Protein AF-A0A812X8R6-F1 (afdb_monomer)

Radius of gyration: 32.51 Å; Cα contacts (8 Å, |Δi|>4): 415; chains: 1; bounding box: 82×114×77 Å

Mean predicted aligned error: 21.07 Å

Foldseek 3Di:
DDQQWWKWFDFPVHHQATWIWHFQADLDPQKTFTAGLVGDTDIDHPDPPPNGTPDMDIGRPPDDDPPDDPVRYPDHDDDDPVRSVVSSVVSVVVSLVVCVVVVHPNPDDDDDDDDDDDDDDDDDDDDDDDDDDDPDAFKFKFFLDDDDPHHFLDTQAGPPGDGDPPKADDDQKIWHDDPPDITIIGIGHPVCSVVRNDDPLLDDDFDADPVRHGDDDLLRVLVSHDPDADPPGRDPDPDDDCVSVVSVVCNVVPHQLQRVLVVCCVPVPDDCPDPVSVVSNVVSVVVVCSNVVVQLCQQPVVPVPGGNNVCVCVVVVVVPPPDDDDDDVVVVVVVVVVVVVVVVVVVVVVVVVVVVVVCVVCVPPPDPDDDDDDDDDD

Sequence (378 aa):
MNAGDVVYVLYHGDPGVWHTRLLASDLGQDEWMIITPDRDIYPEVYSPANVDIHRFYHAPDGRLPRQVPAGQVYAFAPLDPRQFGDLLRLGRQEAAAELARRGGPVMAAALAGQGNPPAPVAAGGVPQGAAPVIPGGPTTWVALEDVGTHKRGDVIAVDPGPLPPGHVVLGNRALVPVGLEVMAVIKTTPDGVAAVKFEDVRILPVQFDAQGIRRREFNLAVSQLHDTVPQGGGLQLQGPSTFLNIAKMMRDQNFTPTTFHEYWVRSSEVARGDRSVYEHECLSRVIEAMLGMQVIREAHRISPSAPDYSAADIMMGWRFRRAGQGVDSGLAGYVASELKNEAAIAKEARKAKEEADLRRRNPRKTGKAGEGGGGQGQ

Structure (mmCIF, N/CA/C/O backbone):
data_AF-A0A812X8R6-F1
#
_entry.id   AF-A0A812X8R6-F1
#
loop_
_atom_site.group_PDB
_atom_site.id
_atom_site.type_symbol
_atom_site.label_atom_id
_atom_site.label_alt_id
_atom_site.label_comp_id
_atom_site.label_asym_id
_atom_site.label_entity_id
_atom_site.label_seq_id
_atom_site.pdbx_PDB_ins_code
_atom_site.Cartn_x
_atom_site.Cartn_y
_atom_site.Cartn_z
_atom_site.occupancy
_atom_site.B_iso_or_equiv
_atom_site.auth_seq_id
_atom_site.auth_comp_id
_atom_site.auth_asym_id
_atom_site.auth_atom_id
_atom_site.pdbx_PDB_model_num
ATOM 1 N N . MET A 1 1 ? -4.340 5.229 -22.547 1.00 89.44 1 MET A N 1
ATOM 2 C CA . MET A 1 1 ? -4.113 3.901 -21.946 1.00 89.44 1 MET A CA 1
ATOM 3 C C . MET A 1 1 ? -2.615 3.734 -21.765 1.00 89.44 1 MET A C 1
ATOM 5 O O . MET A 1 1 ? -1.884 4.257 -22.596 1.00 89.44 1 MET A O 1
ATOM 9 N N . ASN A 1 2 ? -2.168 3.097 -20.685 1.00 90.88 2 ASN A N 1
ATOM 10 C CA . ASN A 1 2 ? -0.759 2.857 -20.369 1.00 90.88 2 ASN A CA 1
ATOM 11 C C . ASN A 1 2 ? -0.507 1.365 -20.106 1.00 90.88 2 ASN A C 1
ATOM 13 O O . ASN A 1 2 ? -1.415 0.623 -19.733 1.00 90.88 2 ASN A O 1
ATOM 17 N N . ALA A 1 3 ? 0.748 0.932 -20.242 1.00 87.69 3 ALA A N 1
ATOM 18 C CA . ALA A 1 3 ? 1.152 -0.403 -19.810 1.00 87.69 3 ALA A CA 1
ATOM 19 C C . ALA A 1 3 ? 0.955 -0.564 -18.291 1.00 87.69 3 ALA A C 1
ATOM 21 O O . ALA A 1 3 ? 1.376 0.289 -17.510 1.00 87.69 3 ALA A O 1
ATOM 22 N N . GLY A 1 4 ? 0.348 -1.674 -17.880 1.00 86.94 4 GLY A N 1
ATOM 23 C CA . GLY A 1 4 ? -0.069 -1.942 -16.505 1.00 86.94 4 GLY A CA 1
ATOM 24 C C . GLY A 1 4 ? -1.529 -1.594 -16.212 1.00 86.94 4 GLY A C 1
ATOM 25 O O . GLY A 1 4 ? -2.047 -2.060 -15.199 1.00 86.94 4 GLY A O 1
ATOM 26 N N . ASP A 1 5 ? -2.202 -0.845 -17.090 1.00 91.81 5 ASP A N 1
ATOM 27 C CA . ASP A 1 5 ? -3.625 -0.546 -16.938 1.00 91.81 5 ASP A CA 1
ATOM 28 C C . ASP A 1 5 ? -4.492 -1.775 -17.256 1.00 91.81 5 ASP A C 1
ATOM 30 O O . ASP A 1 5 ? -4.090 -2.689 -17.985 1.00 91.81 5 ASP A O 1
ATOM 34 N N . VAL A 1 6 ? -5.726 -1.763 -16.749 1.00 95.50 6 VAL A N 1
ATOM 35 C CA . VAL A 1 6 ? -6.737 -2.782 -17.038 1.00 95.50 6 VAL A CA 1
ATOM 36 C C . VAL A 1 6 ? -7.797 -2.219 -17.979 1.00 95.50 6 VAL A C 1
ATOM 38 O O . VAL A 1 6 ? -8.213 -1.064 -17.863 1.00 95.50 6 VAL A O 1
ATOM 41 N N . VAL A 1 7 ? -8.272 -3.051 -18.901 1.00 96.81 7 VAL A N 1
ATOM 42 C CA . VAL A 1 7 ? -9.442 -2.780 -19.737 1.00 96.81 7 VAL A CA 1
ATOM 43 C C . VAL A 1 7 ? -10.471 -3.884 -19.519 1.00 96.81 7 VAL A C 1
ATOM 45 O O . VAL A 1 7 ? -10.140 -5.068 -19.506 1.00 96.81 7 VAL A O 1
ATOM 48 N N . TYR A 1 8 ? -11.726 -3.486 -19.337 1.00 97.44 8 TYR A N 1
ATOM 49 C CA . TYR A 1 8 ? -12.869 -4.392 -19.296 1.00 97.44 8 TYR A CA 1
ATOM 50 C C . TYR A 1 8 ? -13.568 -4.358 -20.647 1.00 97.44 8 TYR A C 1
ATOM 52 O O . TYR A 1 8 ? -14.023 -3.296 -21.066 1.00 97.44 8 TYR A O 1
ATOM 60 N N . VAL A 1 9 ? -13.661 -5.501 -21.316 1.00 97.12 9 VAL A N 1
ATOM 61 C CA . VAL A 1 9 ? -14.135 -5.632 -22.697 1.00 97.12 9 VAL A CA 1
ATOM 62 C C . VAL A 1 9 ? -15.381 -6.501 -22.728 1.00 97.12 9 VAL A C 1
ATOM 64 O O . VAL A 1 9 ? -15.404 -7.591 -22.170 1.00 97.12 9 VAL A O 1
ATOM 67 N N . LEU A 1 10 ? -16.421 -6.030 -23.396 1.00 96.69 10 LEU A N 1
ATOM 68 C CA . LEU A 1 10 ? -17.605 -6.805 -23.719 1.00 96.69 10 LEU A CA 1
ATOM 69 C C . LEU A 1 10 ? -17.586 -7.070 -25.221 1.00 96.69 10 LEU A C 1
ATOM 71 O O . LEU A 1 10 ? -17.674 -6.129 -26.015 1.00 96.69 10 LEU A O 1
ATOM 75 N N . TYR A 1 11 ? -17.467 -8.336 -25.606 1.00 95.88 11 TYR A N 1
ATOM 76 C CA . TYR A 1 11 ? -17.458 -8.743 -27.008 1.00 95.88 11 TYR A CA 1
ATOM 77 C C . TYR A 1 11 ? -18.874 -8.939 -27.543 1.00 95.88 11 TYR A C 1
ATOM 79 O O . TYR A 1 11 ? -19.790 -9.311 -26.810 1.00 95.88 11 TYR A O 1
ATOM 87 N N . HIS A 1 12 ? -19.046 -8.744 -28.848 1.00 91.88 12 HIS A N 1
ATOM 88 C CA . HIS A 1 12 ? -20.298 -9.052 -29.535 1.00 91.88 12 HIS A CA 1
ATOM 89 C C . HIS A 1 12 ? -20.640 -10.552 -29.505 1.00 91.88 12 HIS A C 1
ATOM 91 O O . HIS A 1 12 ? -21.815 -10.906 -29.416 1.00 91.88 12 HIS A O 1
ATOM 97 N N . GLY A 1 13 ? -19.626 -11.423 -29.561 1.00 87.75 13 GLY A N 1
ATOM 98 C CA . GLY A 1 13 ? -19.789 -12.883 -29.588 1.00 87.75 13 GLY A CA 1
ATOM 99 C C . GLY A 1 13 ? -20.018 -13.549 -28.227 1.00 87.75 13 GLY A C 1
ATOM 100 O O . GLY A 1 13 ? -20.374 -14.722 -28.195 1.00 87.75 13 GLY A O 1
ATOM 101 N N . ASP A 1 14 ? -19.842 -12.818 -27.124 1.00 87.19 14 ASP A N 1
ATOM 102 C CA . ASP A 1 14 ? -19.998 -13.334 -25.756 1.00 87.19 14 ASP A CA 1
ATOM 103 C C . ASP A 1 14 ? -20.824 -12.360 -24.891 1.00 87.19 14 ASP A C 1
ATOM 105 O O . ASP A 1 14 ? -20.309 -11.690 -23.986 1.00 87.19 14 ASP A O 1
ATOM 109 N N . PRO A 1 15 ? -22.119 -12.179 -25.220 1.00 77.81 15 PRO A N 1
ATOM 110 C CA . PRO A 1 15 ? -22.955 -11.200 -24.548 1.00 77.81 15 PRO A CA 1
ATOM 111 C C . PRO A 1 15 ? -23.219 -11.617 -23.097 1.00 77.81 15 PRO A C 1
ATOM 113 O O . PRO A 1 15 ? -23.821 -12.652 -22.825 1.00 77.81 15 PRO A O 1
ATOM 116 N N . GLY A 1 16 ? -22.836 -10.752 -22.156 1.00 86.94 16 GLY A N 1
ATOM 117 C CA . GLY A 1 16 ? -23.111 -10.929 -20.726 1.00 86.94 16 GLY A CA 1
ATOM 118 C C . GLY A 1 16 ? -21.894 -11.285 -19.875 1.00 86.94 16 GLY A C 1
ATOM 119 O O . GLY A 1 16 ? -22.044 -11.376 -18.657 1.00 86.94 16 GLY A O 1
ATOM 120 N N . VAL A 1 17 ? -20.709 -11.420 -20.479 1.00 95.69 17 VAL A N 1
ATOM 121 C CA . VAL A 1 17 ? -19.436 -11.568 -19.762 1.00 95.69 17 VAL A CA 1
ATOM 122 C C . VAL A 1 17 ? -18.494 -10.423 -20.131 1.00 95.69 17 VAL A C 1
ATOM 124 O O . VAL A 1 17 ? -18.224 -10.149 -21.297 1.00 95.69 17 VAL A O 1
ATOM 127 N N . TRP A 1 18 ? -17.985 -9.739 -19.111 1.00 97.62 18 TRP A N 1
ATOM 128 C CA . TRP A 1 18 ? -16.962 -8.710 -19.231 1.00 97.62 18 TRP A CA 1
ATOM 129 C C . TRP A 1 18 ? -15.587 -9.329 -19.047 1.00 97.62 18 TRP A C 1
ATOM 131 O O . TRP A 1 18 ? -15.240 -9.816 -17.974 1.00 97.62 18 TRP A O 1
ATOM 141 N N . HIS A 1 19 ? -14.788 -9.279 -20.095 1.00 97.38 19 HIS A N 1
ATOM 142 C CA . HIS A 1 19 ? -13.446 -9.821 -20.146 1.00 97.38 19 HIS A CA 1
ATOM 143 C C . HIS A 1 19 ? -12.435 -8.813 -19.629 1.00 97.38 19 HIS A C 1
ATOM 145 O O . HIS A 1 19 ? -12.410 -7.665 -20.064 1.00 97.38 19 HIS A O 1
ATOM 151 N N . THR A 1 20 ? -11.572 -9.246 -18.719 1.00 97.25 20 THR A N 1
ATOM 152 C CA . THR A 1 20 ? -10.489 -8.402 -18.211 1.00 97.25 20 THR A CA 1
ATOM 153 C C . THR A 1 20 ? -9.263 -8.557 -19.107 1.00 97.25 20 THR A C 1
ATOM 155 O O . THR A 1 20 ? -8.906 -9.669 -19.505 1.00 97.25 20 THR A O 1
ATOM 158 N N . ARG A 1 21 ? -8.620 -7.443 -19.445 1.00 97.56 21 ARG A N 1
ATOM 159 C CA . ARG A 1 21 ? -7.413 -7.377 -20.272 1.00 97.56 21 ARG A CA 1
ATOM 160 C C . ARG A 1 21 ? -6.389 -6.526 -19.550 1.00 97.56 21 ARG A C 1
ATOM 162 O O . ARG A 1 21 ? -6.679 -5.392 -19.177 1.00 97.56 21 ARG A O 1
ATOM 169 N N . LEU A 1 22 ? -5.214 -7.093 -19.310 1.00 96.00 22 LEU A N 1
ATOM 170 C CA . LEU A 1 22 ? -4.076 -6.351 -18.779 1.00 96.00 22 LEU A CA 1
ATOM 171 C C . LEU A 1 22 ? -3.248 -5.842 -19.957 1.00 96.00 22 LEU A C 1
ATOM 173 O O . LEU A 1 22 ? -2.797 -6.638 -20.779 1.00 96.00 22 LEU A O 1
ATOM 177 N N . LEU A 1 23 ? -3.042 -4.530 -20.030 1.00 95.69 23 LEU A N 1
ATOM 178 C CA . LEU A 1 23 ? -2.275 -3.907 -21.103 1.00 95.69 23 LEU A CA 1
ATOM 179 C C . LEU A 1 23 ? -0.776 -4.056 -20.831 1.00 95.69 23 LEU A C 1
ATOM 181 O O . LEU A 1 23 ? -0.267 -3.532 -19.841 1.00 95.69 23 LEU A O 1
ATOM 185 N N . ALA A 1 24 ? -0.045 -4.758 -21.695 1.00 89.50 24 ALA A N 1
ATOM 186 C CA . ALA A 1 24 ? 1.384 -5.000 -21.505 1.00 89.50 24 ALA A CA 1
ATOM 187 C C . ALA A 1 24 ? 2.272 -4.000 -22.255 1.00 89.50 24 ALA A C 1
ATOM 189 O O . ALA A 1 24 ? 3.284 -3.550 -21.714 1.00 89.50 24 ALA A O 1
ATOM 190 N N . SER A 1 25 ? 1.914 -3.663 -23.495 1.00 92.94 25 SER A N 1
ATOM 191 C CA . SER A 1 25 ? 2.647 -2.701 -24.323 1.00 92.94 25 SER A CA 1
ATOM 192 C C . SER A 1 25 ? 1.745 -2.132 -25.409 1.00 92.94 25 SER A C 1
ATOM 194 O O . SER A 1 25 ? 0.924 -2.860 -25.962 1.00 92.94 25 SER A O 1
ATOM 196 N N . ASP A 1 26 ? 1.946 -0.861 -25.738 1.00 92.94 26 ASP A N 1
ATOM 197 C CA . ASP A 1 26 ? 1.351 -0.234 -26.918 1.00 92.94 26 ASP A CA 1
ATOM 198 C C . ASP A 1 26 ? 2.066 -0.749 -28.178 1.00 92.94 26 ASP A C 1
ATOM 200 O O . ASP A 1 26 ? 3.300 -0.850 -28.188 1.00 92.94 26 ASP A O 1
ATOM 204 N N . LEU A 1 27 ? 1.301 -1.111 -29.207 1.00 90.12 27 LEU A N 1
ATOM 205 C CA . LEU A 1 27 ? 1.799 -1.499 -30.532 1.00 90.12 27 LEU A CA 1
ATOM 206 C C . LEU A 1 27 ? 1.511 -0.418 -31.591 1.00 90.12 27 LEU A C 1
ATOM 208 O O . LEU A 1 27 ? 1.981 -0.536 -32.724 1.00 90.12 27 LEU A O 1
ATOM 212 N N . GLY A 1 28 ? 0.805 0.653 -31.215 1.00 88.19 28 GLY A N 1
ATOM 213 C CA . GLY A 1 28 ? 0.380 1.747 -32.081 1.00 88.19 28 GLY A CA 1
ATOM 214 C C . GLY A 1 28 ? -1.011 1.534 -32.688 1.00 88.19 28 GLY A C 1
ATOM 215 O O . GLY A 1 28 ? -1.556 0.440 -32.669 1.00 88.19 28 GLY A O 1
ATOM 216 N N . GLN A 1 29 ? -1.595 2.605 -33.244 1.00 88.56 29 GLN A N 1
ATOM 217 C CA . GLN A 1 29 ? -2.907 2.582 -33.924 1.00 88.56 29 GLN A CA 1
ATOM 218 C C . GLN A 1 29 ? -4.046 1.959 -33.088 1.00 88.56 29 GLN A C 1
ATOM 220 O O . GLN A 1 29 ? -4.858 1.196 -33.603 1.00 88.56 29 GLN A O 1
ATOM 225 N N . ASP A 1 30 ? -4.103 2.295 -31.796 1.00 92.38 30 ASP A N 1
ATOM 226 C CA . ASP A 1 30 ? -5.052 1.743 -30.816 1.00 92.38 30 ASP A CA 1
ATOM 227 C C . ASP A 1 30 ? -4.897 0.231 -30.548 1.00 92.38 30 ASP A C 1
ATOM 229 O O . ASP A 1 30 ? -5.722 -0.359 -29.850 1.00 92.38 30 ASP A O 1
ATOM 233 N N . GLU A 1 31 ? -3.839 -0.405 -31.053 1.00 95.56 31 GLU A N 1
ATOM 234 C CA . GLU A 1 31 ? -3.536 -1.814 -30.829 1.00 95.56 31 GLU A CA 1
ATOM 235 C C . GLU A 1 31 ? -2.583 -2.000 -29.651 1.00 95.56 31 GLU A C 1
ATOM 237 O O . GLU A 1 31 ? -1.561 -1.327 -29.515 1.00 95.56 31 GLU A O 1
ATOM 242 N N . TRP A 1 32 ? -2.917 -2.950 -28.790 1.00 97.44 32 TRP A N 1
ATOM 243 C CA . TRP A 1 32 ? -2.177 -3.234 -27.575 1.00 97.44 32 TRP A CA 1
ATOM 244 C C .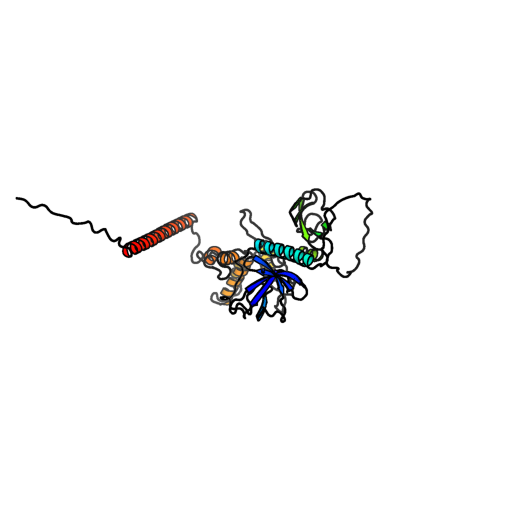 TRP A 1 32 ? -1.823 -4.707 -27.508 1.00 97.44 32 TRP A C 1
ATOM 246 O O . TRP A 1 32 ? -2.641 -5.570 -27.812 1.00 97.44 32 TRP A O 1
ATOM 256 N N . MET A 1 33 ? -0.616 -5.002 -27.034 1.00 97.62 33 MET A N 1
ATOM 257 C CA . MET A 1 33 ? -0.306 -6.339 -26.553 1.00 97.62 33 MET A CA 1
ATOM 258 C C . MET A 1 33 ? -1.008 -6.533 -25.214 1.00 97.62 33 MET A C 1
ATOM 260 O O . MET A 1 33 ? -0.696 -5.825 -24.247 1.00 97.62 33 MET A O 1
ATOM 264 N N . ILE A 1 34 ? -1.942 -7.478 -25.156 1.00 98.00 34 ILE A N 1
ATOM 265 C CA . ILE A 1 34 ? -2.735 -7.739 -23.959 1.00 98.00 34 ILE A CA 1
ATOM 266 C C . ILE A 1 34 ? -2.436 -9.091 -23.353 1.00 98.00 34 ILE A C 1
ATOM 268 O O . ILE A 1 34 ? -1.837 -9.962 -23.977 1.00 98.00 34 ILE A O 1
ATOM 272 N N . ILE A 1 35 ? -2.850 -9.236 -22.100 1.00 97.81 35 ILE A N 1
ATOM 273 C CA . ILE A 1 35 ? -2.776 -10.478 -21.347 1.00 97.81 35 ILE A CA 1
ATOM 274 C C . ILE A 1 35 ? -4.183 -10.810 -20.847 1.00 97.81 35 ILE A C 1
ATOM 276 O O . ILE A 1 35 ? -4.871 -9.935 -20.304 1.00 97.81 35 ILE A O 1
ATOM 280 N N . THR A 1 36 ? -4.612 -12.058 -21.030 1.00 97.75 36 THR A N 1
ATOM 281 C CA . THR A 1 36 ? -5.902 -12.575 -20.544 1.00 97.75 36 THR A CA 1
ATOM 282 C C . THR A 1 36 ? -5.773 -13.183 -19.139 1.00 97.75 36 THR A C 1
ATOM 284 O O . THR A 1 36 ? -4.659 -13.471 -18.692 1.00 97.75 36 THR A O 1
ATOM 287 N N . PRO A 1 37 ? -6.885 -13.423 -18.415 1.00 95.88 37 PRO A N 1
ATOM 288 C CA . PRO A 1 37 ? -6.857 -14.139 -17.137 1.00 95.88 37 PRO A CA 1
ATOM 289 C C . PRO A 1 37 ? -6.245 -15.546 -17.213 1.00 95.88 37 PRO A C 1
ATOM 291 O O . PRO A 1 37 ? -5.565 -15.957 -16.270 1.00 95.88 37 PRO A O 1
ATOM 294 N N . ASP A 1 38 ? -6.404 -16.231 -18.350 1.00 96.25 38 ASP A N 1
ATOM 295 C CA . ASP A 1 38 ? -5.766 -17.523 -18.657 1.00 96.25 38 ASP A CA 1
ATOM 296 C C . ASP A 1 38 ? -4.283 -17.394 -19.050 1.00 96.25 38 ASP A C 1
ATOM 298 O O . ASP A 1 38 ? -3.584 -18.395 -19.206 1.00 96.25 38 ASP A O 1
ATOM 302 N N . ARG A 1 39 ? -3.766 -16.158 -19.086 1.00 93.88 39 ARG A N 1
ATOM 303 C CA . ARG A 1 39 ? -2.380 -15.783 -19.405 1.00 93.88 39 ARG A CA 1
ATOM 304 C C . ARG A 1 39 ? -2.001 -15.967 -20.869 1.00 93.88 39 ARG A C 1
ATOM 306 O O . ARG A 1 39 ? -0.810 -16.028 -21.176 1.00 93.88 39 ARG A O 1
ATOM 313 N N . ASP A 1 40 ? -2.984 -15.983 -21.759 1.00 97.38 40 ASP A N 1
ATOM 314 C CA . ASP A 1 40 ? -2.722 -15.813 -23.182 1.00 97.38 40 ASP A CA 1
ATOM 315 C C . ASP A 1 40 ? -2.236 -14.391 -23.436 1.00 97.38 40 ASP A C 1
ATOM 317 O O . ASP A 1 40 ? -2.692 -13.440 -22.793 1.00 97.38 40 ASP A O 1
ATOM 321 N N . ILE A 1 41 ? -1.297 -14.258 -24.368 1.00 97.44 41 ILE A N 1
ATOM 322 C CA . ILE A 1 41 ? -0.665 -12.992 -24.721 1.00 97.44 41 ILE A CA 1
ATOM 323 C C . ILE A 1 41 ? -0.801 -12.812 -26.226 1.00 97.44 41 ILE A C 1
ATOM 325 O O . ILE A 1 41 ? -0.281 -13.627 -26.987 1.00 97.44 41 ILE A O 1
ATOM 329 N N . TYR A 1 42 ? -1.516 -11.776 -26.654 1.00 97.81 42 TYR A N 1
ATOM 330 C CA . TYR A 1 42 ? -1.715 -11.495 -28.074 1.00 97.81 42 TYR A CA 1
ATOM 331 C C . TYR A 1 42 ? -2.087 -10.022 -28.329 1.00 97.81 42 TYR A C 1
ATOM 333 O O . TYR A 1 42 ? -2.493 -9.320 -27.398 1.00 97.81 42 TYR A O 1
ATOM 341 N N . PRO A 1 43 ? -1.933 -9.529 -29.573 1.00 97.19 43 PRO A N 1
ATOM 342 C CA . PRO A 1 43 ? -2.357 -8.185 -29.962 1.00 97.19 43 PRO A CA 1
ATOM 343 C C . PRO A 1 43 ? -3.882 -8.046 -30.043 1.00 97.19 43 PRO A C 1
ATOM 345 O O . PRO A 1 43 ? -4.558 -8.912 -30.596 1.00 97.19 43 PRO A O 1
ATOM 348 N N . GLU A 1 44 ? -4.426 -6.937 -29.550 1.00 97.25 44 GLU A N 1
ATOM 349 C CA . GLU A 1 44 ? -5.850 -6.614 -29.636 1.00 97.25 44 GLU A CA 1
ATOM 350 C C . GLU A 1 44 ? -6.069 -5.115 -29.890 1.00 97.25 44 GLU A C 1
ATOM 352 O O . GLU A 1 44 ? -5.399 -4.266 -29.302 1.00 97.25 44 GLU A O 1
ATOM 357 N N . VAL A 1 45 ? -7.022 -4.780 -30.766 1.00 96.88 45 VAL A N 1
ATOM 358 C CA . VAL A 1 45 ? -7.318 -3.398 -31.177 1.00 96.88 45 VAL A CA 1
ATOM 359 C C . VAL A 1 45 ? -8.446 -2.804 -30.331 1.00 96.88 45 VAL A C 1
ATOM 361 O O . VAL A 1 45 ? -9.584 -3.267 -30.397 1.00 96.88 45 VAL A O 1
ATOM 364 N N . TYR A 1 46 ? -8.178 -1.720 -29.604 1.00 94.88 46 TYR A N 1
ATOM 365 C CA . TYR A 1 46 ? -9.154 -0.990 -28.784 1.00 94.88 46 TYR A CA 1
ATOM 366 C C . TYR A 1 46 ? -9.656 0.278 -29.472 1.00 94.88 46 TYR A C 1
ATOM 368 O O . TYR A 1 46 ? -9.548 1.390 -28.954 1.00 94.88 46 TYR A O 1
ATOM 376 N N . SER A 1 47 ? -10.241 0.091 -30.651 1.00 91.62 47 SER A N 1
ATOM 377 C CA . SER A 1 47 ? -10.817 1.160 -31.463 1.00 91.62 47 SER A CA 1
ATOM 378 C C . SER A 1 47 ? -12.338 1.004 -31.564 1.00 91.62 47 SER A C 1
ATOM 380 O O . SER A 1 47 ? -12.820 -0.127 -31.637 1.00 91.62 47 SER A O 1
ATOM 382 N N . PRO A 1 48 ? -13.119 2.099 -31.662 1.00 85.38 48 PRO A N 1
ATOM 383 C CA . PRO A 1 48 ? -14.543 2.028 -32.004 1.00 85.38 48 PRO A CA 1
ATOM 384 C C . PRO A 1 48 ? -14.832 1.336 -33.346 1.00 85.38 48 PRO A C 1
ATOM 386 O O . PRO A 1 48 ? -15.969 0.951 -33.599 1.00 85.38 48 PRO A O 1
ATOM 389 N N . ALA A 1 49 ? -13.823 1.206 -34.213 1.00 90.81 49 ALA A N 1
ATOM 390 C CA . ALA A 1 49 ? -13.925 0.485 -35.478 1.00 90.81 49 ALA A CA 1
ATOM 391 C C . ALA A 1 49 ? -13.782 -1.043 -35.331 1.00 90.81 49 ALA A C 1
ATOM 393 O O . ALA A 1 49 ? -14.024 -1.762 -36.300 1.00 90.81 49 ALA A O 1
ATOM 394 N N . ASN A 1 50 ? -13.381 -1.550 -34.159 1.00 93.12 50 ASN A N 1
ATOM 395 C CA . ASN A 1 50 ? -13.277 -2.985 -33.924 1.00 93.12 50 ASN A CA 1
ATOM 396 C C . ASN A 1 50 ? -14.683 -3.601 -33.820 1.00 93.12 50 ASN A C 1
ATOM 398 O O . ASN A 1 50 ? -15.403 -3.368 -32.851 1.00 93.12 50 ASN A O 1
ATOM 402 N N . VAL A 1 51 ? -15.054 -4.403 -34.821 1.00 94.19 51 VAL A N 1
ATOM 403 C CA . VAL A 1 51 ? -16.377 -5.039 -34.937 1.00 94.19 51 VAL A CA 1
ATOM 404 C C . VAL A 1 51 ? -16.614 -6.160 -33.925 1.00 94.19 51 VAL A C 1
ATOM 406 O O . VAL A 1 51 ? -17.762 -6.542 -33.710 1.00 94.19 51 VAL A O 1
ATOM 409 N N . ASP A 1 52 ? -15.559 -6.675 -33.293 1.00 94.69 52 ASP A N 1
ATOM 410 C CA . ASP A 1 52 ? -15.662 -7.747 -32.303 1.00 94.69 52 ASP A CA 1
ATOM 411 C C . ASP A 1 52 ? -16.000 -7.200 -30.909 1.00 94.69 52 ASP A C 1
ATOM 413 O O . ASP A 1 52 ? -16.600 -7.899 -30.086 1.00 94.69 52 ASP A O 1
ATOM 417 N N . ILE A 1 53 ? -15.668 -5.932 -30.640 1.00 95.69 53 ILE A N 1
ATOM 418 C CA . ILE A 1 53 ? -15.865 -5.287 -29.340 1.00 95.69 53 ILE A CA 1
ATOM 419 C C . ILE A 1 53 ? -17.172 -4.495 -29.344 1.00 95.69 53 ILE A C 1
ATOM 421 O O . ILE A 1 53 ? -17.298 -3.464 -29.996 1.00 95.69 53 ILE A O 1
ATOM 425 N N . HIS A 1 54 ? -18.135 -4.924 -28.526 1.00 94.69 54 HIS A N 1
ATOM 426 C CA . HIS A 1 54 ? -19.371 -4.172 -28.320 1.00 94.69 54 HIS A CA 1
ATOM 427 C C . HIS A 1 54 ? -19.137 -2.917 -27.476 1.00 94.69 54 HIS A C 1
ATOM 429 O O . HIS A 1 54 ? -19.693 -1.846 -27.738 1.00 94.69 54 HIS A O 1
ATOM 435 N N . ARG A 1 55 ? -18.340 -3.056 -26.412 1.00 94.62 55 ARG A N 1
ATOM 436 C CA . ARG A 1 55 ? -17.973 -1.951 -25.526 1.00 94.62 55 ARG A CA 1
ATOM 437 C C . ARG A 1 55 ? -16.708 -2.287 -24.756 1.00 94.62 55 ARG A C 1
ATOM 439 O O . ARG A 1 55 ? -16.508 -3.435 -24.383 1.00 94.62 55 ARG A O 1
ATOM 446 N N . PHE A 1 56 ? -15.913 -1.279 -24.423 1.00 95.94 56 PHE A N 1
ATOM 447 C CA . PHE A 1 56 ? -14.843 -1.435 -23.449 1.00 95.94 56 PHE A CA 1
ATOM 448 C C . PHE A 1 56 ? -14.772 -0.246 -22.488 1.00 95.94 56 PHE A C 1
ATOM 450 O O . PHE A 1 56 ? -15.225 0.856 -22.805 1.00 95.94 56 PHE A O 1
ATOM 457 N N . TYR A 1 57 ? -14.219 -0.483 -21.302 1.00 96.44 57 TYR A N 1
ATOM 458 C CA . TYR A 1 57 ? -13.961 0.531 -20.288 1.00 96.44 57 TYR A CA 1
ATOM 459 C C . TYR A 1 57 ? -12.519 0.435 -19.805 1.00 96.44 57 TYR A C 1
ATOM 461 O O . TYR A 1 57 ? -12.065 -0.624 -19.375 1.00 96.44 57 TYR A O 1
ATOM 469 N N . HIS A 1 58 ? -11.815 1.562 -19.844 1.00 95.19 58 HIS A N 1
ATOM 470 C CA . HIS A 1 58 ? -10.462 1.691 -19.314 1.00 95.19 58 HIS A CA 1
ATOM 471 C C . HIS A 1 58 ? -10.496 1.942 -17.800 1.00 95.19 58 HIS A C 1
ATOM 473 O O . HIS A 1 58 ? -11.232 2.806 -17.324 1.00 95.19 58 HIS A O 1
ATOM 479 N N . ALA A 1 59 ? -9.702 1.175 -17.055 1.00 91.94 59 ALA A N 1
ATOM 480 C CA . ALA A 1 59 ? -9.583 1.214 -15.603 1.00 91.94 59 ALA A CA 1
ATOM 481 C C . ALA A 1 59 ? -8.092 1.256 -15.201 1.00 91.94 59 ALA A C 1
ATOM 483 O O . ALA A 1 59 ? -7.475 0.209 -14.986 1.00 91.94 59 ALA A O 1
ATOM 484 N N . PRO A 1 60 ? -7.485 2.453 -15.098 1.00 83.44 60 PRO A N 1
ATOM 485 C CA . PRO A 1 60 ? -6.046 2.597 -14.857 1.00 83.44 60 PRO A CA 1
ATOM 486 C C . PRO A 1 60 ? -5.597 2.088 -13.479 1.00 83.44 60 PRO A C 1
ATOM 488 O O . PRO A 1 60 ? -4.463 1.662 -13.312 1.00 83.44 60 PRO A O 1
ATOM 491 N N . ASP A 1 61 ? -6.483 2.095 -12.483 1.00 79.19 61 ASP A N 1
ATOM 492 C CA . ASP A 1 61 ? -6.221 1.579 -11.133 1.00 79.19 61 ASP A CA 1
ATOM 493 C C . ASP A 1 61 ? -6.769 0.155 -10.920 1.00 79.19 61 ASP A C 1
ATOM 495 O O . ASP A 1 61 ? -6.797 -0.343 -9.793 1.00 79.19 61 ASP A O 1
ATOM 499 N N . GLY A 1 62 ? -7.247 -0.492 -11.989 1.00 83.19 62 GLY A N 1
ATOM 500 C CA . GLY A 1 62 ? -7.888 -1.804 -11.941 1.00 83.19 62 GLY A CA 1
ATOM 501 C C . GLY A 1 62 ? -9.267 -1.812 -11.277 1.00 83.19 62 GLY A C 1
ATOM 502 O O . GLY A 1 62 ? -9.903 -2.868 -11.224 1.00 83.19 62 GLY A O 1
ATOM 503 N N . ARG A 1 63 ? -9.774 -0.668 -10.788 1.00 87.75 63 ARG A N 1
ATOM 504 C CA . ARG A 1 63 ? -11.099 -0.616 -10.164 1.00 87.75 63 ARG A CA 1
ATOM 505 C C . ARG A 1 63 ? -12.184 -0.889 -11.187 1.00 87.75 63 ARG A C 1
ATOM 507 O O . ARG A 1 63 ? -12.138 -0.420 -12.320 1.00 87.75 63 ARG A O 1
ATOM 514 N N . LEU A 1 64 ? -13.196 -1.628 -10.750 1.00 89.88 64 LEU A N 1
ATOM 515 C CA . LEU A 1 64 ? -14.313 -1.977 -11.604 1.00 89.88 64 LEU A CA 1
ATOM 516 C C . LEU A 1 64 ? -15.163 -0.729 -11.918 1.00 89.88 64 LEU A C 1
ATOM 518 O O . LEU A 1 64 ? -15.662 -0.090 -10.983 1.00 89.88 64 LEU A O 1
ATOM 522 N N . PRO A 1 65 ? -15.363 -0.369 -13.199 1.00 93.88 65 PRO A N 1
ATOM 523 C CA . PRO A 1 65 ? -16.240 0.733 -13.574 1.00 93.88 65 PRO A CA 1
ATOM 524 C C . PRO A 1 65 ? -17.682 0.462 -13.142 1.00 93.88 65 PRO A C 1
ATOM 526 O O . PRO A 1 65 ? -18.158 -0.669 -13.198 1.00 93.88 65 PRO A O 1
ATOM 529 N N . ARG A 1 66 ? -18.423 1.514 -12.775 1.00 92.81 66 ARG A N 1
ATOM 530 C CA . ARG A 1 66 ? -19.807 1.400 -12.271 1.00 92.81 66 ARG A CA 1
ATOM 531 C C . ARG A 1 66 ? -20.759 0.699 -13.252 1.00 92.81 66 ARG A C 1
ATOM 533 O O . ARG A 1 66 ? -21.769 0.141 -12.840 1.00 92.81 66 ARG A O 1
ATOM 540 N N . GLN A 1 67 ? -20.455 0.767 -14.543 1.00 94.12 67 GLN A N 1
ATOM 541 C CA . GLN A 1 67 ? -21.230 0.183 -15.634 1.00 94.12 67 GLN A CA 1
ATOM 542 C C . GLN A 1 67 ? -20.929 -1.305 -15.863 1.00 94.12 67 GLN A C 1
ATOM 544 O O . GLN A 1 67 ? -21.640 -1.940 -16.637 1.00 94.12 67 GLN A O 1
ATOM 549 N N . VAL A 1 68 ? -19.895 -1.851 -15.218 1.00 94.75 68 VAL A N 1
ATOM 550 C CA . VAL A 1 68 ? -19.489 -3.251 -15.342 1.00 94.75 68 VAL A CA 1
ATOM 551 C C . VAL A 1 68 ? -20.021 -4.028 -14.129 1.00 94.75 68 VAL A C 1
ATOM 553 O O . VAL A 1 68 ? -19.603 -3.762 -13.001 1.00 94.75 68 VAL A O 1
ATOM 556 N N . PRO A 1 69 ? -20.955 -4.981 -14.306 1.00 93.06 69 PRO A N 1
ATOM 557 C CA . PRO A 1 69 ? -21.495 -5.756 -13.193 1.00 93.06 69 PRO A CA 1
ATOM 558 C C . PRO A 1 69 ? -20.452 -6.735 -12.640 1.00 93.06 69 PRO A C 1
ATOM 560 O O . PRO A 1 69 ? -20.002 -7.623 -13.357 1.00 93.06 69 PRO A O 1
ATOM 563 N N . ALA A 1 70 ? -20.113 -6.633 -11.350 1.00 89.94 70 ALA A N 1
ATOM 564 C CA . ALA A 1 70 ? -19.057 -7.443 -10.723 1.00 89.94 70 ALA A CA 1
ATOM 565 C C . ALA A 1 70 ? -19.252 -8.964 -10.866 1.00 89.94 70 ALA A C 1
ATOM 567 O O . ALA A 1 70 ? -18.283 -9.695 -11.043 1.00 89.94 70 ALA A O 1
ATOM 568 N N . GLY A 1 71 ? -20.500 -9.444 -10.834 1.00 91.56 71 GLY A N 1
ATOM 569 C CA . GLY A 1 71 ? -20.823 -10.867 -10.999 1.00 91.56 71 GLY A CA 1
ATOM 570 C C . GLY A 1 71 ? -20.710 -11.392 -12.435 1.00 91.56 71 GLY A C 1
ATOM 571 O O . GLY A 1 71 ? -20.937 -12.574 -12.658 1.00 91.56 71 GLY A O 1
ATOM 572 N N . GLN A 1 72 ? -20.397 -10.525 -13.399 1.00 94.88 72 GLN A N 1
ATOM 573 C CA . GLN A 1 72 ? -20.270 -10.852 -14.821 1.00 94.88 72 GLN A CA 1
ATOM 574 C C . GLN A 1 72 ? -18.848 -10.620 -15.336 1.00 94.88 72 GLN A C 1
ATOM 576 O O . GLN A 1 72 ? -18.641 -10.539 -16.540 1.00 94.88 72 GLN A O 1
ATOM 581 N N . VAL A 1 73 ? -17.863 -10.476 -14.448 1.00 96.38 73 VAL A N 1
ATOM 582 C CA . VAL A 1 73 ? -16.478 -10.212 -14.845 1.00 96.38 73 VAL A CA 1
ATOM 583 C C . VAL A 1 73 ? -15.691 -11.511 -14.891 1.00 96.38 73 VAL A C 1
ATOM 585 O O . VAL A 1 73 ? -15.494 -12.172 -13.872 1.00 96.38 73 VAL A O 1
ATOM 588 N N . TYR A 1 74 ? -15.173 -11.833 -16.067 1.00 95.69 74 TYR A N 1
ATOM 589 C CA . TYR A 1 74 ? -14.103 -12.797 -16.225 1.00 95.69 74 TYR A CA 1
ATOM 590 C C . TYR A 1 74 ? -12.768 -12.103 -15.914 1.00 95.69 74 TYR A C 1
ATOM 592 O O . TYR A 1 74 ? -12.207 -11.360 -16.728 1.00 95.69 74 TYR A O 1
ATOM 600 N N . ALA A 1 75 ? -12.327 -12.262 -14.665 1.00 93.31 75 ALA A N 1
ATOM 601 C CA . ALA A 1 75 ? -11.201 -11.553 -14.067 1.00 93.31 75 ALA A CA 1
ATOM 602 C C . ALA A 1 75 ? -10.002 -12.468 -13.816 1.00 93.31 75 ALA A C 1
ATOM 604 O O . ALA A 1 75 ? -10.131 -13.686 -13.712 1.00 93.31 75 ALA A O 1
ATOM 605 N N . PHE A 1 76 ? -8.832 -11.854 -13.645 1.00 91.00 76 PHE A N 1
ATOM 606 C CA . PHE A 1 76 ? -7.656 -12.542 -13.126 1.00 91.00 76 PHE A CA 1
ATOM 607 C C . PHE A 1 76 ? -7.932 -13.109 -11.729 1.00 91.00 76 PHE A C 1
ATOM 609 O O . PHE A 1 76 ? -8.553 -12.453 -10.888 1.00 91.00 76 PHE A O 1
ATOM 616 N N . ALA A 1 77 ? -7.391 -14.296 -11.448 1.00 87.81 77 ALA A N 1
ATOM 617 C CA . ALA A 1 77 ? -7.183 -14.709 -10.064 1.00 87.81 77 ALA A CA 1
ATOM 618 C C . ALA A 1 77 ? -6.303 -13.663 -9.344 1.00 87.81 77 ALA A C 1
ATOM 620 O O . ALA A 1 77 ? -5.488 -13.018 -10.008 1.00 87.81 77 ALA A O 1
ATOM 621 N N . PRO A 1 78 ? -6.427 -13.485 -8.013 1.00 84.25 78 PRO A N 1
ATOM 622 C CA . PRO A 1 78 ? -5.609 -12.527 -7.276 1.00 84.25 78 PRO A CA 1
ATOM 623 C C . PRO A 1 78 ? -4.121 -12.691 -7.600 1.00 84.25 78 PRO A C 1
ATOM 625 O O . PRO A 1 78 ? -3.554 -13.764 -7.393 1.00 84.25 78 PRO A O 1
ATOM 628 N N . LEU A 1 79 ? -3.511 -11.629 -8.128 1.00 81.31 79 LEU A N 1
ATOM 629 C CA . LEU A 1 79 ? -2.095 -11.598 -8.476 1.00 81.31 79 LEU A CA 1
ATOM 630 C C . LEU A 1 79 ? -1.315 -10.908 -7.364 1.00 81.31 79 LEU A C 1
ATOM 632 O O . LEU A 1 79 ? -1.673 -9.812 -6.927 1.00 81.31 79 LEU A O 1
ATOM 636 N N . ASP A 1 80 ? -0.218 -11.522 -6.933 1.00 80.38 80 ASP A N 1
ATOM 637 C CA . ASP A 1 80 ? 0.767 -10.817 -6.121 1.00 80.38 80 ASP A CA 1
ATOM 638 C C . ASP A 1 80 ? 1.612 -9.853 -6.995 1.00 80.38 80 ASP A C 1
ATOM 640 O O . ASP A 1 80 ? 1.649 -9.980 -8.227 1.00 80.38 80 ASP A O 1
ATOM 644 N N . PRO A 1 81 ? 2.320 -8.874 -6.395 1.00 71.75 81 PRO A N 1
ATOM 645 C CA . PRO A 1 81 ? 3.109 -7.906 -7.161 1.00 71.75 81 PRO A CA 1
ATOM 646 C C . PRO A 1 81 ? 4.196 -8.528 -8.049 1.00 71.75 81 PRO A C 1
ATOM 648 O O . PRO A 1 81 ? 4.552 -7.954 -9.079 1.00 71.75 81 PRO A O 1
ATOM 651 N N . ARG A 1 82 ? 4.736 -9.693 -7.668 1.00 69.75 82 ARG A N 1
ATOM 652 C CA . ARG A 1 82 ? 5.751 -10.402 -8.452 1.00 69.75 82 ARG A CA 1
ATOM 653 C C . ARG A 1 82 ? 5.111 -11.054 -9.673 1.00 69.75 82 ARG A C 1
ATOM 655 O O . ARG A 1 82 ? 5.611 -10.856 -10.773 1.00 69.75 82 ARG A O 1
ATOM 662 N N . GLN A 1 83 ? 3.997 -11.758 -9.494 1.00 78.56 83 GLN A N 1
ATOM 663 C CA . GLN A 1 83 ? 3.228 -12.373 -10.578 1.00 78.56 83 GLN A CA 1
ATOM 664 C C . GLN A 1 83 ? 2.764 -11.327 -11.594 1.00 78.56 83 GLN A C 1
ATOM 666 O O . GLN A 1 83 ? 2.912 -11.527 -12.797 1.00 78.56 83 GLN A O 1
ATOM 671 N N . PHE A 1 84 ? 2.264 -10.186 -11.114 1.00 80.31 84 PHE A N 1
ATOM 672 C CA . PHE A 1 84 ? 1.891 -9.060 -11.966 1.00 80.31 84 PHE A CA 1
ATOM 673 C C . PHE A 1 84 ? 3.090 -8.522 -12.765 1.00 80.31 84 PHE A C 1
ATOM 675 O O . PHE A 1 84 ? 3.009 -8.349 -13.982 1.00 80.31 84 PHE A O 1
ATOM 682 N N . GLY A 1 85 ? 4.236 -8.323 -12.103 1.00 75.12 85 GLY A N 1
ATOM 683 C CA . GLY A 1 85 ? 5.473 -7.897 -12.760 1.00 75.12 85 GLY A CA 1
ATOM 684 C C . GLY A 1 85 ? 5.987 -8.898 -13.801 1.00 75.12 85 GLY A C 1
ATOM 685 O O . GLY A 1 85 ? 6.438 -8.489 -14.873 1.00 75.12 85 GLY A O 1
ATOM 686 N N . ASP A 1 86 ? 5.883 -10.198 -13.518 1.00 82.44 86 ASP A N 1
ATOM 687 C CA . ASP A 1 86 ? 6.271 -11.273 -14.431 1.00 82.44 86 ASP A CA 1
ATOM 688 C C . ASP A 1 86 ? 5.379 -11.313 -15.679 1.00 82.44 86 ASP A C 1
ATOM 690 O O . ASP A 1 86 ? 5.904 -11.423 -16.789 1.00 82.44 86 ASP A O 1
ATOM 694 N N . LEU A 1 87 ? 4.061 -11.142 -15.526 1.00 84.00 87 LEU A N 1
ATOM 695 C CA . LEU A 1 87 ? 3.132 -11.042 -16.656 1.00 84.00 87 LEU A CA 1
ATOM 696 C C . LEU A 1 87 ? 3.461 -9.837 -17.542 1.00 84.00 87 LEU A C 1
ATOM 698 O O . LEU A 1 87 ? 3.633 -9.997 -18.747 1.00 84.00 87 LEU A O 1
ATOM 702 N N . LEU A 1 88 ? 3.664 -8.649 -16.964 1.00 86.31 88 LEU A N 1
ATOM 703 C CA . LEU A 1 88 ? 4.052 -7.463 -17.739 1.00 86.31 88 LEU A CA 1
ATOM 704 C C . LEU A 1 88 ? 5.419 -7.610 -18.419 1.00 86.31 88 LEU A C 1
ATOM 706 O O . LEU A 1 88 ? 5.662 -7.032 -19.480 1.00 86.31 88 LEU A O 1
ATOM 710 N N . ARG A 1 89 ? 6.354 -8.353 -17.820 1.00 87.44 89 ARG A N 1
ATOM 711 C CA . ARG A 1 89 ? 7.637 -8.668 -18.460 1.00 87.44 89 ARG A CA 1
ATOM 712 C C . ARG A 1 89 ? 7.436 -9.587 -19.667 1.00 87.44 89 ARG A C 1
ATOM 714 O O . ARG A 1 89 ? 8.007 -9.298 -20.713 1.00 87.44 89 ARG A O 1
ATOM 721 N N . LEU A 1 90 ? 6.636 -10.646 -19.532 1.00 88.19 90 LEU A N 1
ATOM 722 C CA . LEU A 1 90 ? 6.321 -11.573 -20.625 1.00 88.19 90 LEU A CA 1
ATOM 723 C C . LEU A 1 90 ? 5.575 -10.867 -21.763 1.00 88.19 90 LEU A C 1
ATOM 725 O O . LEU A 1 90 ? 5.992 -10.963 -22.911 1.00 88.19 90 LEU A O 1
ATOM 729 N N . GLY A 1 91 ? 4.549 -10.075 -21.446 1.00 87.19 91 GLY A N 1
ATOM 730 C CA . GLY A 1 91 ? 3.793 -9.333 -22.454 1.00 87.19 91 GLY A CA 1
ATOM 731 C C . GLY A 1 91 ? 4.651 -8.327 -23.226 1.00 87.19 91 GLY A C 1
ATOM 732 O O . GLY A 1 91 ? 4.518 -8.209 -24.438 1.00 87.19 91 GLY A O 1
ATOM 733 N N . ARG A 1 92 ? 5.610 -7.659 -22.570 1.00 83.62 92 ARG A N 1
ATOM 734 C CA . ARG A 1 92 ? 6.569 -6.781 -23.268 1.00 83.62 92 ARG A CA 1
ATOM 735 C C . ARG A 1 92 ? 7.546 -7.542 -24.165 1.00 83.62 92 ARG A C 1
ATOM 737 O O . ARG A 1 92 ? 7.914 -7.030 -25.217 1.00 83.62 92 ARG A O 1
ATOM 744 N N . GLN A 1 93 ? 7.969 -8.742 -23.764 1.00 81.00 93 GLN A N 1
ATOM 745 C CA . GLN A 1 93 ? 8.806 -9.602 -24.608 1.00 81.00 93 GLN A CA 1
ATOM 746 C C . GLN A 1 93 ? 8.051 -10.025 -25.874 1.00 81.00 93 GLN A C 1
ATOM 748 O O . GLN A 1 93 ? 8.600 -9.914 -26.969 1.00 81.00 93 GLN A O 1
ATOM 753 N N . GLU A 1 94 ? 6.785 -10.421 -25.734 1.00 90.38 94 GLU A N 1
ATOM 754 C CA . GLU A 1 94 ? 5.943 -10.797 -26.872 1.00 90.38 94 GLU A CA 1
ATOM 755 C C . GLU A 1 94 ? 5.634 -9.595 -27.773 1.00 90.38 94 GLU A C 1
ATOM 757 O O . GLU A 1 94 ? 5.702 -9.707 -28.993 1.00 90.38 94 GLU A O 1
ATOM 762 N N . ALA A 1 95 ? 5.384 -8.415 -27.195 1.00 89.62 95 ALA A N 1
ATOM 763 C CA . ALA A 1 95 ? 5.198 -7.177 -27.954 1.00 89.62 95 ALA A CA 1
ATOM 764 C C . ALA A 1 95 ? 6.422 -6.839 -28.818 1.00 89.62 95 ALA A C 1
ATOM 766 O O . ALA A 1 95 ? 6.283 -6.509 -29.994 1.00 89.62 95 ALA A O 1
ATOM 767 N N . ALA A 1 96 ? 7.631 -6.968 -28.261 1.00 82.88 96 ALA A N 1
ATOM 768 C CA . ALA A 1 96 ? 8.866 -6.758 -29.012 1.00 82.88 96 ALA A CA 1
ATOM 769 C C . ALA A 1 96 ? 9.031 -7.785 -30.148 1.00 82.88 96 ALA A C 1
ATOM 771 O O . ALA A 1 96 ? 9.425 -7.420 -31.256 1.00 82.88 96 ALA A O 1
ATOM 772 N N . ALA A 1 97 ? 8.693 -9.055 -29.897 1.00 83.88 97 ALA A N 1
ATOM 773 C CA . ALA A 1 97 ? 8.711 -10.101 -30.917 1.00 83.88 97 ALA A CA 1
ATOM 774 C C . ALA A 1 97 ? 7.666 -9.858 -32.023 1.00 83.88 97 ALA A C 1
ATOM 776 O O . ALA A 1 97 ? 7.937 -10.090 -33.199 1.00 83.88 97 ALA A O 1
ATOM 777 N N . GLU A 1 98 ? 6.482 -9.361 -31.669 1.00 89.69 98 GLU A N 1
ATOM 778 C CA . GLU A 1 98 ? 5.420 -9.002 -32.610 1.00 89.69 98 GLU A CA 1
ATOM 779 C C . GLU A 1 98 ? 5.804 -7.804 -33.488 1.00 89.69 98 GLU A C 1
ATOM 781 O O . GLU A 1 98 ? 5.681 -7.869 -34.710 1.00 89.69 98 GLU A O 1
ATOM 786 N N . LEU A 1 99 ? 6.364 -6.741 -32.908 1.00 84.81 99 LEU A N 1
ATOM 787 C CA . LEU A 1 99 ? 6.869 -5.598 -33.677 1.00 84.81 99 LEU A CA 1
ATOM 788 C C . LEU A 1 99 ? 7.997 -6.003 -34.636 1.00 84.81 99 LEU A C 1
ATOM 790 O O . LEU A 1 99 ? 8.032 -5.535 -35.777 1.00 84.81 99 LEU A O 1
ATOM 794 N N . ALA A 1 100 ? 8.879 -6.913 -34.208 1.00 83.12 100 ALA A N 1
ATOM 795 C CA . ALA A 1 100 ? 9.910 -7.479 -35.072 1.00 83.12 100 ALA A CA 1
ATOM 796 C C . ALA A 1 100 ? 9.307 -8.297 -36.231 1.00 83.12 100 ALA A C 1
ATOM 798 O O . ALA A 1 100 ? 9.757 -8.162 -37.369 1.00 83.12 100 ALA A O 1
ATOM 799 N N . ARG A 1 101 ? 8.251 -9.091 -35.979 1.00 88.69 101 ARG A N 1
ATOM 800 C CA . ARG A 1 101 ? 7.510 -9.823 -37.028 1.00 88.69 101 ARG A CA 1
ATOM 801 C C . ARG A 1 101 ? 6.862 -8.888 -38.052 1.00 88.69 101 ARG A C 1
ATOM 803 O O . ARG A 1 101 ? 6.815 -9.226 -39.230 1.00 88.69 101 ARG A O 1
ATOM 810 N N . ARG A 1 102 ? 6.408 -7.708 -37.624 1.00 87.75 102 ARG A N 1
ATOM 811 C CA . ARG A 1 102 ? 5.765 -6.690 -38.477 1.00 87.75 102 ARG A CA 1
ATOM 812 C C . ARG A 1 102 ? 6.748 -5.828 -39.278 1.00 87.75 102 ARG A C 1
ATOM 814 O O . ARG A 1 102 ? 6.323 -4.914 -39.978 1.00 87.75 102 ARG A O 1
ATOM 821 N N . GLY A 1 103 ? 8.052 -6.100 -39.187 1.00 72.69 103 GLY A N 1
ATOM 822 C CA . GLY A 1 103 ? 9.077 -5.339 -39.904 1.00 72.69 103 GLY A CA 1
ATOM 823 C C . GLY A 1 103 ? 9.343 -3.949 -39.320 1.00 72.69 103 GLY A C 1
ATOM 824 O O . GLY A 1 103 ? 9.953 -3.117 -39.991 1.00 72.69 103 GLY A O 1
ATOM 825 N N . GLY A 1 104 ? 8.912 -3.687 -38.079 1.00 59.22 104 GLY A N 1
ATOM 826 C CA . GLY A 1 104 ? 9.380 -2.528 -37.321 1.00 59.22 104 GLY A CA 1
ATOM 827 C C . GLY A 1 104 ? 10.889 -2.633 -37.060 1.00 59.22 104 GLY A C 1
ATOM 828 O O . GLY A 1 104 ? 11.435 -3.740 -37.098 1.00 59.22 104 GLY A O 1
ATOM 829 N N . PRO A 1 105 ? 11.602 -1.517 -36.812 1.00 46.31 105 PRO A N 1
ATOM 830 C CA . PRO A 1 105 ? 13.030 -1.562 -36.528 1.00 46.31 105 PRO A CA 1
ATOM 831 C C . PRO A 1 105 ? 13.289 -2.502 -35.349 1.00 46.31 105 PRO A C 1
ATOM 833 O O . PRO A 1 105 ? 12.929 -2.221 -34.206 1.00 46.31 105 PRO A O 1
ATOM 836 N N . VAL A 1 106 ? 13.916 -3.639 -35.646 1.00 41.31 106 VAL A N 1
ATOM 837 C CA . VAL A 1 106 ? 14.407 -4.564 -34.636 1.00 41.31 106 VAL A CA 1
ATOM 838 C C . VAL A 1 106 ? 15.512 -3.816 -33.897 1.00 41.31 106 VAL A C 1
ATOM 840 O O . VAL A 1 106 ? 16.588 -3.591 -34.449 1.00 41.31 106 VAL A O 1
ATOM 843 N N . MET A 1 107 ? 15.266 -3.403 -32.656 1.00 38.69 107 MET A N 1
ATOM 844 C CA . MET A 1 107 ? 16.336 -3.001 -31.739 1.00 38.69 107 MET A CA 1
ATOM 845 C C . MET A 1 107 ? 17.128 -4.260 -31.352 1.00 38.69 107 MET A C 1
ATOM 847 O O . MET A 1 107 ? 17.015 -4.786 -30.249 1.00 38.69 107 MET A O 1
ATOM 851 N N . ALA A 1 108 ? 17.895 -4.783 -32.309 1.00 32.34 108 ALA A N 1
ATOM 852 C CA . ALA A 1 108 ? 18.897 -5.813 -32.113 1.00 32.34 108 ALA A CA 1
ATOM 853 C C . ALA A 1 108 ? 20.263 -5.135 -31.944 1.00 32.34 108 ALA A C 1
ATOM 855 O O . ALA A 1 108 ? 20.950 -4.837 -32.914 1.00 32.34 108 ALA A O 1
ATOM 856 N N . ALA A 1 109 ? 20.660 -4.896 -30.697 1.00 28.89 109 ALA A N 1
ATOM 857 C CA . ALA A 1 109 ? 22.052 -4.709 -30.289 1.00 28.89 109 ALA A CA 1
ATOM 858 C C . ALA A 1 109 ? 22.123 -5.128 -28.805 1.00 28.89 109 ALA A C 1
ATOM 860 O O . ALA A 1 109 ? 21.325 -4.655 -28.009 1.00 28.89 109 ALA A O 1
ATOM 861 N N . ALA A 1 110 ? 22.969 -6.046 -28.339 1.00 30.47 110 ALA A N 1
ATOM 862 C CA . ALA A 1 110 ? 24.305 -6.384 -28.792 1.00 30.47 110 ALA A CA 1
ATOM 863 C C . ALA A 1 110 ? 24.662 -7.849 -28.466 1.00 30.47 110 ALA A C 1
ATOM 865 O O . ALA A 1 110 ? 24.563 -8.282 -27.319 1.00 30.47 110 ALA A O 1
ATOM 866 N N . LEU A 1 111 ? 25.150 -8.579 -29.468 1.00 32.56 111 LEU A N 1
ATOM 867 C CA . LEU A 1 111 ? 25.980 -9.780 -29.337 1.00 32.56 111 LEU A CA 1
ATOM 868 C C . LEU A 1 111 ? 27.033 -9.713 -30.463 1.00 32.56 111 LEU A C 1
ATOM 870 O O . LEU A 1 111 ? 26.667 -9.425 -31.598 1.00 32.56 111 LEU A O 1
ATOM 874 N N . ALA A 1 112 ? 28.299 -10.000 -30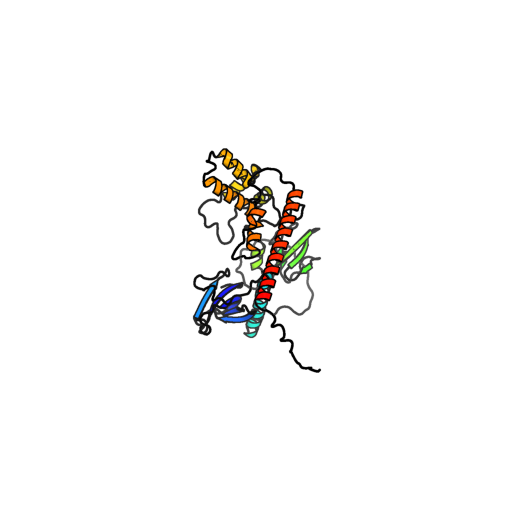.120 1.00 28.09 112 ALA A N 1
ATOM 875 C CA . ALA A 1 112 ? 29.563 -9.780 -30.865 1.00 28.09 112 ALA A CA 1
ATOM 876 C C . ALA A 1 112 ? 30.087 -8.324 -30.790 1.00 28.09 112 ALA A C 1
ATOM 878 O O . ALA A 1 112 ? 29.336 -7.391 -31.014 1.00 28.09 112 ALA A O 1
ATOM 879 N N . GLY A 1 113 ? 31.339 -7.991 -30.454 1.00 26.61 113 GLY A N 1
ATOM 880 C CA . GLY A 1 113 ? 32.592 -8.735 -30.306 1.00 26.61 113 GLY A CA 1
ATOM 881 C C . GLY A 1 113 ? 33.720 -7.952 -31.010 1.00 26.61 113 GLY A C 1
ATOM 882 O O . GLY A 1 113 ? 33.626 -7.774 -32.214 1.00 26.61 113 GLY A O 1
ATOM 883 N N . GLN A 1 114 ? 34.779 -7.564 -30.269 1.00 26.73 114 GLN A N 1
ATOM 884 C CA . GLN A 1 114 ? 36.067 -6.954 -30.713 1.00 26.73 114 GLN A CA 1
ATOM 885 C C . GLN A 1 114 ? 36.027 -5.464 -31.150 1.00 26.73 114 GLN A C 1
ATOM 887 O O . GLN A 1 114 ? 35.130 -5.055 -31.865 1.00 26.73 114 GLN A O 1
ATOM 892 N N . GLY A 1 115 ? 36.962 -4.571 -30.793 1.00 23.45 115 GLY A N 1
ATOM 893 C CA . GLY A 1 115 ? 38.202 -4.676 -30.020 1.00 23.45 115 GLY A CA 1
ATOM 894 C C . GLY A 1 115 ? 38.847 -3.292 -29.765 1.00 23.45 115 GLY A C 1
ATOM 895 O O . GLY A 1 115 ? 38.652 -2.372 -30.544 1.00 23.45 115 GLY A O 1
ATOM 896 N N . ASN A 1 116 ? 39.602 -3.215 -28.660 1.00 27.47 116 ASN A N 1
ATOM 897 C CA . ASN A 1 116 ? 40.623 -2.251 -28.195 1.00 27.47 116 ASN A CA 1
ATOM 898 C C . ASN A 1 116 ? 40.450 -0.701 -28.237 1.00 27.47 116 ASN A C 1
ATOM 900 O O . ASN A 1 116 ? 39.796 -0.155 -29.116 1.00 27.47 116 ASN A O 1
ATOM 904 N N . PRO A 1 117 ? 41.075 0.023 -27.268 1.00 36.56 117 PRO A N 1
ATOM 905 C CA . PRO A 1 117 ? 40.724 1.398 -26.881 1.00 36.56 117 PRO A CA 1
ATOM 906 C C . PRO A 1 117 ? 41.661 2.476 -27.470 1.00 36.56 117 PRO A C 1
ATOM 908 O O . PRO A 1 117 ? 42.731 2.153 -27.991 1.00 36.56 117 PRO A O 1
ATOM 911 N N . PRO A 1 118 ? 41.346 3.770 -27.251 1.00 29.39 118 PRO A N 1
ATOM 912 C CA . PRO A 1 118 ? 42.337 4.573 -26.531 1.00 29.39 118 PRO A CA 1
ATOM 913 C C . PRO A 1 118 ? 41.768 5.475 -25.415 1.00 29.39 118 PRO A C 1
ATOM 915 O O . PRO A 1 118 ? 40.716 6.085 -25.552 1.00 29.39 118 PRO A O 1
ATOM 918 N N . ALA A 1 119 ? 42.543 5.491 -24.323 1.00 27.38 119 ALA A N 1
ATOM 919 C CA . ALA A 1 119 ? 42.924 6.535 -23.354 1.00 27.38 119 ALA A CA 1
ATOM 920 C C . ALA A 1 119 ? 42.035 7.776 -23.042 1.00 27.38 119 ALA A C 1
ATOM 922 O O . ALA A 1 119 ? 41.360 8.320 -23.909 1.00 27.38 119 ALA A O 1
ATOM 923 N N . PRO A 1 120 ? 42.105 8.286 -21.789 1.00 32.12 120 PRO A N 1
ATOM 924 C CA . PRO A 1 120 ? 41.142 9.224 -21.220 1.00 32.12 120 PRO A CA 1
ATOM 925 C C . PRO A 1 120 ? 41.479 10.687 -21.533 1.00 32.12 120 PRO A C 1
ATOM 927 O O . PRO A 1 120 ? 42.647 11.071 -21.581 1.00 32.12 120 PRO A O 1
ATOM 930 N N . VAL A 1 121 ? 40.450 11.532 -21.633 1.00 30.20 121 VAL A N 1
ATOM 931 C CA . VAL A 1 121 ? 40.593 12.990 -21.525 1.00 30.20 121 VAL A CA 1
ATOM 932 C C . VAL A 1 121 ? 39.647 13.553 -20.473 1.00 30.20 121 VAL A C 1
ATOM 934 O O . VAL A 1 121 ? 38.563 13.036 -20.220 1.00 30.20 121 VAL A O 1
ATOM 937 N N . ALA A 1 122 ? 40.180 14.567 -19.804 1.00 28.88 122 ALA A N 1
ATOM 938 C CA . ALA A 1 122 ? 39.877 15.021 -18.465 1.00 28.88 122 ALA A CA 1
ATOM 939 C C . ALA A 1 122 ? 38.598 15.863 -18.323 1.00 28.88 122 ALA A C 1
ATOM 941 O O . ALA A 1 122 ? 38.013 16.353 -19.284 1.00 28.88 122 ALA A O 1
ATOM 942 N N . ALA A 1 123 ? 38.232 16.035 -17.054 1.00 30.19 123 ALA A N 1
ATOM 943 C CA . ALA A 1 123 ? 37.137 16.831 -16.527 1.00 30.19 123 ALA A CA 1
ATOM 944 C C . ALA A 1 123 ? 37.177 18.325 -16.905 1.00 30.19 123 ALA A C 1
ATOM 946 O O . ALA A 1 123 ? 38.239 18.940 -16.974 1.00 30.19 123 ALA A O 1
ATOM 947 N N . GLY A 1 124 ? 35.986 18.920 -17.013 1.00 27.09 124 GLY A N 1
ATOM 948 C CA . GLY A 1 124 ? 35.763 20.368 -17.021 1.00 27.09 124 GLY A CA 1
ATOM 949 C C . GLY A 1 124 ? 34.324 20.694 -17.427 1.00 27.09 124 GLY A C 1
ATOM 950 O O . GLY A 1 124 ? 33.955 20.488 -18.576 1.00 27.09 124 GLY A O 1
ATOM 951 N N . GLY A 1 125 ? 33.491 21.126 -16.476 1.00 27.05 125 GLY A N 1
ATOM 952 C CA . GLY A 1 125 ? 32.044 21.287 -16.665 1.00 27.05 125 GLY A CA 1
ATOM 953 C C . GLY A 1 125 ? 31.566 22.682 -17.075 1.00 27.05 125 GLY A C 1
ATOM 954 O O . GLY A 1 125 ? 32.297 23.653 -16.935 1.00 27.05 125 GLY A O 1
ATOM 955 N N . VAL A 1 126 ? 30.295 22.755 -17.493 1.00 27.75 126 VAL A N 1
ATOM 956 C CA . VAL A 1 126 ? 29.311 23.846 -17.279 1.00 27.75 126 VAL A CA 1
ATOM 957 C C . VAL A 1 126 ? 27.896 23.283 -17.571 1.00 27.75 126 VAL A C 1
ATOM 959 O O . VAL A 1 126 ? 27.789 22.363 -18.384 1.00 27.75 126 VAL A O 1
ATOM 962 N N . PRO A 1 127 ? 26.806 23.767 -16.935 1.00 32.62 127 PRO A N 1
ATOM 963 C CA . PRO A 1 127 ? 25.470 23.193 -17.090 1.00 32.62 127 PRO A CA 1
ATOM 964 C C . PRO A 1 127 ? 24.805 23.736 -18.361 1.00 32.62 127 PRO A C 1
ATOM 966 O O . PRO A 1 127 ? 24.629 24.946 -18.506 1.00 32.62 127 PRO A O 1
ATOM 969 N N . GLN A 1 128 ? 24.429 22.850 -19.285 1.00 33.47 128 GLN A N 1
ATOM 970 C CA . GLN A 1 128 ? 23.764 23.223 -20.533 1.00 33.47 128 GLN A CA 1
ATOM 971 C C . GLN A 1 128 ? 22.280 22.839 -20.482 1.00 33.47 128 GLN A C 1
ATOM 973 O O . GLN A 1 128 ? 21.921 21.749 -20.041 1.00 33.47 128 GLN A O 1
ATOM 978 N N . GLY A 1 129 ? 21.430 23.794 -20.870 1.00 29.89 129 GLY A N 1
ATOM 979 C CA . GLY A 1 129 ? 19.974 23.731 -20.785 1.00 29.89 129 GLY A CA 1
ATOM 980 C C . GLY A 1 129 ? 19.338 22.554 -21.526 1.00 29.89 129 GLY A C 1
ATOM 981 O O . GLY A 1 129 ? 19.919 21.975 -22.441 1.00 29.89 129 GLY A O 1
ATOM 982 N N . ALA A 1 130 ? 18.118 22.231 -21.093 1.00 33.78 130 ALA A N 1
ATOM 983 C CA . ALA A 1 130 ? 17.306 21.118 -21.567 1.00 33.78 130 ALA A CA 1
ATOM 984 C C . ALA A 1 130 ? 17.173 21.102 -23.100 1.00 33.78 130 ALA A C 1
ATOM 986 O O . ALA A 1 130 ? 16.480 21.930 -23.691 1.00 33.78 130 ALA A O 1
ATOM 987 N N . ALA A 1 131 ? 17.833 20.127 -23.723 1.00 30.39 131 ALA A N 1
ATOM 988 C CA . ALA A 1 131 ? 17.601 19.725 -25.101 1.00 30.39 131 ALA A CA 1
ATOM 989 C C . ALA A 1 131 ? 16.429 18.718 -25.163 1.00 30.39 131 ALA A C 1
ATOM 991 O O . ALA A 1 131 ? 16.185 18.005 -24.185 1.00 30.39 131 ALA A O 1
ATOM 992 N N . PRO A 1 132 ? 15.689 18.654 -26.284 1.00 33.31 132 PRO A N 1
ATOM 993 C CA . PRO A 1 132 ? 14.520 17.790 -26.4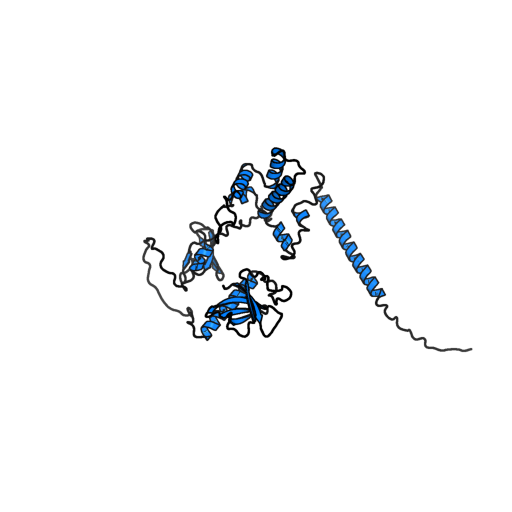22 1.00 33.31 132 PRO A CA 1
ATOM 994 C C . PRO A 1 132 ? 14.901 16.303 -26.371 1.00 33.31 132 PRO A C 1
ATOM 996 O O . PRO A 1 132 ? 15.884 15.870 -26.972 1.00 33.31 132 PRO A O 1
ATOM 999 N N . VAL A 1 133 ? 14.098 15.535 -25.633 1.00 36.94 133 VAL A N 1
ATOM 1000 C CA . VAL A 1 133 ? 14.289 14.109 -25.342 1.00 36.94 133 VAL A CA 1
ATOM 1001 C C . VAL A 1 133 ? 13.976 13.264 -26.579 1.00 36.94 133 VAL A C 1
ATOM 1003 O O . VAL A 1 133 ? 12.876 13.329 -27.125 1.00 36.94 133 VAL A O 1
ATOM 1006 N N . ILE A 1 134 ? 14.942 12.446 -26.998 1.00 32.94 134 ILE A N 1
ATOM 1007 C CA . ILE A 1 134 ? 14.771 11.375 -27.987 1.00 32.94 134 ILE A CA 1
ATOM 1008 C C . ILE A 1 134 ? 14.463 10.084 -27.201 1.00 32.94 134 ILE A C 1
ATOM 1010 O O . ILE A 1 134 ? 15.279 9.705 -26.355 1.00 32.94 134 ILE A O 1
ATOM 1014 N N . PRO A 1 135 ? 13.335 9.388 -27.433 1.00 35.06 135 PRO A N 1
ATOM 1015 C CA . PRO A 1 135 ? 13.040 8.139 -26.738 1.00 35.06 135 PRO A CA 1
ATOM 1016 C C . PRO A 1 135 ? 13.914 7.008 -27.300 1.00 35.06 135 PRO A C 1
ATOM 1018 O O . PRO A 1 135 ? 13.919 6.765 -28.505 1.00 35.06 135 PRO A O 1
ATOM 1021 N N . GLY A 1 136 ? 14.663 6.327 -26.423 1.00 47.09 136 GLY A N 1
ATOM 1022 C CA . GLY A 1 136 ? 15.541 5.198 -26.783 1.00 47.09 136 GLY A CA 1
ATOM 1023 C C . GLY A 1 136 ? 16.991 5.277 -26.283 1.00 47.09 136 GLY A C 1
ATOM 1024 O O . GLY A 1 136 ? 17.834 4.517 -26.751 1.00 47.09 136 GLY A O 1
ATOM 1025 N N . GLY A 1 137 ? 17.309 6.192 -25.361 1.00 56.97 137 GLY A N 1
ATOM 1026 C CA . GLY A 1 137 ? 18.664 6.343 -24.821 1.00 56.97 137 GLY A CA 1
ATOM 1027 C C . GLY A 1 137 ? 19.175 5.121 -24.032 1.00 56.97 137 GLY A C 1
ATOM 1028 O O . GLY A 1 137 ? 18.374 4.322 -23.537 1.00 56.97 137 GLY A O 1
ATOM 1029 N N . PRO A 1 138 ? 20.507 4.979 -23.887 1.00 77.62 138 PRO A N 1
ATOM 1030 C CA . PRO A 1 138 ? 21.118 3.892 -23.126 1.00 77.62 138 PRO A CA 1
ATOM 1031 C C . PRO A 1 138 ? 20.589 3.846 -21.689 1.00 77.62 138 PRO A C 1
ATOM 1033 O O . PRO A 1 138 ? 20.362 4.880 -21.061 1.00 77.62 138 PRO A O 1
ATOM 1036 N N . THR A 1 139 ? 20.387 2.639 -21.161 1.00 87.81 139 THR A N 1
ATOM 1037 C CA . THR A 1 139 ? 19.963 2.455 -19.769 1.00 87.81 139 THR A CA 1
ATOM 1038 C C . THR A 1 139 ? 21.035 2.921 -18.791 1.00 87.81 139 THR A C 1
ATOM 1040 O O . THR A 1 139 ? 22.226 2.792 -19.043 1.00 87.81 139 THR A O 1
ATOM 1043 N N . THR A 1 140 ? 20.607 3.405 -17.638 1.00 93.94 140 THR A N 1
ATOM 1044 C CA . THR A 1 140 ? 21.447 4.033 -16.627 1.00 93.94 140 THR A CA 1
ATOM 1045 C C . THR A 1 140 ? 21.314 3.293 -15.303 1.00 93.94 140 THR A C 1
ATOM 1047 O O . THR A 1 140 ? 20.214 2.929 -14.887 1.00 93.94 140 THR A O 1
ATOM 1050 N N . TRP A 1 141 ? 22.437 3.080 -14.628 1.00 94.12 141 TRP A N 1
ATOM 1051 C CA . TRP A 1 141 ? 22.505 2.594 -13.258 1.00 94.12 141 TRP A CA 1
ATOM 1052 C C . TRP A 1 141 ? 22.377 3.760 -12.288 1.00 94.12 141 TRP A C 1
ATOM 1054 O O . TRP A 1 141 ? 23.141 4.720 -12.368 1.00 94.12 141 TRP A O 1
ATOM 1064 N N . VAL A 1 142 ? 21.423 3.665 -11.372 1.00 93.25 142 VAL A N 1
ATOM 1065 C CA . VAL A 1 142 ? 21.038 4.747 -10.466 1.00 93.25 142 VAL A CA 1
ATOM 1066 C C . VAL A 1 142 ? 21.077 4.261 -9.022 1.00 93.25 142 VAL A C 1
ATOM 1068 O O . VAL A 1 142 ? 20.596 3.164 -8.736 1.00 93.25 142 VAL A O 1
ATOM 1071 N N . ALA A 1 143 ? 21.625 5.064 -8.112 1.00 90.75 143 ALA A N 1
ATOM 1072 C CA . ALA A 1 143 ? 21.640 4.777 -6.680 1.00 90.75 143 ALA A CA 1
ATOM 1073 C C . ALA A 1 143 ? 20.220 4.694 -6.095 1.00 90.75 143 ALA A C 1
ATOM 1075 O O . ALA A 1 143 ? 19.381 5.564 -6.342 1.00 90.75 143 ALA A O 1
ATOM 1076 N N . LEU A 1 144 ? 19.949 3.651 -5.305 1.00 83.88 144 LEU A N 1
ATOM 1077 C CA . LEU A 1 144 ? 18.666 3.449 -4.614 1.00 83.88 144 LEU A CA 1
ATOM 1078 C C . LEU A 1 144 ? 18.628 4.059 -3.207 1.00 83.88 144 LEU A C 1
ATOM 1080 O O . LEU A 1 144 ? 17.551 4.183 -2.619 1.00 83.88 144 LEU A O 1
ATOM 1084 N N . GLU A 1 145 ? 19.787 4.417 -2.672 1.00 80.81 145 GLU A N 1
ATOM 1085 C CA . GLU A 1 145 ? 19.992 4.829 -1.288 1.00 80.81 145 GLU A CA 1
ATOM 1086 C C . GLU A 1 145 ? 21.145 5.832 -1.185 1.00 80.81 145 GLU A C 1
ATOM 1088 O O . GLU A 1 145 ? 21.945 5.976 -2.111 1.00 80.81 145 GLU A O 1
ATOM 1093 N N . ASP A 1 146 ? 21.198 6.538 -0.058 1.00 82.94 146 ASP A N 1
ATOM 1094 C CA . ASP A 1 146 ? 22.266 7.476 0.273 1.00 82.94 146 ASP A CA 1
ATOM 1095 C C . ASP A 1 146 ? 23.433 6.719 0.923 1.00 82.94 146 ASP A C 1
ATOM 1097 O O . ASP A 1 146 ? 23.275 6.181 2.019 1.00 82.94 146 ASP A O 1
ATOM 1101 N N . VAL A 1 147 ? 24.602 6.694 0.274 1.00 76.88 147 VAL A N 1
ATOM 1102 C CA . VAL A 1 147 ? 25.812 6.004 0.763 1.00 76.88 147 VAL A CA 1
ATOM 1103 C C . VAL A 1 147 ? 27.048 6.839 0.432 1.00 76.88 147 VAL A C 1
ATOM 1105 O O . VAL A 1 147 ? 27.312 7.163 -0.729 1.00 76.88 147 VAL A O 1
ATOM 1108 N N . GLY A 1 148 ? 27.827 7.202 1.453 1.00 83.62 148 GLY A N 1
ATOM 1109 C CA . GLY A 1 148 ? 28.987 8.083 1.300 1.00 83.62 148 GLY A CA 1
ATOM 1110 C C . GLY A 1 148 ? 28.650 9.409 0.598 1.00 83.62 148 GLY A C 1
ATOM 1111 O O . GLY A 1 148 ? 27.847 10.205 1.085 1.00 83.62 148 GLY A O 1
ATOM 1112 N N . THR A 1 149 ? 29.291 9.662 -0.548 1.00 87.12 149 THR A N 1
ATOM 1113 C CA . THR A 1 149 ? 29.064 10.860 -1.379 1.00 87.12 149 THR A CA 1
ATOM 1114 C C . THR A 1 149 ? 27.916 10.713 -2.375 1.00 87.12 149 THR A C 1
ATOM 1116 O O . THR A 1 149 ? 27.563 11.698 -3.018 1.00 87.12 149 THR A O 1
ATOM 1119 N N . HIS A 1 150 ? 27.360 9.511 -2.530 1.00 86.44 150 HIS A N 1
ATOM 1120 C CA . HIS A 1 150 ? 26.276 9.241 -3.466 1.00 86.44 150 HIS A CA 1
ATOM 1121 C C . HIS A 1 150 ? 24.921 9.435 -2.795 1.00 86.44 150 HIS A C 1
ATOM 1123 O O . HIS A 1 150 ? 24.692 9.003 -1.662 1.00 86.44 150 HIS A O 1
ATOM 1129 N N . LYS A 1 151 ? 24.023 10.100 -3.513 1.00 88.25 151 LYS A N 1
ATOM 1130 C CA . LYS A 1 151 ? 22.630 10.309 -3.144 1.00 88.25 151 LYS A CA 1
ATOM 1131 C C . LYS A 1 151 ? 21.720 9.416 -3.960 1.00 88.25 151 LYS A C 1
ATOM 1133 O O . LYS A 1 151 ? 22.000 9.101 -5.116 1.00 88.25 151 LYS A O 1
ATOM 1138 N N . ARG A 1 152 ? 20.587 9.034 -3.379 1.00 83.12 152 ARG A N 1
ATOM 1139 C CA . ARG A 1 152 ? 19.534 8.338 -4.114 1.00 83.12 152 ARG A CA 1
ATOM 1140 C C . ARG A 1 152 ? 19.154 9.123 -5.373 1.00 83.12 152 ARG A C 1
ATOM 1142 O O . ARG A 1 152 ? 18.914 10.329 -5.332 1.00 83.12 152 ARG A O 1
ATOM 1149 N N . GLY A 1 153 ? 19.058 8.420 -6.497 1.00 86.06 153 GLY A N 1
ATOM 1150 C CA . GLY A 1 153 ? 18.818 9.037 -7.799 1.00 86.06 153 GLY A CA 1
ATOM 1151 C C . GLY A 1 153 ? 20.089 9.465 -8.539 1.00 86.06 153 GLY A C 1
ATOM 1152 O O . GLY A 1 153 ? 19.983 9.848 -9.705 1.00 86.06 153 GLY A O 1
ATOM 1153 N N . ASP A 1 154 ? 21.270 9.376 -7.919 1.00 91.94 154 ASP A N 1
ATOM 1154 C CA . ASP A 1 154 ? 22.532 9.646 -8.604 1.00 91.94 154 ASP A CA 1
ATOM 1155 C C . ASP A 1 154 ? 22.809 8.590 -9.666 1.00 91.94 154 ASP A C 1
ATOM 1157 O O . ASP A 1 154 ? 22.679 7.385 -9.442 1.00 91.94 154 ASP A O 1
ATOM 1161 N N . VAL A 1 155 ? 23.233 9.061 -10.834 1.00 93.12 155 VAL A N 1
ATOM 1162 C CA . VAL A 1 155 ? 23.677 8.208 -11.929 1.00 93.12 155 VAL A CA 1
ATOM 1163 C C . VAL A 1 155 ? 25.080 7.696 -11.623 1.00 93.12 155 VAL A C 1
ATOM 1165 O O . VAL A 1 155 ? 26.026 8.473 -11.531 1.00 93.12 155 VAL A O 1
ATOM 1168 N N . ILE A 1 156 ? 25.207 6.379 -11.491 1.00 93.81 156 ILE A N 1
ATOM 1169 C CA . ILE A 1 156 ? 26.464 5.694 -11.174 1.00 93.81 156 ILE A CA 1
ATOM 1170 C C . ILE A 1 156 ? 27.207 5.289 -12.446 1.00 93.81 156 ILE A C 1
ATOM 1172 O O . ILE A 1 156 ? 28.424 5.429 -12.526 1.00 93.81 156 ILE A O 1
ATOM 1176 N N . ALA A 1 157 ? 26.478 4.803 -13.450 1.00 91.62 157 ALA A N 1
ATOM 1177 C CA . ALA A 1 157 ? 27.020 4.459 -14.760 1.00 91.62 157 ALA A CA 1
ATOM 1178 C C . ALA A 1 157 ? 25.919 4.549 -15.821 1.00 91.62 157 ALA A C 1
ATOM 1180 O O . ALA A 1 157 ? 24.757 4.274 -15.533 1.00 91.62 157 ALA A O 1
ATOM 1181 N N . VAL A 1 158 ? 26.278 4.902 -17.052 1.00 90.94 158 VAL A N 1
ATOM 1182 C CA . VAL A 1 158 ? 25.377 4.874 -18.214 1.00 90.94 158 VAL A CA 1
ATOM 1183 C C . VAL A 1 158 ? 25.862 3.766 -19.133 1.00 90.94 158 VAL A C 1
ATOM 1185 O O . VAL A 1 158 ? 27.042 3.751 -19.478 1.00 90.94 158 VAL A O 1
ATOM 1188 N N . ASP A 1 159 ? 24.987 2.838 -19.517 1.00 83.25 159 ASP A N 1
ATOM 1189 C CA . ASP A 1 159 ? 25.348 1.745 -20.416 1.00 83.25 159 ASP A CA 1
ATOM 1190 C C . ASP A 1 159 ? 25.894 2.280 -21.754 1.00 83.25 159 ASP A C 1
ATOM 1192 O O . ASP A 1 159 ? 25.432 3.305 -22.257 1.00 83.25 159 ASP A O 1
ATOM 1196 N N . PRO A 1 160 ? 26.857 1.580 -22.374 1.00 81.56 160 PRO A N 1
ATOM 1197 C CA . PRO A 1 160 ? 27.468 0.319 -21.939 1.00 81.56 160 PRO A CA 1
ATOM 1198 C C . PRO A 1 160 ? 28.598 0.494 -20.900 1.00 81.56 160 PRO A C 1
ATOM 1200 O O . PRO A 1 160 ? 29.397 -0.419 -20.703 1.00 81.56 160 PRO A O 1
ATOM 1203 N N . GLY A 1 161 ? 28.708 1.661 -20.259 1.00 84.75 161 GLY A N 1
ATOM 1204 C CA . GLY A 1 161 ? 29.720 1.948 -19.246 1.00 84.75 161 GLY A CA 1
ATOM 1205 C C . GLY A 1 161 ? 29.661 0.973 -18.060 1.00 84.75 161 GLY A C 1
ATOM 1206 O O . GLY A 1 161 ? 28.572 0.684 -17.557 1.00 84.75 161 GLY A O 1
ATOM 1207 N N . PRO A 1 162 ? 30.811 0.449 -17.597 1.00 84.75 162 PRO A N 1
ATOM 1208 C CA . PRO A 1 162 ? 30.841 -0.513 -16.505 1.00 84.75 162 PRO A CA 1
ATOM 1209 C C . PRO A 1 162 ? 30.514 0.157 -15.166 1.00 84.75 162 PRO A C 1
ATOM 1211 O O . PRO A 1 162 ? 30.915 1.290 -14.902 1.00 84.75 162 PRO A O 1
ATOM 1214 N N . LEU A 1 163 ? 29.839 -0.585 -14.287 1.00 87.25 163 LEU A N 1
ATOM 1215 C CA . LEU A 1 163 ? 29.743 -0.232 -12.872 1.00 87.25 163 LEU A CA 1
ATOM 1216 C C . LEU A 1 163 ? 31.138 -0.248 -12.213 1.00 87.25 163 LEU A C 1
ATOM 1218 O O . LEU A 1 163 ? 32.029 -0.965 -12.688 1.00 87.25 163 LEU A O 1
ATOM 1222 N N . PRO A 1 164 ? 31.338 0.484 -11.099 1.00 88.88 164 PRO A N 1
ATOM 1223 C CA . PRO A 1 164 ? 32.617 0.515 -10.394 1.00 88.88 164 PRO A CA 1
ATOM 1224 C C . PRO A 1 164 ? 33.167 -0.886 -10.055 1.00 88.88 164 PRO A C 1
ATOM 1226 O O . PRO A 1 164 ? 32.386 -1.825 -9.864 1.00 88.88 164 PRO A O 1
ATOM 1229 N N . PRO A 1 165 ? 34.500 -1.069 -9.981 1.00 81.38 165 PRO A N 1
ATOM 1230 C CA . PRO A 1 165 ? 35.107 -2.365 -9.679 1.00 81.38 165 PRO A CA 1
ATOM 1231 C C . PRO A 1 165 ? 34.585 -2.983 -8.374 1.00 81.38 165 PRO A C 1
ATOM 1233 O O . PRO A 1 165 ? 34.372 -2.281 -7.391 1.00 81.38 165 PRO A O 1
ATOM 1236 N N . GLY A 1 166 ? 34.405 -4.308 -8.359 1.00 75.69 166 GLY A N 1
ATOM 1237 C CA . GLY A 1 166 ? 33.894 -5.041 -7.191 1.00 75.69 166 GLY A CA 1
ATOM 1238 C C . GLY A 1 166 ? 32.367 -5.074 -7.070 1.00 75.69 166 GLY A C 1
ATOM 1239 O O . GLY A 1 166 ? 31.852 -5.566 -6.069 1.00 75.69 166 GLY A O 1
ATOM 1240 N N . HIS A 1 167 ? 31.640 -4.577 -8.074 1.00 82.25 167 HIS A N 1
ATOM 1241 C CA . HIS A 1 167 ? 30.186 -4.669 -8.107 1.00 82.25 167 HIS A CA 1
ATOM 1242 C C . HIS A 1 167 ? 29.687 -6.104 -8.355 1.00 82.25 167 HIS A C 1
ATOM 1244 O O . HIS A 1 167 ? 30.347 -6.915 -9.006 1.00 82.25 167 HIS A O 1
ATOM 1250 N N . VAL A 1 168 ? 28.474 -6.399 -7.886 1.00 79.69 168 VAL A N 1
ATOM 1251 C CA . VAL A 1 168 ? 27.773 -7.670 -8.123 1.00 79.69 168 VAL A CA 1
ATOM 1252 C C . VAL A 1 168 ? 26.439 -7.380 -8.799 1.00 79.69 168 VAL A C 1
ATOM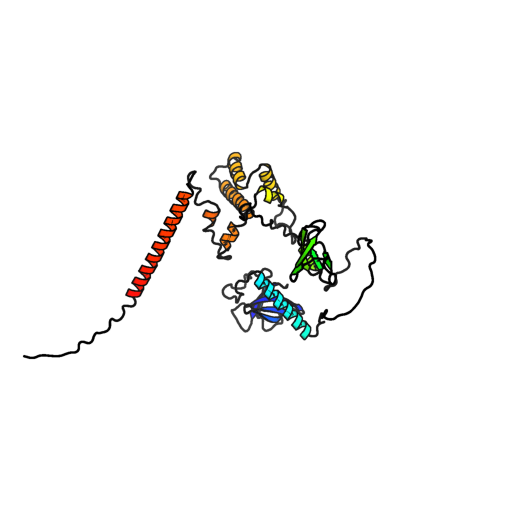 1254 O O . VAL A 1 168 ? 25.580 -6.733 -8.203 1.00 79.69 168 VAL A O 1
ATOM 1257 N N . VAL A 1 169 ? 26.254 -7.856 -10.035 1.00 81.88 169 VAL A N 1
ATOM 1258 C CA . VAL A 1 169 ? 25.009 -7.669 -10.800 1.00 81.88 169 VAL A CA 1
ATOM 1259 C C . VAL A 1 169 ? 24.012 -8.788 -10.505 1.00 81.88 169 VAL A C 1
ATOM 1261 O O . VAL A 1 169 ? 24.330 -9.971 -10.591 1.00 81.88 169 VAL A O 1
ATOM 1264 N N . LEU A 1 170 ? 22.775 -8.397 -10.212 1.00 75.75 170 LEU A N 1
ATOM 1265 C CA . LEU A 1 170 ? 21.626 -9.243 -9.902 1.00 75.75 170 LEU A CA 1
ATOM 1266 C C . LEU A 1 170 ? 20.440 -8.817 -10.787 1.00 75.75 170 LEU A C 1
ATOM 1268 O O . LEU A 1 170 ? 19.488 -8.173 -10.338 1.00 75.75 170 LEU A O 1
ATOM 1272 N N . GLY A 1 171 ? 20.510 -9.139 -12.080 1.00 84.88 171 GLY A N 1
ATOM 1273 C CA . GLY A 1 171 ? 19.493 -8.742 -13.058 1.00 84.88 171 GLY A CA 1
ATOM 1274 C C . GLY A 1 171 ? 19.512 -7.235 -13.331 1.00 84.88 171 GLY A C 1
ATOM 1275 O O . GLY A 1 171 ? 20.508 -6.704 -13.812 1.00 84.88 171 GLY A O 1
ATOM 1276 N N . ASN A 1 172 ? 18.411 -6.538 -13.033 1.00 86.50 172 ASN A N 1
ATOM 1277 C CA . ASN A 1 172 ? 18.318 -5.078 -13.157 1.00 86.50 172 ASN A CA 1
ATOM 1278 C C . ASN A 1 172 ? 18.779 -4.331 -11.897 1.00 86.50 172 ASN A C 1
ATOM 1280 O O . ASN A 1 172 ? 18.568 -3.127 -11.795 1.00 86.50 172 ASN A O 1
ATOM 1284 N N . ARG A 1 173 ? 19.364 -5.022 -10.919 1.00 86.25 173 ARG A N 1
ATOM 1285 C CA . ARG A 1 173 ? 19.945 -4.420 -9.717 1.00 86.25 173 ARG A CA 1
ATOM 1286 C C . ARG A 1 173 ? 21.405 -4.807 -9.607 1.00 86.25 173 ARG A C 1
ATOM 1288 O O . ARG A 1 173 ? 21.813 -5.827 -10.154 1.00 86.25 173 ARG A O 1
ATOM 1295 N N . ALA A 1 174 ? 22.183 -4.012 -8.894 1.00 82.00 174 ALA A N 1
ATOM 1296 C CA . ALA A 1 174 ? 23.536 -4.385 -8.525 1.00 82.00 174 ALA A CA 1
ATOM 1297 C C . ALA A 1 174 ? 23.883 -3.850 -7.137 1.00 82.00 174 ALA A C 1
ATOM 1299 O O . ALA A 1 174 ? 23.253 -2.916 -6.642 1.00 82.00 174 ALA A O 1
ATOM 1300 N N . LEU A 1 175 ? 24.880 -4.465 -6.515 1.00 80.31 175 LEU A N 1
ATOM 1301 C CA . LEU A 1 175 ? 25.542 -3.947 -5.325 1.00 80.31 175 LEU A CA 1
ATOM 1302 C C . LEU A 1 175 ? 26.885 -3.366 -5.754 1.00 80.31 175 LEU A C 1
ATOM 1304 O O . LEU A 1 175 ? 27.632 -4.043 -6.458 1.00 80.31 175 LEU A O 1
ATOM 1308 N N . VAL A 1 176 ? 27.176 -2.131 -5.359 1.00 86.38 176 VAL A N 1
ATOM 1309 C CA . VAL A 1 176 ? 28.392 -1.398 -5.723 1.00 86.38 176 VAL A CA 1
ATOM 1310 C C . VAL A 1 176 ? 29.136 -1.019 -4.442 1.00 86.38 176 VAL A C 1
ATOM 1312 O O . VAL A 1 176 ? 28.533 -0.398 -3.567 1.00 86.38 176 VAL A O 1
ATOM 1315 N N . PRO A 1 177 ? 30.421 -1.374 -4.293 1.00 81.00 177 PRO A N 1
ATOM 1316 C CA . PRO A 1 177 ? 31.200 -0.955 -3.134 1.00 81.00 177 PRO A CA 1
ATOM 1317 C C . PRO A 1 177 ? 31.481 0.555 -3.183 1.00 81.00 177 PRO A C 1
ATOM 1319 O O . PRO A 1 177 ? 31.907 1.084 -4.210 1.00 81.00 177 PRO A O 1
ATOM 1322 N N . VAL A 1 178 ? 31.272 1.240 -2.057 1.00 84.38 178 VAL A N 1
ATOM 1323 C CA . VAL A 1 178 ? 31.549 2.672 -1.866 1.00 84.38 178 VAL A CA 1
ATOM 1324 C C . VAL A 1 178 ? 32.393 2.820 -0.598 1.00 84.38 178 VAL A C 1
ATOM 1326 O O . VAL A 1 178 ? 31.884 2.901 0.517 1.00 84.38 178 VAL A O 1
ATOM 1329 N N . GLY A 1 179 ? 33.720 2.799 -0.748 1.00 82.62 179 GLY A N 1
ATOM 1330 C CA . GLY A 1 179 ? 34.636 2.777 0.396 1.00 82.62 179 GLY A CA 1
ATOM 1331 C C . GLY A 1 179 ? 34.525 1.469 1.190 1.00 82.62 179 GLY A C 1
ATOM 1332 O O . GLY A 1 179 ? 34.837 0.406 0.660 1.00 82.62 179 GLY A O 1
ATOM 1333 N N . LEU A 1 180 ? 34.106 1.557 2.457 1.00 76.62 180 LEU A N 1
ATOM 1334 C CA . LEU A 1 180 ? 33.840 0.396 3.326 1.00 76.62 180 LEU A CA 1
ATOM 1335 C C . LEU A 1 180 ? 32.359 -0.026 3.333 1.00 76.62 180 LEU A C 1
ATOM 1337 O O . LEU A 1 180 ? 32.010 -1.013 3.977 1.00 76.62 180 LEU A O 1
ATOM 1341 N N . GLU A 1 181 ? 31.495 0.721 2.645 1.00 77.25 181 GLU A N 1
ATOM 1342 C CA . GLU A 1 181 ? 30.056 0.475 2.567 1.00 77.25 181 GLU A CA 1
ATOM 1343 C C . GLU A 1 181 ? 29.681 -0.162 1.222 1.00 77.25 181 GLU A C 1
ATOM 1345 O O . GLU A 1 181 ? 30.477 -0.221 0.279 1.00 77.25 181 GLU A O 1
ATOM 1350 N N . VAL A 1 182 ? 28.447 -0.653 1.126 1.00 75.50 182 VAL A N 1
ATOM 1351 C CA . VAL A 1 182 ? 27.880 -1.216 -0.103 1.00 75.50 182 VAL A CA 1
ATOM 1352 C C . VAL A 1 182 ? 26.598 -0.465 -0.417 1.00 75.50 182 VAL A C 1
ATOM 1354 O O . VAL A 1 182 ? 25.757 -0.298 0.457 1.00 75.50 182 VAL A O 1
ATOM 1357 N N . MET A 1 183 ? 26.460 -0.040 -1.668 1.00 86.62 183 MET A N 1
ATOM 1358 C CA . MET A 1 183 ? 25.309 0.697 -2.172 1.00 86.62 183 MET A CA 1
ATOM 1359 C C . MET A 1 183 ? 24.527 -0.146 -3.176 1.00 86.62 183 MET A C 1
ATOM 1361 O O . MET A 1 183 ? 25.091 -0.694 -4.128 1.00 86.62 183 MET A O 1
ATOM 1365 N N . ALA A 1 184 ? 23.213 -0.212 -3.007 1.00 86.06 184 ALA A N 1
ATOM 1366 C CA . ALA A 1 184 ? 22.304 -0.791 -3.977 1.00 86.06 184 ALA A CA 1
ATOM 1367 C C . ALA A 1 184 ? 22.025 0.190 -5.127 1.00 86.06 184 ALA A C 1
ATOM 1369 O O . ALA A 1 184 ? 21.681 1.355 -4.923 1.00 86.06 184 ALA A O 1
ATOM 1370 N N . VAL A 1 185 ? 22.116 -0.306 -6.361 1.00 87.94 185 VAL A N 1
ATOM 1371 C CA . VAL A 1 185 ? 21.801 0.446 -7.582 1.00 87.94 185 VAL A CA 1
ATOM 1372 C C . VAL A 1 185 ? 20.773 -0.301 -8.429 1.00 87.94 185 VAL A C 1
ATOM 1374 O O . VAL A 1 185 ? 20.684 -1.532 -8.386 1.00 87.94 185 VAL A O 1
ATOM 1377 N N . ILE A 1 186 ? 19.995 0.433 -9.222 1.00 91.31 186 ILE A N 1
ATOM 1378 C CA . ILE A 1 186 ? 19.016 -0.110 -10.168 1.00 91.31 186 ILE A CA 1
ATOM 1379 C C . ILE A 1 186 ? 19.303 0.370 -11.585 1.00 91.31 186 ILE A C 1
ATOM 1381 O O . ILE A 1 186 ? 19.642 1.527 -11.810 1.00 91.31 186 ILE A O 1
ATOM 1385 N N . LYS A 1 187 ? 19.131 -0.527 -12.547 1.00 91.81 187 LYS A N 1
ATOM 1386 C CA . LYS A 1 187 ? 19.179 -0.236 -13.971 1.00 91.81 187 LYS A CA 1
ATOM 1387 C C . LYS A 1 187 ? 17.812 0.256 -14.434 1.00 91.81 187 LYS A C 1
ATOM 1389 O O . LYS A 1 187 ? 16.816 -0.455 -14.288 1.00 91.81 187 LYS A O 1
ATOM 1394 N N . THR A 1 188 ? 17.767 1.452 -15.001 1.00 90.56 188 THR A N 1
ATOM 1395 C CA . THR A 1 188 ? 16.545 2.098 -15.493 1.00 90.56 188 THR A CA 1
ATOM 1396 C C . THR A 1 188 ? 16.796 2.806 -16.824 1.00 90.56 188 THR A C 1
ATOM 1398 O O . THR A 1 188 ? 17.937 3.019 -17.213 1.00 90.56 188 THR A O 1
ATOM 1401 N N . THR A 1 189 ? 15.747 3.169 -17.557 1.00 90.88 189 THR A N 1
ATOM 1402 C CA . THR A 1 189 ? 15.871 4.106 -18.683 1.00 90.88 189 THR A CA 1
ATOM 1403 C C . THR A 1 189 ? 16.201 5.515 -18.172 1.00 90.88 189 THR A C 1
ATOM 1405 O O . THR A 1 189 ? 15.925 5.801 -16.999 1.00 90.88 189 THR A O 1
ATOM 1408 N N . PRO A 1 190 ? 16.740 6.411 -19.021 1.00 81.81 190 PRO A N 1
ATOM 1409 C CA . PRO A 1 190 ? 16.971 7.813 -18.661 1.00 81.81 190 PRO A CA 1
ATOM 1410 C C . PRO A 1 190 ? 15.737 8.495 -18.046 1.00 81.81 190 PRO A C 1
ATOM 1412 O O . PRO A 1 190 ? 15.853 9.168 -17.025 1.00 81.81 190 PRO A O 1
ATOM 1415 N N . ASP A 1 191 ? 14.544 8.225 -18.582 1.00 79.38 191 ASP A N 1
ATOM 1416 C CA . ASP A 1 191 ? 13.283 8.772 -18.060 1.00 79.38 191 ASP A CA 1
ATOM 1417 C C . ASP A 1 191 ? 12.939 8.239 -16.659 1.00 79.38 191 ASP A C 1
ATOM 1419 O O . ASP A 1 191 ? 12.378 8.948 -15.821 1.00 79.38 191 ASP A O 1
ATOM 1423 N N . GLY A 1 192 ? 13.319 6.994 -16.360 1.00 79.75 192 GLY A N 1
ATOM 1424 C CA . GLY A 1 192 ? 13.095 6.390 -15.048 1.00 79.75 192 GLY A CA 1
ATOM 1425 C C . GLY A 1 192 ? 14.092 6.837 -13.973 1.00 79.75 192 GLY A C 1
ATOM 1426 O O . GLY A 1 192 ? 13.855 6.574 -12.796 1.00 79.75 192 GLY A O 1
ATOM 1427 N N . VAL A 1 193 ? 15.167 7.558 -14.321 1.00 83.38 193 VAL A N 1
ATOM 1428 C CA . VAL A 1 193 ? 16.096 8.140 -13.329 1.00 83.38 193 VAL A CA 1
ATOM 1429 C C . VAL A 1 193 ? 15.350 9.105 -12.408 1.00 83.38 193 VAL A C 1
ATOM 1431 O O . VAL A 1 193 ? 15.522 9.059 -11.189 1.00 83.38 193 VAL A O 1
ATOM 1434 N N . ALA A 1 194 ? 14.458 9.927 -12.975 1.00 78.31 194 ALA A N 1
ATOM 1435 C CA . ALA A 1 194 ? 13.604 10.816 -12.197 1.00 78.31 194 ALA A CA 1
ATOM 1436 C C . ALA A 1 194 ? 12.756 10.012 -11.200 1.00 78.31 194 ALA A C 1
ATOM 1438 O O . ALA A 1 194 ? 12.754 10.331 -10.017 1.00 78.31 194 ALA A O 1
ATOM 1439 N N . ALA A 1 195 ? 12.134 8.915 -11.649 1.00 73.25 195 ALA A N 1
ATOM 1440 C CA . ALA A 1 195 ? 11.324 8.036 -10.805 1.00 73.25 195 ALA A CA 1
ATOM 1441 C C . ALA A 1 195 ? 12.098 7.453 -9.607 1.00 73.25 195 ALA A C 1
ATOM 1443 O O . ALA A 1 195 ? 11.550 7.360 -8.512 1.00 73.25 195 ALA A O 1
ATOM 1444 N N . VAL A 1 196 ? 13.373 7.092 -9.793 1.00 77.50 196 VAL A N 1
ATOM 1445 C CA . VAL A 1 196 ? 14.233 6.546 -8.724 1.00 77.50 196 VAL A CA 1
ATOM 1446 C C . VAL A 1 196 ? 14.657 7.620 -7.721 1.00 77.50 196 VAL A C 1
ATOM 1448 O O . VAL A 1 196 ? 14.752 7.344 -6.521 1.00 77.50 196 VAL A O 1
ATOM 1451 N N . LYS A 1 197 ? 14.869 8.851 -8.202 1.00 75.62 197 LYS A N 1
ATOM 1452 C CA . LYS A 1 197 ? 15.192 10.015 -7.369 1.00 75.62 197 LYS A CA 1
ATOM 1453 C C . LYS A 1 197 ? 14.056 10.387 -6.410 1.00 75.62 197 LYS A C 1
ATOM 1455 O O . LYS A 1 197 ? 14.310 11.034 -5.399 1.00 75.62 197 LYS A O 1
ATOM 1460 N N . PHE A 1 198 ? 12.818 9.986 -6.699 1.00 66.19 198 PHE A N 1
ATOM 1461 C CA . PHE A 1 198 ? 11.687 10.277 -5.827 1.00 66.19 198 PHE A CA 1
ATOM 1462 C C . PHE A 1 198 ? 11.605 9.294 -4.651 1.00 66.19 198 PHE A C 1
ATOM 1464 O O . PHE A 1 198 ? 11.654 8.067 -4.801 1.00 66.19 198 PHE A O 1
ATOM 1471 N N . GLU A 1 199 ? 11.440 9.856 -3.458 1.00 61.38 199 GLU A N 1
ATOM 1472 C CA . GLU A 1 199 ? 10.962 9.131 -2.289 1.00 61.38 199 GLU A CA 1
ATOM 1473 C C . GLU A 1 199 ? 9.434 9.191 -2.264 1.00 61.38 199 GLU A C 1
ATOM 1475 O O . GLU A 1 199 ? 8.837 10.236 -2.540 1.00 61.38 199 GLU A O 1
ATOM 1480 N N . ASP A 1 200 ? 8.783 8.069 -1.945 1.00 63.88 200 ASP A N 1
ATOM 1481 C CA . ASP A 1 200 ? 7.348 8.090 -1.683 1.00 63.88 200 ASP A CA 1
ATOM 1482 C C . ASP A 1 200 ? 7.106 8.809 -0.353 1.00 63.88 200 ASP A C 1
ATOM 1484 O O . ASP A 1 200 ? 7.156 8.211 0.723 1.00 63.88 200 ASP A O 1
ATOM 1488 N N . VAL A 1 201 ? 6.818 10.104 -0.460 1.00 65.88 201 VAL A N 1
ATOM 1489 C CA . VAL A 1 201 ? 6.501 11.020 0.643 1.00 65.88 201 VAL A CA 1
ATOM 1490 C C . VAL A 1 201 ? 5.323 10.559 1.519 1.00 65.88 201 VAL A C 1
ATOM 1492 O O . VAL A 1 201 ? 5.069 11.083 2.600 1.00 65.88 201 VAL A O 1
ATOM 1495 N N . ARG A 1 202 ? 4.570 9.543 1.088 1.00 67.06 202 ARG A N 1
ATOM 1496 C CA . ARG A 1 202 ? 3.406 9.031 1.822 1.00 67.06 202 ARG A CA 1
ATOM 1497 C C . ARG A 1 202 ? 3.763 7.922 2.809 1.00 67.06 202 ARG A C 1
ATOM 1499 O O . ARG A 1 202 ? 2.904 7.533 3.599 1.00 67.06 202 ARG A O 1
ATOM 1506 N N . ILE A 1 203 ? 4.977 7.367 2.754 1.00 72.81 203 ILE A N 1
ATOM 1507 C CA . ILE A 1 203 ? 5.329 6.152 3.498 1.00 72.81 203 ILE A CA 1
ATOM 1508 C C . ILE A 1 203 ? 6.589 6.377 4.331 1.00 72.81 203 ILE A C 1
ATOM 1510 O O . ILE A 1 203 ? 7.663 6.659 3.811 1.00 72.81 203 ILE A O 1
ATOM 1514 N N . LEU A 1 204 ? 6.474 6.162 5.643 1.00 78.56 204 LEU A N 1
ATOM 1515 C CA . LEU A 1 204 ? 7.637 6.115 6.525 1.00 78.56 204 LEU A CA 1
ATOM 1516 C C . LEU A 1 204 ? 8.415 4.799 6.340 1.00 78.56 204 LEU A C 1
ATOM 1518 O O . LEU A 1 204 ? 7.792 3.741 6.176 1.00 78.56 204 LEU A O 1
ATOM 1522 N N . PRO A 1 205 ? 9.759 4.813 6.448 1.00 77.50 205 PRO A N 1
ATOM 1523 C CA . PRO A 1 205 ? 10.564 3.599 6.378 1.00 77.50 205 PRO A CA 1
ATOM 1524 C C . PRO A 1 205 ? 10.112 2.533 7.388 1.00 77.50 205 PRO A C 1
ATOM 1526 O O . PRO A 1 205 ? 9.589 2.830 8.469 1.00 77.50 205 PRO A O 1
ATOM 1529 N N . VAL A 1 206 ? 10.339 1.260 7.082 1.00 79.38 206 VAL A N 1
ATOM 1530 C CA . VAL A 1 206 ? 10.086 0.188 8.054 1.00 79.38 206 VAL A CA 1
ATOM 1531 C C . VAL A 1 206 ? 11.184 0.214 9.116 1.00 79.38 206 VAL A C 1
ATOM 1533 O O . VAL A 1 206 ? 12.361 0.245 8.779 1.00 79.38 206 VAL A O 1
ATOM 1536 N N . GLN A 1 207 ? 10.796 0.194 10.391 1.00 79.75 207 GLN A N 1
ATOM 1537 C CA . GLN A 1 207 ? 11.717 0.084 11.519 1.00 79.75 207 GLN A CA 1
ATOM 1538 C C . GLN A 1 207 ? 11.307 -1.100 12.395 1.00 79.75 207 GLN A C 1
ATOM 1540 O O . GLN A 1 207 ? 10.116 -1.405 12.523 1.00 79.75 207 GLN A O 1
ATOM 1545 N N . PHE A 1 208 ? 12.309 -1.766 12.960 1.00 79.12 208 PHE A N 1
ATOM 1546 C CA . PHE A 1 208 ? 12.154 -2.830 13.939 1.00 79.12 208 PHE A CA 1
ATOM 1547 C C . PHE A 1 208 ? 12.756 -2.369 15.266 1.00 79.12 208 PHE A C 1
ATOM 1549 O O . PHE A 1 208 ? 13.748 -1.635 15.272 1.00 79.12 208 PHE A O 1
ATOM 1556 N N . ASP A 1 209 ? 12.139 -2.760 16.375 1.00 83.69 209 ASP A N 1
ATOM 1557 C CA . ASP A 1 209 ? 12.701 -2.552 17.705 1.00 83.69 209 ASP A CA 1
ATOM 1558 C C . ASP A 1 209 ? 13.802 -3.581 18.021 1.00 83.69 209 ASP A C 1
ATOM 1560 O O . ASP A 1 209 ? 14.150 -4.434 17.199 1.00 83.69 209 ASP A O 1
ATOM 1564 N N . ALA A 1 210 ? 14.376 -3.494 19.224 1.00 82.69 210 ALA A N 1
ATOM 1565 C CA . ALA A 1 210 ? 15.442 -4.392 19.671 1.00 82.69 210 ALA A CA 1
ATOM 1566 C C . ALA A 1 210 ? 15.003 -5.869 19.746 1.00 82.69 210 ALA A C 1
ATOM 1568 O O . ALA A 1 210 ? 15.841 -6.766 19.767 1.00 82.69 210 ALA A O 1
ATOM 1569 N N . GLN A 1 211 ? 13.696 -6.125 19.777 1.00 88.25 211 GLN A N 1
ATOM 1570 C CA . GLN A 1 211 ? 13.072 -7.440 19.828 1.00 88.25 211 GLN A CA 1
ATOM 1571 C C . GLN A 1 211 ? 12.734 -7.969 18.425 1.00 88.25 211 GLN A C 1
ATOM 1573 O O . GLN A 1 211 ? 12.175 -9.058 18.296 1.00 88.25 211 GLN A O 1
ATOM 1578 N N . GLY A 1 212 ? 13.058 -7.215 17.369 1.00 76.94 212 GLY A N 1
ATOM 1579 C CA . GLY A 1 212 ? 12.743 -7.573 15.989 1.00 76.94 212 GLY A CA 1
ATOM 1580 C C . GLY A 1 212 ? 11.261 -7.412 15.643 1.00 76.94 212 GLY A C 1
ATOM 1581 O O . GLY A 1 212 ? 10.821 -7.895 14.599 1.00 76.94 212 GLY A O 1
ATOM 1582 N N . ILE A 1 213 ? 10.474 -6.737 16.486 1.00 77.62 213 ILE A N 1
ATOM 1583 C CA . ILE A 1 213 ? 9.076 -6.430 16.201 1.00 77.62 213 ILE A CA 1
ATOM 1584 C C . ILE A 1 213 ? 9.040 -5.152 15.375 1.00 77.62 213 ILE A C 1
ATOM 1586 O O . ILE A 1 213 ? 9.712 -4.166 15.676 1.00 77.62 213 ILE A O 1
ATOM 1590 N N . ARG A 1 214 ? 8.242 -5.154 14.303 1.00 77.88 214 ARG A N 1
ATOM 1591 C CA . ARG A 1 214 ? 8.039 -3.953 13.495 1.00 77.88 214 ARG A CA 1
ATOM 1592 C C . ARG A 1 214 ? 7.318 -2.906 14.337 1.00 77.88 214 ARG A C 1
ATOM 1594 O O . ARG A 1 214 ? 6.101 -2.965 14.499 1.00 77.88 214 ARG A O 1
ATOM 1601 N N . ARG A 1 215 ? 8.070 -1.933 14.827 1.00 81.06 215 ARG A N 1
ATOM 1602 C CA . ARG A 1 215 ? 7.583 -0.869 15.692 1.00 81.06 215 ARG A CA 1
ATOM 1603 C C . ARG A 1 215 ? 8.373 0.396 15.413 1.00 81.06 215 ARG A C 1
ATOM 1605 O O . ARG A 1 215 ? 9.576 0.364 15.165 1.00 81.06 215 ARG A O 1
ATOM 1612 N N . ARG A 1 216 ? 7.668 1.521 15.450 1.00 84.75 216 ARG A N 1
ATOM 1613 C CA . ARG A 1 216 ? 8.240 2.850 15.289 1.00 84.75 216 ARG A CA 1
ATOM 1614 C C . ARG A 1 216 ? 7.666 3.748 16.368 1.00 84.75 216 ARG A C 1
ATOM 1616 O O . ARG A 1 216 ? 6.452 3.854 16.502 1.00 84.75 216 ARG A O 1
ATOM 1623 N N . GLU A 1 217 ? 8.547 4.380 17.129 1.00 88.56 217 GLU A N 1
ATOM 1624 C CA . GLU A 1 217 ? 8.142 5.312 18.176 1.00 88.56 217 GLU A CA 1
ATOM 1625 C C . GLU A 1 217 ? 7.600 6.606 17.569 1.00 88.56 217 GLU A C 1
ATOM 1627 O O . GLU A 1 217 ? 8.148 7.118 16.589 1.00 88.56 217 GLU A O 1
ATOM 1632 N N . PHE A 1 218 ? 6.539 7.151 18.170 1.00 89.56 218 PHE A N 1
ATOM 1633 C CA . PHE A 1 218 ? 5.846 8.340 17.667 1.00 89.56 218 PHE A CA 1
ATOM 1634 C C . PHE A 1 218 ? 6.812 9.508 17.427 1.00 89.56 218 PHE A C 1
ATOM 1636 O O . PHE A 1 218 ? 6.838 10.084 16.343 1.00 89.56 218 PHE A O 1
ATOM 1643 N N . ASN A 1 219 ? 7.690 9.791 18.392 1.00 90.62 219 ASN A N 1
ATOM 1644 C CA . ASN A 1 219 ? 8.643 10.898 18.299 1.00 90.62 219 ASN A CA 1
ATOM 1645 C C . ASN A 1 219 ? 9.616 10.754 17.113 1.00 90.62 219 ASN A C 1
ATOM 1647 O O . ASN A 1 219 ? 9.931 11.743 16.449 1.00 90.62 219 ASN A O 1
ATOM 1651 N N . LEU A 1 220 ? 10.053 9.522 16.823 1.00 89.50 220 LEU A N 1
ATOM 1652 C CA . LEU A 1 220 ? 10.909 9.205 15.674 1.00 89.50 220 LEU A CA 1
ATOM 1653 C C . LEU A 1 220 ? 10.133 9.212 14.355 1.00 89.50 220 LEU A C 1
ATOM 1655 O O . LEU A 1 220 ? 10.697 9.489 13.302 1.00 89.50 220 LEU A O 1
ATOM 1659 N N . ALA A 1 221 ? 8.842 8.886 14.386 1.00 90.31 221 ALA A N 1
ATOM 1660 C CA . ALA A 1 221 ? 7.989 9.016 13.217 1.00 90.31 221 ALA A CA 1
ATOM 1661 C C . ALA A 1 221 ? 7.803 10.488 12.838 1.00 90.31 221 ALA A C 1
ATOM 1663 O O . ALA A 1 221 ? 8.023 10.852 11.687 1.00 90.31 221 ALA A O 1
ATOM 1664 N N . VAL A 1 222 ? 7.470 11.343 13.811 1.00 90.56 222 VAL A N 1
ATOM 1665 C CA . VAL A 1 222 ? 7.217 12.776 13.593 1.00 90.56 222 VAL A CA 1
ATOM 1666 C C . VAL A 1 222 ? 8.439 13.505 13.036 1.00 90.56 222 VAL A C 1
ATOM 1668 O O . VAL A 1 222 ? 8.275 14.400 12.212 1.00 90.56 222 VAL A O 1
ATOM 1671 N N . SER A 1 223 ? 9.662 13.127 13.426 1.00 89.25 223 SER A N 1
ATOM 1672 C CA . SER A 1 223 ? 10.881 13.735 12.867 1.00 89.25 223 SER A CA 1
ATOM 1673 C C . SER A 1 223 ? 11.099 13.434 11.380 1.00 89.25 223 SER A C 1
ATOM 1675 O O . SER A 1 223 ? 11.856 14.152 10.733 1.00 89.25 223 SER A O 1
ATOM 1677 N N . GLN A 1 224 ? 10.436 12.407 10.845 1.00 87.38 224 GLN A N 1
ATOM 1678 C CA . GLN A 1 224 ? 10.523 11.995 9.442 1.00 87.38 224 GLN A CA 1
ATOM 1679 C C . GLN A 1 224 ? 9.305 12.427 8.614 1.00 87.38 224 GLN A C 1
ATOM 1681 O O . GLN A 1 224 ? 9.306 12.275 7.392 1.00 87.38 224 GLN A O 1
ATOM 1686 N N . LEU A 1 225 ? 8.269 12.980 9.255 1.00 86.75 225 LEU A N 1
ATOM 1687 C CA . LEU A 1 225 ? 7.123 13.547 8.554 1.00 86.75 225 LEU A CA 1
ATOM 1688 C C . LEU A 1 225 ? 7.510 14.860 7.866 1.00 86.75 225 LEU A C 1
ATOM 1690 O O . LEU A 1 225 ? 8.195 15.714 8.433 1.00 86.75 225 LEU A O 1
ATOM 1694 N N . HIS A 1 226 ? 6.997 15.044 6.659 1.00 82.94 226 HIS A N 1
ATOM 1695 C CA . HIS A 1 226 ? 7.188 16.234 5.844 1.00 82.94 226 HIS A CA 1
ATOM 1696 C C . HIS A 1 226 ? 5.844 16.682 5.275 1.00 82.94 226 HIS A C 1
ATOM 1698 O O . HIS A 1 226 ? 4.949 15.875 5.043 1.00 82.94 226 HIS A O 1
ATOM 1704 N N . ASP A 1 227 ? 5.713 17.987 5.071 1.00 76.62 227 ASP A N 1
ATOM 1705 C CA . ASP A 1 227 ? 4.497 18.622 4.553 1.00 76.62 227 ASP A CA 1
ATOM 1706 C C . ASP A 1 227 ? 4.657 19.017 3.079 1.00 76.62 227 ASP A C 1
ATOM 1708 O O . ASP A 1 227 ? 4.122 20.015 2.599 1.00 76.62 227 ASP A O 1
ATOM 1712 N N . THR A 1 228 ? 5.503 18.279 2.361 1.00 77.44 228 THR A N 1
ATOM 1713 C CA . THR A 1 228 ? 5.741 18.522 0.944 1.00 77.44 228 THR A CA 1
ATOM 1714 C C . THR A 1 228 ? 4.521 18.091 0.142 1.00 77.44 228 THR A C 1
ATOM 1716 O O . THR A 1 228 ? 3.900 17.060 0.399 1.00 77.44 228 THR A O 1
ATOM 1719 N N . VAL A 1 229 ? 4.171 18.901 -0.856 1.00 69.56 229 VAL A N 1
ATOM 1720 C CA . VAL A 1 229 ? 3.078 18.597 -1.778 1.00 69.56 229 VAL A CA 1
ATOM 1721 C C . VAL A 1 229 ? 3.410 17.301 -2.530 1.00 69.56 229 VAL A C 1
ATOM 1723 O O . VAL A 1 229 ? 4.452 17.253 -3.192 1.00 69.56 229 VAL A O 1
ATOM 1726 N N . PRO A 1 230 ? 2.559 16.257 -2.458 1.00 65.62 230 PRO A N 1
ATOM 1727 C CA . PRO A 1 230 ? 2.786 15.028 -3.203 1.00 65.62 230 PRO A CA 1
ATOM 1728 C C . PRO A 1 230 ? 2.844 15.286 -4.710 1.00 65.62 230 PRO A C 1
ATOM 1730 O O . PRO A 1 230 ? 2.133 16.134 -5.257 1.00 65.62 230 PRO A O 1
ATOM 1733 N N . GLN A 1 231 ? 3.681 14.521 -5.406 1.00 56.59 231 GLN A N 1
ATOM 1734 C CA . GLN A 1 231 ? 3.725 14.560 -6.862 1.00 56.59 231 GLN A CA 1
ATOM 1735 C C . GLN A 1 231 ? 2.408 14.006 -7.433 1.00 56.59 231 GLN A C 1
ATOM 1737 O O . GLN A 1 231 ? 1.945 12.948 -7.012 1.00 56.59 231 GLN A O 1
ATOM 1742 N N . GLY A 1 232 ? 1.799 14.727 -8.379 1.00 61.56 232 GLY A N 1
ATOM 1743 C CA . GLY A 1 232 ? 0.463 14.411 -8.914 1.00 61.56 232 GLY A CA 1
ATOM 1744 C C . GLY A 1 232 ? -0.656 15.341 -8.430 1.00 61.56 232 GLY A C 1
ATOM 1745 O O . GLY A 1 232 ? -1.798 15.184 -8.853 1.00 61.56 232 GLY A O 1
ATOM 1746 N N . GLY A 1 233 ? -0.326 16.334 -7.601 1.00 58.34 233 GLY A N 1
ATOM 1747 C CA . GLY A 1 233 ? -1.257 17.360 -7.134 1.00 58.34 233 GLY A CA 1
ATOM 1748 C C . GLY A 1 233 ? -1.349 17.394 -5.612 1.00 58.34 233 GLY A C 1
ATOM 1749 O O . GLY A 1 233 ? -1.146 16.388 -4.934 1.00 58.34 233 GLY A O 1
ATOM 1750 N N . GLY A 1 234 ? -1.630 18.583 -5.074 1.00 56.34 234 GLY A N 1
ATOM 1751 C CA . GLY A 1 234 ? -1.775 18.789 -3.636 1.00 56.34 234 GLY A CA 1
ATOM 1752 C C . GLY A 1 234 ? -2.987 18.089 -3.041 1.00 56.34 234 GLY A C 1
ATOM 1753 O O . GLY A 1 234 ? -3.857 17.579 -3.747 1.00 56.34 234 GLY A O 1
ATOM 1754 N N . LEU A 1 235 ? -3.039 18.091 -1.708 1.00 55.84 235 LEU A N 1
ATOM 1755 C CA . LEU A 1 235 ? -4.241 17.724 -0.969 1.00 55.84 235 LEU A CA 1
ATOM 1756 C C . LEU A 1 235 ? -5.430 18.473 -1.586 1.00 55.84 235 LEU A C 1
ATOM 1758 O O . LEU A 1 235 ? -5.377 19.688 -1.749 1.00 55.84 235 LEU A O 1
ATOM 1762 N N . GLN A 1 236 ? -6.512 17.763 -1.913 1.00 58.22 236 GLN A N 1
ATOM 1763 C CA . GLN A 1 236 ? -7.739 18.361 -2.470 1.00 58.22 236 GLN A CA 1
ATOM 1764 C C . GLN A 1 236 ? -8.488 19.258 -1.460 1.00 58.22 236 GLN A C 1
ATOM 1766 O O . GLN A 1 236 ? -9.637 19.634 -1.679 1.00 58.22 236 GLN A O 1
ATOM 1771 N N . LEU A 1 237 ? -7.852 19.584 -0.336 1.00 54.66 237 LEU A N 1
ATOM 1772 C CA . LEU A 1 237 ? -8.385 20.410 0.729 1.00 54.66 237 LEU A CA 1
ATOM 1773 C C . LEU A 1 237 ? -7.862 21.834 0.546 1.00 54.66 237 LEU A C 1
ATOM 1775 O O . LEU A 1 237 ? -6.659 22.059 0.427 1.00 54.66 237 LEU A O 1
ATOM 1779 N N . GLN A 1 238 ? -8.772 22.803 0.527 1.00 50.16 238 GLN A N 1
ATOM 1780 C CA . GLN A 1 238 ? -8.405 24.215 0.544 1.00 50.16 238 GLN A CA 1
ATOM 1781 C C . GLN A 1 238 ? -7.955 24.605 1.958 1.00 50.16 238 GLN A C 1
ATOM 1783 O O . GLN A 1 238 ? -8.698 24.411 2.918 1.00 50.16 238 GLN A O 1
ATOM 1788 N N . GLY A 1 239 ? -6.752 25.170 2.079 1.00 51.75 239 GLY A N 1
ATOM 1789 C CA . GLY A 1 239 ? -6.198 25.673 3.339 1.00 51.75 239 GLY A CA 1
ATOM 1790 C C . GLY A 1 239 ? -4.809 25.113 3.666 1.00 51.75 239 GLY A C 1
ATOM 1791 O O . GLY A 1 239 ? -4.338 24.189 3.000 1.00 51.75 239 GLY A O 1
ATOM 1792 N N . PRO A 1 240 ? -4.122 25.686 4.669 1.00 58.09 240 PRO A N 1
ATOM 1793 C CA . PRO A 1 240 ? -2.834 25.178 5.111 1.00 58.09 240 PRO A CA 1
ATOM 1794 C C . PRO A 1 240 ? -2.994 23.807 5.772 1.00 58.09 240 PRO A C 1
ATOM 1796 O O . PRO A 1 240 ? -3.914 23.572 6.556 1.00 58.09 240 PRO A O 1
ATOM 1799 N N . SER A 1 241 ? -2.049 22.920 5.493 1.00 68.50 241 SER A N 1
ATOM 1800 C CA . SER A 1 241 ? -1.868 21.686 6.244 1.00 68.50 241 SER A CA 1
ATOM 1801 C C . SER A 1 241 ? -1.461 22.016 7.686 1.00 68.50 241 SER A C 1
ATOM 1803 O O . SER A 1 241 ? -0.526 22.775 7.938 1.00 68.50 241 SER A O 1
ATOM 1805 N N . THR A 1 242 ? -2.208 21.495 8.660 1.00 73.69 242 THR A N 1
ATOM 1806 C CA . THR A 1 242 ? -1.974 21.763 10.092 1.00 73.69 242 THR A CA 1
ATOM 1807 C C . THR A 1 242 ? -1.483 20.539 10.854 1.00 73.69 242 THR A C 1
ATOM 1809 O O . THR A 1 242 ? -0.945 20.671 11.955 1.00 73.69 242 THR A O 1
ATOM 1812 N N . PHE A 1 243 ? -1.620 19.348 10.269 1.00 79.94 243 PHE A N 1
ATOM 1813 C CA . PHE A 1 243 ? -1.349 18.089 10.952 1.00 79.94 243 PHE A CA 1
ATOM 1814 C C . PHE A 1 243 ? 0.099 17.987 11.439 1.00 79.94 243 PHE A C 1
ATOM 1816 O O . PHE A 1 243 ? 0.328 17.657 12.602 1.00 79.94 243 PHE A O 1
ATOM 1823 N N . LEU A 1 244 ? 1.079 18.324 10.590 1.00 83.62 244 LEU A N 1
ATOM 1824 C CA . LEU A 1 244 ? 2.492 18.235 10.963 1.00 83.62 244 LEU A CA 1
ATOM 1825 C C . LEU A 1 244 ? 2.830 19.146 12.152 1.00 83.62 244 LEU A C 1
ATOM 1827 O O . LEU A 1 244 ? 3.620 18.765 13.015 1.00 83.62 244 LEU A O 1
ATOM 1831 N N . ASN A 1 245 ? 2.214 20.326 12.231 1.00 79.00 245 ASN A N 1
ATOM 1832 C CA . ASN A 1 245 ? 2.428 21.254 13.341 1.00 79.00 245 ASN A CA 1
ATOM 1833 C C . ASN A 1 245 ? 1.859 20.697 14.651 1.00 79.00 245 ASN A C 1
ATOM 1835 O O . ASN A 1 245 ? 2.536 20.741 15.677 1.00 79.00 245 ASN A O 1
ATOM 1839 N N . ILE A 1 246 ? 0.663 20.104 14.606 1.00 78.75 246 ILE A N 1
ATOM 1840 C CA . ILE A 1 246 ? 0.047 19.448 15.769 1.00 78.75 246 ILE A CA 1
ATOM 1841 C C . ILE A 1 246 ? 0.898 18.248 16.214 1.00 78.75 246 ILE A C 1
ATOM 1843 O O . ILE A 1 246 ? 1.167 18.085 17.402 1.00 78.75 246 ILE A O 1
ATOM 1847 N N . ALA A 1 247 ? 1.393 17.441 15.272 1.00 86.19 247 ALA A N 1
ATOM 1848 C CA . ALA A 1 247 ? 2.265 16.305 15.564 1.00 86.19 247 ALA A CA 1
ATOM 1849 C C . ALA A 1 247 ? 3.601 16.730 16.198 1.00 86.19 247 ALA A C 1
ATOM 1851 O O . ALA A 1 247 ? 4.046 16.109 17.164 1.00 86.19 247 ALA A O 1
ATOM 1852 N N . LYS A 1 248 ? 4.217 17.816 15.706 1.00 88.50 248 LYS A N 1
ATOM 1853 C CA . LYS A 1 248 ? 5.423 18.411 16.304 1.00 88.50 248 LYS A CA 1
ATOM 1854 C C . LYS A 1 248 ? 5.160 18.929 17.716 1.00 88.50 248 LYS A C 1
ATOM 1856 O O . LYS A 1 248 ? 5.932 18.610 18.607 1.00 88.50 248 LYS A O 1
ATOM 1861 N N . MET A 1 249 ? 4.048 19.630 17.941 1.00 87.12 249 MET A N 1
ATOM 1862 C CA . MET A 1 249 ? 3.652 20.089 19.276 1.00 87.12 249 MET A CA 1
ATOM 1863 C C . MET A 1 249 ? 3.480 18.917 20.254 1.00 87.12 249 MET A C 1
ATOM 1865 O O . MET A 1 249 ? 3.990 18.979 21.370 1.00 87.12 249 MET A O 1
ATOM 1869 N N . MET A 1 250 ? 2.805 17.838 19.831 1.00 90.62 250 MET A N 1
ATOM 1870 C CA . MET A 1 250 ? 2.675 16.622 20.642 1.00 90.62 250 MET A CA 1
ATOM 1871 C C . MET A 1 250 ? 4.051 16.046 20.987 1.00 90.62 250 MET A C 1
ATOM 1873 O O . MET A 1 250 ? 4.337 15.824 22.160 1.00 90.62 250 MET A O 1
ATOM 1877 N N . ARG A 1 251 ? 4.933 15.884 19.992 1.00 93.50 251 ARG A N 1
ATOM 1878 C CA . ARG A 1 251 ? 6.309 15.403 20.192 1.00 93.50 251 ARG A CA 1
ATOM 1879 C C . ARG A 1 251 ? 7.096 16.283 21.166 1.00 93.50 251 ARG A C 1
ATOM 1881 O O . ARG A 1 251 ? 7.761 15.755 22.051 1.00 93.50 251 ARG A O 1
ATOM 1888 N N . ASP A 1 252 ? 7.033 17.603 21.013 1.00 92.50 252 ASP A N 1
ATOM 1889 C CA . ASP A 1 252 ? 7.805 18.555 21.821 1.00 92.50 252 ASP A CA 1
ATOM 1890 C C . ASP A 1 252 ? 7.356 18.553 23.294 1.00 92.50 252 ASP A C 1
ATOM 1892 O O . ASP A 1 252 ? 8.152 18.818 24.192 1.00 92.50 252 ASP A O 1
ATOM 1896 N N . GLN A 1 253 ? 6.101 18.176 23.551 1.00 92.75 253 GLN A N 1
ATOM 1897 C CA . GLN A 1 253 ? 5.547 17.958 24.892 1.00 92.75 253 GLN A CA 1
ATOM 1898 C C . GLN A 1 253 ? 5.647 16.492 25.353 1.00 92.75 253 GLN A C 1
ATOM 1900 O O . GLN A 1 253 ? 5.127 16.134 26.408 1.00 92.75 253 GLN A O 1
ATOM 1905 N N . ASN A 1 254 ? 6.323 15.642 24.575 1.00 94.38 254 ASN A N 1
ATOM 1906 C CA . ASN A 1 254 ? 6.462 14.204 24.794 1.00 94.38 254 ASN A CA 1
ATOM 1907 C C . ASN A 1 254 ? 5.117 13.461 24.935 1.00 94.38 254 ASN A C 1
ATOM 1909 O O . ASN A 1 254 ? 4.989 12.494 25.690 1.00 94.38 254 ASN A O 1
ATOM 1913 N N . PHE A 1 255 ? 4.108 13.917 24.196 1.00 92.12 255 PHE A N 1
ATOM 1914 C CA . PHE A 1 255 ? 2.830 13.239 24.054 1.00 92.12 255 PHE A CA 1
ATOM 1915 C C . PHE A 1 255 ? 2.823 12.282 22.859 1.00 92.12 255 PHE A C 1
ATOM 1917 O O . PHE A 1 255 ? 3.397 12.549 21.804 1.00 92.12 255 PHE A O 1
ATOM 1924 N N . THR A 1 256 ? 2.089 11.184 23.019 1.00 92.56 256 THR A N 1
ATOM 1925 C CA . THR A 1 256 ? 1.558 10.381 21.918 1.00 92.56 256 THR A CA 1
ATOM 1926 C C . THR A 1 256 ? 0.134 10.858 21.614 1.00 92.56 256 THR A C 1
ATOM 1928 O O . THR A 1 256 ? -0.468 11.543 22.445 1.00 92.56 256 THR A O 1
ATOM 1931 N N . PRO A 1 257 ? -0.465 10.496 20.469 1.00 92.56 257 PRO A N 1
ATOM 1932 C CA . PRO A 1 257 ? -1.846 10.869 20.169 1.00 92.56 257 PRO A CA 1
ATOM 1933 C C . PRO A 1 257 ? -2.839 10.458 21.268 1.00 92.56 257 PRO A C 1
ATOM 1935 O O . PRO A 1 257 ? -3.740 11.232 21.604 1.00 92.56 257 PRO A O 1
ATOM 1938 N N . THR A 1 258 ? -2.663 9.271 21.864 1.00 92.69 258 THR A N 1
ATOM 1939 C CA . THR A 1 258 ? -3.495 8.809 22.985 1.00 92.69 258 THR A CA 1
ATOM 1940 C C . THR A 1 258 ? -3.266 9.629 24.257 1.00 92.69 258 THR A C 1
ATOM 1942 O O . THR A 1 258 ? -4.236 10.072 24.870 1.00 92.69 258 THR A O 1
ATOM 1945 N N . THR A 1 259 ? -2.017 9.895 24.659 1.00 94.44 259 THR A N 1
ATOM 1946 C CA . THR A 1 259 ? -1.773 10.676 25.888 1.00 94.44 259 THR A CA 1
ATOM 1947 C C . THR A 1 259 ? -2.138 12.152 25.721 1.00 94.44 259 THR A C 1
ATOM 1949 O O . THR A 1 259 ? -2.619 12.772 26.671 1.00 94.44 259 THR A O 1
ATOM 1952 N N . PHE A 1 260 ? -2.010 12.697 24.507 1.00 92.38 260 PHE A N 1
ATOM 1953 C CA . PHE A 1 260 ? -2.512 14.024 24.157 1.00 92.38 260 PHE A CA 1
ATOM 1954 C C . PHE A 1 260 ? -4.036 14.100 24.277 1.00 92.38 260 PHE A C 1
ATOM 1956 O O . PHE A 1 260 ? -4.548 15.060 24.846 1.00 92.38 260 PHE A O 1
ATOM 1963 N N . HIS A 1 261 ? -4.766 13.079 23.815 1.00 92.00 261 HIS A N 1
ATOM 1964 C CA . HIS A 1 261 ? -6.216 13.011 24.001 1.00 92.00 261 HIS A CA 1
ATOM 1965 C C . HIS A 1 261 ? -6.598 13.041 25.488 1.00 92.00 261 HIS A C 1
ATOM 1967 O O . HIS A 1 261 ? -7.441 13.839 25.891 1.00 92.00 261 HIS A O 1
ATOM 1973 N N . GLU A 1 262 ? -5.943 12.233 26.326 1.00 94.19 262 GLU A N 1
ATOM 1974 C CA . GLU A 1 262 ? -6.202 12.235 27.770 1.00 94.19 262 GLU A CA 1
ATOM 1975 C C . GLU A 1 262 ? -5.905 13.594 28.420 1.00 94.19 262 GLU A C 1
ATOM 1977 O O . GLU A 1 262 ? -6.631 14.024 29.319 1.00 94.19 262 GLU A O 1
ATOM 1982 N N . TYR A 1 263 ? -4.838 14.268 27.983 1.00 92.69 263 TYR A N 1
ATOM 1983 C CA . TYR A 1 263 ? -4.519 15.626 28.414 1.00 92.69 263 TYR A CA 1
ATOM 1984 C C . TYR A 1 263 ? -5.607 16.618 27.988 1.00 92.69 263 TYR A C 1
ATOM 1986 O O . TYR A 1 263 ? -6.142 17.327 28.839 1.00 92.69 263 TYR A O 1
ATOM 1994 N N . TRP A 1 264 ? -5.990 16.607 26.711 1.00 89.62 264 TRP A N 1
ATOM 1995 C CA . TRP A 1 264 ? -7.000 17.496 26.145 1.00 89.62 264 TRP A CA 1
ATOM 1996 C C . TRP A 1 264 ? -8.364 17.334 26.826 1.00 89.62 264 TRP A C 1
ATOM 1998 O O . TRP A 1 264 ? -9.001 18.330 27.161 1.00 89.62 264 TRP A O 1
ATOM 2008 N N . VAL A 1 265 ? -8.797 16.105 27.131 1.00 88.00 265 VAL A N 1
ATOM 2009 C CA . VAL A 1 265 ? -10.042 15.861 27.886 1.00 88.00 265 VAL A CA 1
ATOM 2010 C C . VAL A 1 265 ? -9.989 16.486 29.284 1.00 88.00 265 VAL A C 1
ATOM 2012 O O . VAL A 1 265 ? -11.000 16.983 29.772 1.00 88.00 265 VAL A O 1
ATOM 2015 N N . ARG A 1 266 ? -8.822 16.489 29.945 1.00 92.12 266 ARG A N 1
ATOM 2016 C CA . ARG A 1 266 ? -8.670 17.118 31.268 1.00 92.12 266 ARG A CA 1
ATOM 2017 C C . ARG A 1 266 ? -8.628 18.643 31.202 1.00 92.12 266 ARG A C 1
ATOM 2019 O O . ARG A 1 266 ? -9.065 19.275 32.155 1.00 92.12 266 ARG A O 1
ATOM 2026 N N . SER A 1 267 ? -8.084 19.221 30.131 1.00 87.62 267 SER A N 1
ATOM 2027 C CA . SER A 1 267 ? -7.851 20.668 30.025 1.00 87.62 267 SER A CA 1
ATOM 20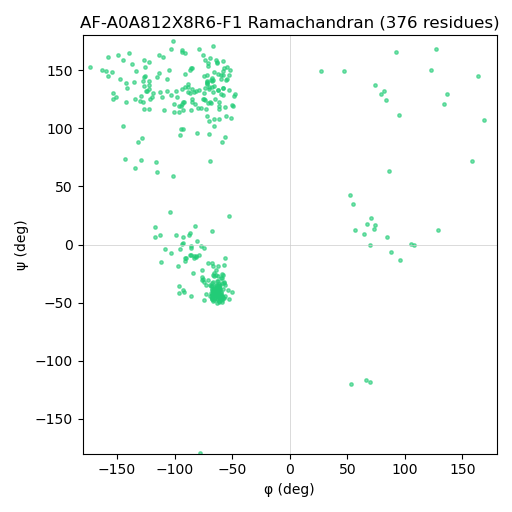28 C C . SER A 1 267 ? -8.935 21.438 29.270 1.00 87.62 267 SER A C 1
ATOM 2030 O O . SER A 1 267 ? -8.978 22.656 29.373 1.00 87.62 267 SER A O 1
ATOM 2032 N N . SER A 1 268 ? -9.768 20.765 28.473 1.00 80.88 268 SER A N 1
ATOM 2033 C CA . SER A 1 268 ? -10.762 21.413 27.599 1.00 80.88 268 SER A CA 1
ATOM 2034 C C . SER A 1 268 ? -12.096 21.723 28.277 1.00 80.88 268 SER A C 1
ATOM 2036 O O . SER A 1 268 ? -12.934 22.375 27.665 1.00 80.88 268 SER A O 1
ATOM 2038 N N . GLU A 1 269 ? -12.315 21.228 29.501 1.00 88.62 269 GLU A N 1
ATOM 2039 C CA . GLU A 1 269 ? -13.585 21.340 30.244 1.00 88.62 269 GLU A CA 1
ATOM 2040 C C . GLU A 1 269 ? -14.812 20.770 29.498 1.00 88.62 269 GLU A C 1
ATOM 2042 O O . GLU A 1 269 ? -15.955 20.954 29.918 1.00 88.62 269 GLU A O 1
ATOM 2047 N N . VAL A 1 270 ? -14.593 20.017 28.413 1.00 78.12 270 VAL A N 1
ATOM 2048 C CA . VAL A 1 270 ? -15.654 19.353 27.655 1.00 78.12 270 VAL A CA 1
ATOM 2049 C C . VAL A 1 270 ? -16.232 18.208 28.487 1.00 78.12 270 VAL A C 1
ATOM 2051 O O . VAL A 1 270 ? -15.508 17.411 29.092 1.00 78.12 270 VAL A O 1
ATOM 2054 N N . ALA A 1 271 ? -17.561 18.098 28.514 1.00 85.75 271 ALA A N 1
ATOM 2055 C CA . ALA A 1 271 ? -18.232 17.009 29.208 1.00 85.75 271 ALA A CA 1
ATOM 2056 C C . ALA A 1 271 ? -17.777 15.648 28.649 1.00 85.75 271 ALA A C 1
ATOM 2058 O O . ALA A 1 271 ? -17.757 15.435 27.441 1.00 85.75 271 ALA A O 1
ATOM 2059 N N . ARG A 1 272 ? -17.466 14.677 29.519 1.00 80.75 272 ARG A N 1
ATOM 2060 C CA . ARG A 1 272 ? -16.951 13.354 29.094 1.00 80.75 272 ARG A CA 1
ATOM 2061 C C . ARG A 1 272 ? -17.886 12.575 28.164 1.00 80.75 272 ARG A C 1
ATOM 2063 O O . ARG A 1 272 ? -17.421 11.702 27.444 1.00 80.75 272 ARG A O 1
ATOM 2070 N N . GLY A 1 273 ? -19.189 12.845 28.229 1.00 79.38 273 GLY A N 1
ATOM 2071 C CA . GLY A 1 273 ? -20.191 12.232 27.355 1.00 79.38 273 GLY A CA 1
ATOM 2072 C C . GLY A 1 273 ? -20.369 12.948 26.015 1.00 79.38 273 GLY A C 1
ATOM 2073 O O . GLY A 1 273 ? -21.199 12.516 25.219 1.00 79.38 273 GLY A O 1
ATOM 2074 N N . ASP A 1 274 ? -19.643 14.042 25.774 1.00 84.31 274 ASP A N 1
ATOM 2075 C CA . ASP A 1 274 ? -19.736 14.793 24.531 1.00 84.31 274 ASP A CA 1
ATOM 2076 C C . ASP A 1 274 ? -19.171 13.983 23.359 1.00 84.31 274 ASP A C 1
ATOM 2078 O O . ASP A 1 274 ? -18.146 13.302 23.462 1.00 84.31 274 ASP A O 1
ATOM 2082 N N . ARG A 1 275 ? -19.835 14.090 22.208 1.00 75.38 275 ARG A N 1
ATOM 2083 C CA . ARG A 1 275 ? -19.436 13.414 20.973 1.00 75.38 275 ARG A CA 1
ATOM 2084 C C . ARG A 1 275 ? -18.008 13.774 20.548 1.00 75.38 275 ARG A C 1
ATOM 2086 O O . ARG A 1 275 ? -17.297 12.914 20.034 1.00 75.38 275 ARG A O 1
ATOM 2093 N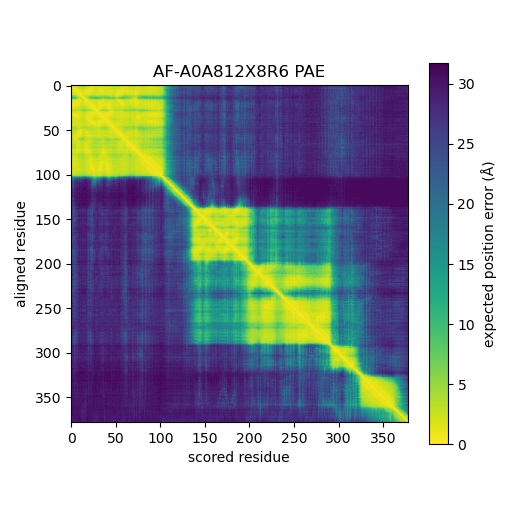 N . SER A 1 276 ? -17.576 15.003 20.813 1.00 64.12 276 SER A N 1
ATOM 2094 C CA . SER A 1 276 ? -16.239 15.503 20.482 1.00 64.12 276 SER A CA 1
ATOM 2095 C C . SER A 1 276 ? -15.139 14.721 21.203 1.00 64.12 276 SER A C 1
ATOM 2097 O O . SER A 1 276 ? -14.061 14.524 20.648 1.00 64.12 276 SER A O 1
ATOM 2099 N N . VAL A 1 277 ? -15.414 14.219 22.415 1.00 74.19 277 VAL A N 1
ATOM 2100 C CA . VAL A 1 277 ? -14.478 13.367 23.163 1.00 74.19 277 VAL A CA 1
ATOM 2101 C C . VAL A 1 277 ? -14.275 12.039 22.442 1.00 74.19 277 VAL A C 1
ATOM 2103 O O . VAL A 1 277 ? -13.136 11.646 22.199 1.00 74.19 277 VAL A O 1
ATOM 2106 N N . TYR A 1 278 ? -15.364 11.391 22.027 1.00 77.00 278 TYR A N 1
ATOM 2107 C CA . TYR A 1 278 ? -15.304 10.133 21.282 1.00 77.00 278 TYR A CA 1
ATOM 2108 C C . TYR A 1 278 ? -14.610 10.292 19.921 1.00 77.00 278 TYR A C 1
ATOM 2110 O O . TYR A 1 278 ? -13.774 9.470 19.544 1.00 77.00 278 TYR A O 1
ATOM 2118 N N . GLU A 1 279 ? -14.921 11.359 19.181 1.00 71.69 279 GLU A N 1
ATOM 2119 C CA . GLU A 1 279 ? -14.301 11.615 17.878 1.00 71.69 279 GLU A CA 1
ATOM 2120 C C . GLU A 1 279 ? -12.800 11.900 18.009 1.00 71.69 279 GLU A C 1
ATOM 2122 O O . GLU A 1 279 ? -12.004 11.329 17.261 1.00 71.69 279 GLU A O 1
ATOM 2127 N N . HIS A 1 280 ? -12.387 12.697 19.001 1.00 80.75 280 HIS A N 1
ATOM 2128 C CA . HIS A 1 280 ? -10.970 12.940 19.264 1.00 80.75 280 HIS A CA 1
ATOM 2129 C C . HIS A 1 280 ? -10.239 11.657 19.691 1.00 80.75 280 HIS A C 1
ATOM 2131 O O . HIS A 1 280 ? -9.111 11.425 19.257 1.00 80.75 280 HIS A O 1
ATOM 2137 N N . GLU A 1 281 ? -10.860 10.800 20.507 1.00 88.44 281 GLU A N 1
ATOM 2138 C CA . GLU A 1 281 ? -10.296 9.497 20.885 1.00 88.44 281 GLU A CA 1
ATOM 2139 C C . GLU A 1 281 ? -10.069 8.614 19.647 1.00 88.44 281 GLU A C 1
ATOM 2141 O O . GLU A 1 281 ? -8.992 8.035 19.469 1.00 88.44 281 GLU A O 1
ATOM 2146 N N . CYS A 1 282 ? -11.067 8.546 18.759 1.00 82.44 282 CYS A N 1
ATOM 2147 C CA . CYS A 1 282 ? -10.991 7.784 17.515 1.00 82.44 282 CYS A CA 1
ATOM 2148 C C . CYS A 1 282 ? -9.874 8.301 16.604 1.00 82.44 282 CYS A C 1
ATOM 2150 O O . CYS A 1 282 ? -9.063 7.509 16.126 1.00 82.44 282 CYS A O 1
ATOM 2152 N N . LEU A 1 283 ? -9.795 9.617 16.392 1.00 80.81 283 LEU A N 1
ATOM 2153 C CA . LEU A 1 283 ? -8.762 10.231 15.555 1.00 80.81 283 LEU A CA 1
ATOM 2154 C C . LEU A 1 283 ? -7.359 10.015 16.129 1.00 80.81 283 LEU A C 1
ATOM 2156 O O . LEU A 1 283 ? -6.463 9.611 15.390 1.00 80.81 283 LEU A O 1
ATOM 2160 N N . SER A 1 284 ? -7.171 10.196 17.439 1.00 88.00 284 SER A N 1
ATOM 2161 C CA . SER A 1 284 ? -5.899 9.910 18.110 1.00 88.00 284 SER A CA 1
ATOM 2162 C C . SER A 1 284 ? -5.449 8.466 17.885 1.00 88.00 284 SER A C 1
ATOM 2164 O O . SER A 1 284 ? -4.298 8.220 17.525 1.00 88.00 284 SER A O 1
ATOM 2166 N N . ARG A 1 285 ? -6.369 7.505 18.010 1.00 84.06 285 ARG A N 1
ATOM 2167 C CA . ARG A 1 285 ? -6.081 6.088 17.752 1.00 84.06 285 ARG A CA 1
ATOM 2168 C C . ARG A 1 285 ? -5.766 5.798 16.293 1.00 84.06 285 ARG A C 1
ATOM 2170 O O . ARG A 1 285 ? -4.867 5.008 16.024 1.00 84.06 285 ARG A O 1
ATOM 2177 N N . VAL A 1 286 ? -6.482 6.424 15.359 1.00 83.50 286 VAL A N 1
ATOM 2178 C CA . VAL A 1 286 ? -6.192 6.297 13.925 1.00 83.50 286 VAL A CA 1
ATOM 2179 C C . VAL A 1 286 ? -4.791 6.815 13.632 1.00 83.50 286 VAL A C 1
ATOM 2181 O O . VAL A 1 286 ? -4.035 6.119 12.970 1.00 83.50 286 VAL A O 1
ATOM 2184 N N . ILE A 1 287 ? -4.403 7.974 14.166 1.00 83.88 287 ILE A N 1
ATOM 2185 C CA . ILE A 1 287 ? -3.056 8.529 13.975 1.00 83.88 287 ILE A CA 1
ATOM 2186 C C . ILE A 1 287 ? -1.994 7.568 14.524 1.00 83.88 287 ILE A C 1
ATOM 2188 O O . ILE A 1 287 ? -1.010 7.273 13.847 1.00 83.88 287 ILE A O 1
ATOM 2192 N N . GLU A 1 288 ? -2.209 7.026 15.720 1.00 83.44 288 GLU A N 1
ATOM 2193 C CA . GLU A 1 288 ? -1.287 6.074 16.344 1.00 83.44 288 GLU A CA 1
ATOM 2194 C C . GLU A 1 288 ? -1.187 4.759 15.549 1.00 83.44 288 GLU A C 1
ATOM 2196 O O . GLU A 1 288 ? -0.091 4.243 15.333 1.00 83.44 288 GLU A O 1
ATOM 2201 N N . ALA A 1 289 ? -2.302 4.269 15.000 1.00 73.31 289 ALA A N 1
ATOM 2202 C CA . ALA A 1 289 ? -2.348 3.081 14.147 1.00 73.31 289 ALA A CA 1
ATOM 2203 C C . ALA A 1 289 ? -1.843 3.322 12.712 1.00 73.31 289 ALA A C 1
ATOM 2205 O O . ALA A 1 289 ? -1.330 2.404 12.080 1.00 73.31 289 ALA A O 1
ATOM 2206 N N . MET A 1 290 ? -1.950 4.534 12.165 1.00 71.44 290 MET A N 1
ATOM 2207 C CA . MET A 1 290 ? -1.344 4.882 10.873 1.00 71.44 290 MET A CA 1
ATOM 2208 C C . MET A 1 290 ? 0.181 4.914 10.988 1.00 71.44 290 MET A C 1
ATOM 2210 O O . MET A 1 290 ? 0.882 4.475 10.077 1.00 71.44 290 MET A O 1
ATOM 2214 N N . LEU A 1 291 ? 0.693 5.341 12.143 1.00 63.50 291 LEU A N 1
ATOM 2215 C CA . LEU A 1 291 ? 2.111 5.243 12.487 1.00 63.50 291 LEU A CA 1
ATOM 2216 C C . LEU A 1 291 ? 2.521 3.810 12.889 1.00 63.50 291 LEU A C 1
ATOM 2218 O O . LEU A 1 291 ? 3.682 3.432 12.727 1.00 63.50 291 LEU A O 1
ATOM 2222 N N . GLY A 1 292 ? 1.559 2.984 13.312 1.00 51.94 292 GLY A N 1
ATOM 2223 C CA . GLY A 1 292 ? 1.685 1.554 13.601 1.00 51.94 292 GLY A CA 1
ATOM 2224 C C . GLY A 1 292 ? 0.852 0.685 12.655 1.00 51.94 292 GLY A C 1
ATOM 2225 O O . GLY A 1 292 ? -0.058 -0.005 13.106 1.00 51.94 292 GLY A O 1
ATOM 2226 N N . MET A 1 293 ? 1.169 0.743 11.353 1.00 43.75 293 MET A N 1
ATOM 2227 C CA . MET A 1 293 ? 0.475 0.217 10.151 1.00 43.75 293 MET A CA 1
ATOM 2228 C C . MET A 1 293 ? 0.068 -1.285 10.120 1.00 43.75 293 MET A C 1
ATOM 2230 O O . MET A 1 293 ? -0.047 -1.890 9.051 1.00 43.75 293 MET A O 1
ATOM 2234 N N . GLN A 1 294 ? -0.111 -1.927 11.268 1.00 48.81 294 GLN A N 1
ATOM 2235 C CA . GLN A 1 294 ? -0.328 -3.357 11.452 1.00 48.81 294 GLN A CA 1
ATOM 2236 C C . GLN A 1 294 ? -1.816 -3.716 11.576 1.00 48.81 294 GLN A C 1
ATOM 2238 O O . GLN A 1 294 ? -2.225 -4.722 11.010 1.00 48.81 294 GLN A O 1
ATOM 2243 N N . VAL A 1 295 ? -2.647 -2.874 12.203 1.00 43.09 295 VAL A N 1
ATOM 2244 C CA . VAL A 1 295 ? -4.084 -3.169 12.417 1.00 43.09 295 VAL A CA 1
ATOM 2245 C C . VAL A 1 295 ? -4.862 -3.186 11.101 1.00 43.09 295 VAL A C 1
ATOM 2247 O O . VAL A 1 295 ? -5.631 -4.105 10.837 1.00 43.09 295 VAL A O 1
ATOM 2250 N N . ILE A 1 296 ? -4.612 -2.206 10.227 1.00 46.41 296 ILE A N 1
ATOM 2251 C CA . ILE A 1 296 ? -5.246 -2.149 8.903 1.00 46.41 296 ILE A CA 1
ATOM 2252 C C . ILE A 1 296 ? -4.780 -3.330 8.046 1.00 46.41 296 ILE A C 1
ATOM 2254 O O . ILE A 1 296 ? -5.592 -3.957 7.372 1.00 46.41 296 ILE A O 1
ATOM 2258 N N . ARG A 1 297 ? -3.488 -3.674 8.100 1.00 47.03 297 ARG A N 1
ATOM 2259 C CA . ARG A 1 297 ? -2.941 -4.805 7.342 1.00 47.03 297 ARG A CA 1
ATOM 2260 C C . ARG A 1 297 ? -3.476 -6.147 7.827 1.00 47.03 297 ARG A C 1
ATOM 2262 O O . ARG A 1 297 ? -3.781 -6.980 6.984 1.00 47.03 297 ARG A O 1
ATOM 2269 N N . GLU A 1 298 ? -3.621 -6.350 9.135 1.00 48.75 298 GLU A N 1
ATOM 2270 C CA . GLU A 1 298 ? -4.192 -7.590 9.663 1.00 48.75 298 GLU A CA 1
ATOM 2271 C C . GLU A 1 298 ? -5.672 -7.718 9.304 1.00 48.75 298 GLU A C 1
ATOM 2273 O O . GLU A 1 298 ? -6.086 -8.775 8.833 1.00 48.75 298 GLU A O 1
ATOM 2278 N N . ALA A 1 299 ? -6.450 -6.638 9.433 1.00 45.53 299 ALA A N 1
ATOM 2279 C CA . ALA A 1 299 ? -7.869 -6.662 9.087 1.00 45.53 299 ALA A CA 1
ATOM 2280 C C . ALA A 1 299 ? -8.097 -7.052 7.619 1.00 45.53 299 ALA A C 1
ATOM 2282 O O . ALA A 1 299 ? -9.042 -7.760 7.290 1.00 45.53 299 ALA A O 1
ATOM 2283 N N . HIS A 1 300 ? -7.180 -6.662 6.735 1.00 50.69 300 HIS A N 1
ATOM 2284 C CA . HIS A 1 300 ? -7.238 -6.990 5.312 1.00 50.69 300 HIS A CA 1
ATOM 2285 C C . HIS A 1 300 ? -6.449 -8.260 4.944 1.00 50.69 300 HIS A C 1
ATOM 2287 O O . HIS A 1 300 ? -6.437 -8.635 3.773 1.00 50.69 300 HIS A O 1
ATOM 2293 N N . ARG A 1 301 ? -5.799 -8.942 5.905 1.00 56.22 301 ARG A N 1
ATOM 2294 C CA . ARG A 1 301 ? -4.931 -10.106 5.638 1.00 56.22 301 ARG A CA 1
ATOM 2295 C C . ARG A 1 301 ? -5.703 -11.280 5.049 1.00 56.22 301 ARG A C 1
ATOM 2297 O O . ARG A 1 301 ? -5.176 -11.984 4.194 1.00 56.22 301 ARG A O 1
ATOM 2304 N N . ILE A 1 302 ? -6.918 -11.511 5.540 1.00 57.09 302 ILE A N 1
ATOM 2305 C CA . ILE A 1 302 ? -7.746 -12.657 5.142 1.00 57.09 302 ILE A CA 1
ATOM 2306 C C . ILE A 1 302 ? -8.681 -12.278 3.991 1.00 57.09 302 ILE A C 1
ATOM 2308 O O . ILE A 1 302 ? -8.868 -13.069 3.071 1.00 57.09 302 ILE A O 1
ATOM 2312 N N . SER A 1 303 ? -9.247 -11.071 4.020 1.00 57.53 303 SER A N 1
ATOM 2313 C CA . SER A 1 303 ? -10.142 -10.591 2.969 1.00 57.53 303 SER A CA 1
ATOM 2314 C C . SER A 1 303 ? -9.965 -9.087 2.747 1.00 57.53 303 SER A C 1
ATOM 2316 O O . SER A 1 303 ? -10.496 -8.281 3.511 1.00 57.53 303 SER A O 1
ATOM 2318 N N . PRO A 1 304 ? -9.241 -8.677 1.690 1.00 59.12 304 PRO A N 1
ATOM 2319 C CA . PRO A 1 304 ? -9.057 -7.264 1.366 1.00 59.12 304 PRO A CA 1
ATOM 2320 C C . PRO A 1 304 ? -10.366 -6.531 1.037 1.00 59.12 304 PRO A C 1
ATOM 2322 O O . PRO A 1 304 ? -10.462 -5.326 1.236 1.00 59.12 304 PRO A O 1
ATOM 2325 N N . SER A 1 305 ? -11.378 -7.244 0.535 1.00 57.28 305 SER A N 1
ATOM 2326 C CA . SER A 1 305 ? -12.688 -6.682 0.178 1.00 57.28 305 SER A CA 1
ATOM 2327 C C . SER A 1 305 ? -13.712 -6.730 1.314 1.00 57.28 305 SER A C 1
ATOM 2329 O O . SER A 1 305 ? -14.773 -6.123 1.202 1.00 57.28 305 SER A O 1
ATOM 2331 N N . ALA A 1 306 ? -13.419 -7.460 2.392 1.00 56.03 306 ALA A N 1
ATOM 2332 C CA . ALA A 1 306 ? -14.262 -7.558 3.579 1.00 56.03 306 ALA A CA 1
ATOM 2333 C C . ALA A 1 306 ? -13.364 -7.624 4.823 1.00 56.03 306 ALA A C 1
ATOM 2335 O O . ALA A 1 306 ? -13.183 -8.707 5.385 1.00 56.03 306 ALA A O 1
ATOM 2336 N N . PRO A 1 307 ? -12.747 -6.494 5.211 1.00 58.16 307 PRO A N 1
ATOM 2337 C CA . PRO A 1 307 ? -11.773 -6.485 6.287 1.00 58.16 307 PRO A CA 1
ATOM 2338 C C . PRO A 1 307 ? -12.379 -6.966 7.605 1.00 58.16 307 PRO A C 1
ATOM 2340 O O . PRO A 1 307 ? -13.423 -6.481 8.045 1.00 58.16 307 PRO A O 1
ATOM 2343 N N . ASP A 1 308 ? -11.699 -7.917 8.238 1.00 58.41 308 ASP A N 1
ATOM 2344 C CA . ASP A 1 308 ? -12.094 -8.492 9.515 1.00 58.41 308 ASP A CA 1
ATOM 2345 C C . ASP A 1 308 ? -11.413 -7.744 10.665 1.00 58.41 308 ASP A C 1
ATOM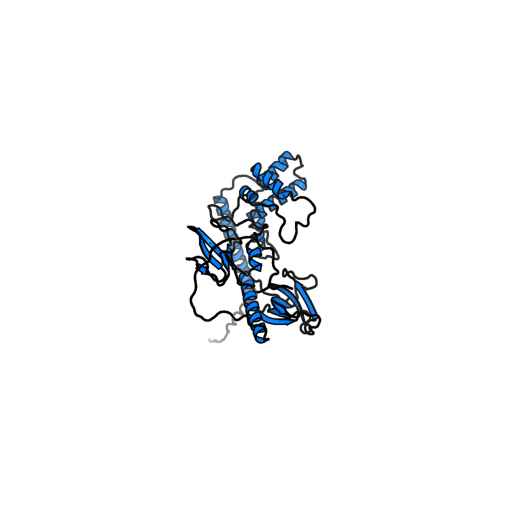 2347 O O . ASP A 1 308 ? -10.253 -7.976 11.008 1.00 58.41 308 ASP A O 1
ATOM 2351 N N . TYR A 1 309 ? -12.159 -6.832 11.280 1.00 67.19 309 TYR A N 1
ATOM 2352 C CA . TYR A 1 309 ? -11.707 -6.080 12.447 1.00 67.19 309 TYR A CA 1
ATOM 2353 C C . TYR A 1 309 ? -11.965 -6.808 13.774 1.00 67.19 309 TYR A C 1
ATOM 2355 O O . TYR A 1 309 ? -11.763 -6.215 14.830 1.00 67.19 309 TYR A O 1
ATOM 2363 N N . SER A 1 310 ? -12.371 -8.082 13.776 1.00 67.31 310 SER A N 1
ATOM 2364 C CA . SER A 1 310 ? -12.632 -8.831 15.018 1.00 67.31 310 SER A CA 1
ATOM 2365 C C . SER A 1 310 ? -11.405 -8.935 15.936 1.00 67.31 310 SER A C 1
ATOM 2367 O O . SER A 1 310 ? -11.536 -8.971 17.161 1.00 67.31 310 SER A O 1
ATOM 2369 N N . ALA A 1 311 ? -10.198 -8.917 15.363 1.00 52.91 311 ALA A N 1
ATOM 2370 C CA . ALA A 1 311 ? -8.941 -8.877 16.107 1.00 52.91 311 ALA A CA 1
ATOM 2371 C C . ALA A 1 311 ? -8.527 -7.460 16.543 1.00 52.91 311 ALA A C 1
ATOM 2373 O O . ALA A 1 311 ? -7.622 -7.323 17.371 1.00 52.91 311 ALA A O 1
ATOM 2374 N N . ALA A 1 312 ? -9.176 -6.408 16.027 1.00 50.12 312 ALA A N 1
ATOM 2375 C CA . ALA A 1 312 ? -8.840 -5.024 16.351 1.00 50.12 312 ALA A CA 1
ATOM 2376 C C . ALA A 1 312 ? -9.008 -4.760 17.851 1.00 50.12 312 ALA A C 1
ATOM 2378 O O . ALA A 1 312 ? -8.135 -4.149 18.450 1.00 50.12 312 ALA A O 1
ATOM 2379 N N . ASP A 1 313 ? -10.025 -5.329 18.497 1.00 51.16 313 ASP A N 1
ATOM 2380 C CA . ASP A 1 313 ? -10.233 -5.180 19.943 1.00 51.16 313 ASP A CA 1
ATOM 2381 C C . ASP A 1 313 ? -9.112 -5.803 20.790 1.00 51.16 313 ASP A C 1
ATOM 2383 O O . ASP A 1 313 ? -8.870 -5.384 21.922 1.00 51.16 313 ASP A O 1
ATOM 2387 N N . ILE A 1 314 ? -8.419 -6.812 20.260 1.00 51.09 314 ILE A N 1
ATOM 2388 C CA . ILE A 1 314 ? -7.295 -7.481 20.925 1.00 51.09 314 ILE A CA 1
ATOM 2389 C C . ILE A 1 314 ? -6.001 -6.711 20.646 1.00 51.09 314 ILE A C 1
ATOM 2391 O O . ILE A 1 314 ? -5.242 -6.438 21.573 1.00 51.09 314 ILE A O 1
ATOM 2395 N N . MET A 1 315 ? -5.779 -6.294 19.396 1.00 50.03 315 MET A N 1
ATOM 2396 C CA . MET A 1 315 ? -4.603 -5.513 18.990 1.00 50.03 315 MET A CA 1
ATOM 2397 C C . MET A 1 315 ? -4.588 -4.103 19.584 1.00 50.03 315 MET A C 1
ATOM 2399 O O . MET A 1 315 ? -3.535 -3.596 19.956 1.00 50.03 315 MET A O 1
ATOM 2403 N N . MET A 1 316 ? -5.762 -3.490 19.714 1.00 51.34 316 MET A N 1
ATOM 2404 C CA . MET A 1 316 ? -5.959 -2.176 20.325 1.00 51.34 316 MET A CA 1
ATOM 2405 C C . MET A 1 316 ? -6.126 -2.266 21.852 1.00 51.34 316 MET A C 1
ATOM 2407 O O . MET A 1 316 ? -6.266 -1.243 22.524 1.00 51.34 316 MET A O 1
ATOM 2411 N N . GLY A 1 317 ? -6.144 -3.481 22.418 1.00 48.00 317 GLY A N 1
ATOM 2412 C CA . GLY A 1 317 ? -6.305 -3.723 23.853 1.00 48.00 317 GLY A CA 1
ATOM 2413 C C . GLY A 1 317 ? -7.682 -3.348 24.420 1.00 48.00 317 GLY A C 1
ATOM 2414 O O . GLY A 1 317 ? -7.825 -3.202 25.634 1.00 48.00 317 GLY A O 1
ATOM 2415 N N . TRP A 1 318 ? -8.705 -3.186 23.578 1.00 48.94 318 TRP A N 1
ATOM 2416 C CA . TRP A 1 318 ? -10.064 -2.801 23.976 1.00 48.94 318 TRP A CA 1
ATOM 2417 C C . TRP A 1 318 ? -10.771 -3.876 24.800 1.00 48.94 318 TRP A C 1
ATOM 2419 O O . TRP A 1 318 ? -11.495 -3.540 25.738 1.00 48.94 318 TRP A O 1
ATOM 2429 N N . ARG A 1 319 ? -10.507 -5.165 24.539 1.00 44.44 319 ARG A N 1
ATOM 2430 C CA . ARG A 1 319 ? -11.123 -6.261 25.313 1.00 44.44 319 ARG A CA 1
ATOM 2431 C C . ARG A 1 319 ? -10.647 -6.318 26.772 1.00 44.44 319 ARG A C 1
ATOM 2433 O O . ARG A 1 319 ? -11.309 -6.936 27.599 1.00 44.44 319 ARG A O 1
ATOM 2440 N N . PHE A 1 320 ? -9.543 -5.643 27.099 1.00 50.03 320 PHE A N 1
ATOM 2441 C CA . PHE A 1 320 ? -8.883 -5.729 28.405 1.00 50.03 320 PHE A CA 1
ATOM 2442 C C . PHE A 1 320 ? -8.846 -4.406 29.187 1.00 50.03 320 PHE A C 1
ATOM 2444 O O . PHE A 1 320 ? -8.212 -4.347 30.235 1.00 50.03 320 PHE A O 1
ATOM 2451 N N . ARG A 1 321 ? -9.513 -3.337 28.719 1.00 47.50 321 ARG A N 1
ATOM 2452 C CA . ARG A 1 321 ? -9.499 -2.021 29.401 1.00 47.50 321 ARG A CA 1
ATOM 2453 C C . ARG A 1 321 ? -10.828 -1.564 30.007 1.00 47.50 321 ARG A C 1
ATOM 2455 O O . ARG A 1 321 ? -10.900 -0.450 30.523 1.00 47.50 321 ARG A O 1
ATOM 2462 N N . ARG A 1 322 ? -11.863 -2.411 30.047 1.00 45.94 322 ARG A N 1
ATOM 2463 C CA . ARG A 1 322 ? -12.982 -2.208 30.984 1.00 45.94 322 ARG A CA 1
ATOM 2464 C C . ARG A 1 322 ? -12.728 -3.031 32.247 1.00 45.94 322 ARG A C 1
ATOM 2466 O O . ARG A 1 322 ? -13.020 -4.216 32.268 1.00 45.94 322 ARG A O 1
ATOM 2473 N N . ALA A 1 323 ? -12.235 -2.332 33.269 1.00 41.09 323 ALA A N 1
ATOM 2474 C CA . ALA A 1 323 ? -11.972 -2.749 34.652 1.00 41.09 323 ALA A CA 1
ATOM 2475 C C . ALA A 1 323 ? -10.536 -3.210 34.972 1.00 41.09 323 ALA A C 1
ATOM 2477 O O . ALA A 1 323 ? -10.113 -4.292 34.593 1.00 41.09 323 ALA A O 1
ATOM 2478 N N . GLY A 1 324 ? -9.856 -2.390 35.785 1.00 38.22 324 GLY A N 1
ATOM 2479 C CA . GLY A 1 324 ? -8.895 -2.841 36.797 1.00 38.22 324 GLY A CA 1
ATOM 2480 C C . GLY A 1 324 ? -7.469 -3.131 36.328 1.00 38.22 324 GLY A C 1
ATOM 2481 O O . GLY A 1 324 ? -7.228 -3.952 35.456 1.00 38.22 324 GLY A O 1
ATOM 2482 N N . GLN A 1 325 ? -6.503 -2.474 36.968 1.00 40.75 325 GLN A N 1
ATOM 2483 C CA . GLN A 1 325 ? -5.083 -2.813 36.899 1.00 40.75 325 GLN A CA 1
ATOM 2484 C C . GLN A 1 325 ? -4.818 -4.293 37.241 1.00 40.75 325 GLN A C 1
ATOM 2486 O O . GLN A 1 325 ? -5.432 -4.831 38.157 1.00 40.75 325 GLN A O 1
ATOM 2491 N N . GLY A 1 326 ? -3.810 -4.885 36.589 1.00 46.12 326 GLY A N 1
ATOM 2492 C CA . GLY A 1 326 ? -3.047 -6.010 37.145 1.00 46.12 326 GLY A CA 1
ATOM 2493 C C . GLY A 1 326 ? -3.625 -7.407 36.920 1.00 46.12 326 GLY A C 1
ATOM 2494 O O . GLY A 1 326 ? -3.912 -8.106 37.885 1.00 46.12 326 GLY A O 1
ATOM 2495 N N . VAL A 1 327 ? -3.729 -7.855 35.665 1.00 41.44 327 VAL A N 1
ATOM 2496 C CA . VAL A 1 327 ? -3.913 -9.289 35.388 1.00 41.44 327 VAL A CA 1
ATOM 2497 C C . VAL A 1 327 ? -2.552 -9.931 35.149 1.00 41.44 327 VAL A C 1
ATOM 2499 O O . VAL A 1 327 ? -1.805 -9.530 34.257 1.00 41.44 327 VAL A O 1
ATOM 2502 N N . ASP A 1 328 ? -2.254 -10.922 35.981 1.00 41.22 328 ASP A N 1
ATOM 2503 C CA . ASP A 1 328 ? -1.075 -11.773 35.912 1.00 41.22 328 ASP A CA 1
ATOM 2504 C C . ASP A 1 328 ? -0.991 -12.495 34.553 1.00 41.22 328 ASP A C 1
ATOM 2506 O O . ASP A 1 328 ? -1.953 -13.121 34.094 1.00 41.22 328 ASP A O 1
ATOM 2510 N N . SER A 1 329 ? 0.160 -12.396 33.882 1.00 49.22 329 SER A N 1
ATOM 2511 C CA . SER A 1 329 ? 0.371 -12.989 32.554 1.00 49.22 329 SER A CA 1
ATOM 2512 C C . SER A 1 329 ? 0.325 -14.521 32.578 1.00 49.22 329 SER A C 1
ATOM 2514 O O . SER A 1 329 ? -0.029 -15.133 31.567 1.00 49.22 329 SER A O 1
ATOM 2516 N N . GLY A 1 330 ? 0.607 -15.143 33.727 1.00 48.34 330 GLY A N 1
ATOM 2517 C CA . GLY A 1 330 ? 0.443 -16.576 33.952 1.00 48.34 330 GLY A CA 1
ATOM 2518 C C . GLY A 1 330 ? -1.028 -16.986 33.982 1.00 48.34 330 GLY A C 1
ATOM 2519 O O . GLY A 1 330 ? -1.416 -17.935 33.297 1.00 48.34 330 GLY A O 1
ATOM 2520 N N . LEU A 1 331 ? -1.875 -16.225 34.680 1.00 45.09 331 LEU A N 1
ATOM 2521 C CA . LEU A 1 331 ? -3.325 -16.443 34.683 1.00 45.09 331 LEU A CA 1
ATOM 2522 C C . LEU A 1 331 ? -3.933 -16.242 33.285 1.00 45.09 331 LEU A C 1
ATOM 2524 O O . LEU A 1 331 ? -4.779 -17.029 32.861 1.00 45.09 331 LEU A O 1
ATOM 2528 N N . ALA A 1 332 ? -3.461 -15.245 32.533 1.00 47.44 332 ALA A N 1
ATOM 2529 C CA . ALA A 1 332 ? -3.875 -15.043 31.144 1.00 47.44 332 ALA A CA 1
ATOM 2530 C C . ALA A 1 332 ? -3.482 -16.230 30.241 1.00 47.44 332 ALA A C 1
ATOM 2532 O O . ALA A 1 332 ? -4.281 -16.664 29.408 1.00 47.44 332 ALA A O 1
ATOM 2533 N N . GLY A 1 333 ? -2.285 -16.795 30.438 1.00 63.28 333 GLY A N 1
ATOM 2534 C CA . GLY A 1 333 ? -1.840 -18.010 29.752 1.00 63.28 333 GLY A CA 1
ATOM 2535 C C . GLY A 1 333 ? -2.700 -19.233 30.086 1.00 63.28 333 GLY A C 1
ATOM 2536 O O . GLY A 1 333 ? -3.102 -19.965 29.181 1.00 63.28 333 GLY A O 1
ATOM 2537 N N . TYR A 1 334 ? -3.048 -19.416 31.363 1.00 55.50 334 TYR A N 1
ATOM 2538 C CA . TYR A 1 334 ? -3.925 -20.498 31.816 1.00 55.50 334 TYR A CA 1
ATOM 2539 C C . TYR A 1 334 ? -5.323 -20.397 31.192 1.00 55.50 334 TYR A C 1
ATOM 2541 O O . TYR A 1 334 ? -5.799 -21.354 30.584 1.00 55.50 334 TYR A O 1
ATOM 2549 N N . VAL A 1 335 ? -5.950 -19.218 31.238 1.00 52.31 335 VAL A N 1
ATOM 2550 C CA . VAL A 1 335 ? -7.287 -19.004 30.658 1.00 52.31 335 VAL A CA 1
ATOM 2551 C C . VAL A 1 335 ? -7.278 -19.202 29.139 1.00 52.31 335 VAL A C 1
ATOM 2553 O O . VAL A 1 335 ? -8.196 -19.809 28.592 1.00 52.31 335 VAL A O 1
ATOM 2556 N N . ALA A 1 336 ? -6.228 -18.759 28.440 1.00 63.81 336 ALA A N 1
ATOM 2557 C CA . ALA A 1 336 ? -6.081 -19.023 27.010 1.00 63.81 336 ALA A CA 1
ATOM 2558 C C . ALA A 1 336 ? -5.952 -20.528 26.704 1.00 63.81 336 ALA A C 1
ATOM 2560 O O . ALA A 1 336 ? -6.489 -21.000 25.698 1.00 63.81 336 ALA A O 1
ATOM 2561 N N . SER A 1 337 ? -5.268 -21.286 27.569 1.00 66.25 337 SER A N 1
ATOM 2562 C CA . SER A 1 337 ? -5.153 -22.741 27.434 1.00 66.25 337 SER A CA 1
ATOM 2563 C C . SER A 1 337 ? -6.488 -23.453 27.672 1.00 66.25 337 SER A C 1
ATOM 2565 O O . SER A 1 337 ? -6.864 -24.301 26.864 1.00 66.25 337 SER A O 1
ATOM 2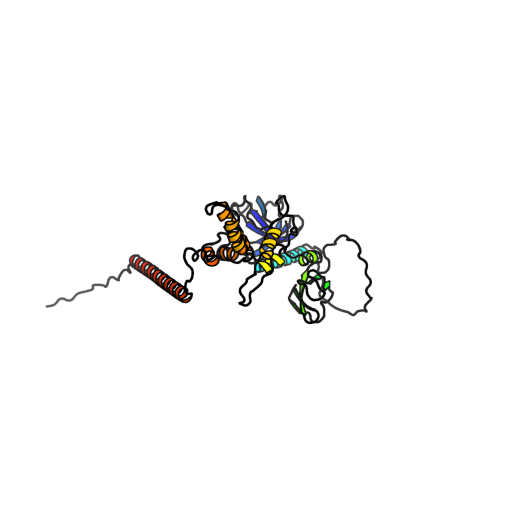567 N N . GLU A 1 338 ? -7.261 -23.029 28.675 1.00 71.94 338 GLU A N 1
ATOM 2568 C CA . GLU A 1 338 ? -8.588 -23.583 28.961 1.00 71.94 338 GLU A CA 1
ATOM 2569 C C . GLU A 1 338 ? -9.581 -23.291 27.834 1.00 71.94 338 GLU A C 1
ATOM 2571 O O . GLU A 1 338 ? -10.247 -24.201 27.351 1.00 71.94 338 GLU A O 1
ATOM 2576 N N . LEU A 1 339 ? -9.595 -22.069 27.294 1.00 65.50 339 LEU A N 1
ATOM 2577 C CA . LEU A 1 339 ? -10.442 -21.731 26.144 1.00 65.50 339 LEU A CA 1
ATOM 2578 C C . LEU A 1 339 ? -10.075 -22.531 24.885 1.00 65.50 339 LEU A C 1
ATOM 2580 O O . LEU A 1 339 ? -10.947 -22.901 24.096 1.00 65.50 339 LEU A O 1
ATOM 2584 N N . LYS A 1 340 ? -8.785 -22.828 24.683 1.00 82.44 340 LYS A N 1
ATOM 2585 C CA . LYS A 1 340 ? -8.330 -23.706 23.597 1.00 82.44 340 LYS A CA 1
ATOM 2586 C C . LYS A 1 340 ? -8.800 -25.149 23.814 1.00 82.44 340 LYS A C 1
ATOM 2588 O O . LYS A 1 340 ? -9.221 -25.790 22.849 1.00 82.44 340 LYS A O 1
ATOM 2593 N N . ASN A 1 341 ? -8.755 -25.640 25.053 1.00 71.31 341 ASN A N 1
ATOM 2594 C CA . ASN A 1 341 ? -9.244 -26.968 25.426 1.00 71.31 341 ASN A CA 1
ATOM 2595 C C . ASN A 1 341 ? -10.763 -27.070 25.220 1.00 71.31 341 ASN A C 1
ATOM 2597 O O . ASN A 1 341 ? -11.230 -28.000 24.566 1.00 71.31 341 ASN A O 1
ATOM 2601 N N . GLU A 1 342 ? -11.531 -26.076 25.668 1.00 64.88 342 GLU A N 1
ATOM 2602 C CA . GLU A 1 342 ? -12.982 -26.005 25.466 1.00 64.88 342 GLU A CA 1
ATOM 2603 C C . GLU A 1 342 ? -13.360 -25.950 23.981 1.00 64.88 342 GLU A C 1
ATOM 2605 O O . GLU A 1 342 ? -14.261 -26.667 23.542 1.00 64.88 342 GLU A O 1
ATOM 2610 N N . ALA A 1 343 ? -12.645 -25.161 23.173 1.00 78.12 343 ALA A N 1
ATOM 2611 C CA . ALA A 1 343 ? -12.872 -25.099 21.731 1.00 78.12 343 ALA A CA 1
ATOM 2612 C C . ALA A 1 343 ? -12.581 -26.443 21.037 1.00 78.12 343 ALA A C 1
ATOM 2614 O O . ALA A 1 343 ? -13.307 -26.836 20.117 1.00 78.12 343 ALA A O 1
ATOM 2615 N N . ALA A 1 344 ? -11.552 -27.171 21.482 1.00 81.88 344 ALA A N 1
ATOM 2616 C CA . ALA A 1 344 ? -11.252 -28.513 20.988 1.00 81.88 344 ALA A CA 1
ATOM 2617 C C . ALA A 1 344 ? -12.352 -29.517 21.375 1.00 81.88 344 ALA A C 1
ATOM 2619 O O . ALA A 1 344 ? -12.825 -30.262 20.515 1.00 81.88 344 ALA A O 1
ATOM 2620 N N . ILE A 1 345 ? -12.825 -29.477 22.625 1.00 78.88 345 ILE A N 1
ATOM 2621 C CA . ILE A 1 345 ? -13.937 -30.311 23.107 1.00 78.88 345 ILE A CA 1
ATOM 2622 C C . ILE A 1 345 ? -15.213 -30.018 22.310 1.00 78.88 345 ILE A C 1
ATOM 2624 O O . ILE A 1 345 ? -15.870 -30.942 21.835 1.00 78.88 345 ILE A O 1
ATOM 2628 N N . ALA A 1 346 ? -15.546 -28.745 22.093 1.00 73.12 346 ALA A N 1
ATOM 2629 C CA . ALA A 1 346 ? -16.722 -28.345 21.324 1.00 73.12 346 ALA A CA 1
ATOM 2630 C C . ALA A 1 346 ? -16.652 -28.813 19.859 1.00 73.12 346 ALA A C 1
ATOM 2632 O O . ALA A 1 346 ? -17.673 -29.191 19.274 1.00 73.12 346 ALA A O 1
ATOM 2633 N N . LYS A 1 347 ? -15.453 -28.824 19.264 1.00 92.62 347 LYS A N 1
ATOM 2634 C CA . LYS A 1 347 ? -15.227 -29.327 17.903 1.00 92.62 347 LYS A CA 1
ATOM 2635 C C . LYS A 1 347 ? -15.438 -30.838 17.816 1.00 92.62 347 LYS A C 1
ATOM 2637 O O . LYS A 1 347 ? -16.155 -31.290 16.923 1.00 92.62 347 LYS A O 1
ATOM 2642 N N . GLU A 1 348 ? -14.876 -31.604 18.748 1.00 84.19 348 GLU A N 1
ATOM 2643 C CA . GLU A 1 348 ? -15.082 -33.056 18.799 1.00 84.19 348 GLU A CA 1
ATOM 2644 C C . GLU A 1 348 ? -16.543 -33.408 19.115 1.00 84.19 348 GLU A C 1
ATOM 2646 O O . GLU A 1 348 ? -17.110 -34.296 18.481 1.00 84.19 348 GLU A O 1
ATOM 2651 N N . ALA A 1 349 ? -17.210 -32.652 19.993 1.00 77.88 349 ALA A N 1
ATOM 2652 C CA . ALA A 1 349 ? -18.635 -32.827 20.273 1.00 77.88 349 ALA A CA 1
ATOM 2653 C C . ALA A 1 349 ? -19.509 -32.590 19.028 1.00 77.88 349 ALA A C 1
ATOM 2655 O O . ALA A 1 349 ? -20.440 -33.355 18.765 1.00 77.88 349 ALA A O 1
ATOM 2656 N N . ARG A 1 350 ? -19.200 -31.561 18.223 1.00 86.06 350 ARG A N 1
ATOM 2657 C CA . ARG A 1 350 ? -19.903 -31.304 16.955 1.00 86.06 350 ARG A CA 1
ATOM 2658 C C . ARG A 1 350 ? -19.672 -32.436 15.953 1.00 86.06 350 ARG A C 1
ATOM 2660 O O . ARG A 1 350 ? -20.637 -32.942 15.387 1.00 86.06 350 ARG A O 1
ATOM 2667 N N . LYS A 1 351 ? -18.424 -32.880 15.801 1.00 90.75 351 LYS A N 1
ATOM 2668 C CA . LYS A 1 351 ? -18.055 -33.994 14.918 1.00 90.75 351 LYS A CA 1
ATOM 2669 C C . LYS A 1 351 ? -18.758 -35.298 15.312 1.00 90.75 351 LYS A C 1
ATOM 2671 O O . LYS A 1 351 ? -19.295 -35.988 14.451 1.00 90.75 351 LYS A O 1
ATOM 2676 N N . ALA A 1 352 ? -18.818 -35.606 16.607 1.00 81.12 352 ALA A N 1
ATOM 2677 C CA . ALA A 1 352 ? -19.518 -36.782 17.120 1.00 81.12 352 ALA A CA 1
ATOM 2678 C C . ALA A 1 352 ? -21.029 -36.723 16.843 1.00 81.12 352 ALA A C 1
ATOM 2680 O O . ALA A 1 352 ? -21.633 -37.729 16.466 1.00 81.12 352 ALA A O 1
ATOM 2681 N N . LYS A 1 353 ? -21.643 -35.540 16.981 1.00 83.62 353 LYS A N 1
ATOM 2682 C CA . LYS A 1 353 ? -23.058 -35.335 16.649 1.00 83.62 353 LYS A CA 1
ATOM 2683 C C . LYS A 1 353 ? -23.325 -35.543 15.155 1.00 83.62 353 LYS A C 1
ATOM 2685 O O . LYS A 1 353 ? -24.277 -36.231 14.800 1.00 83.62 353 LYS A O 1
ATOM 2690 N N . GLU A 1 354 ? -22.464 -35.008 14.294 1.00 89.12 354 GLU A N 1
ATOM 2691 C CA . GLU A 1 354 ? -22.564 -35.183 12.841 1.00 89.12 354 GLU A CA 1
ATOM 2692 C C . GLU A 1 354 ? -22.389 -36.652 12.419 1.00 89.12 354 GLU A C 1
ATOM 2694 O O . GLU A 1 354 ? -23.153 -37.147 11.588 1.00 89.12 354 GLU A O 1
ATOM 2699 N N . GLU A 1 355 ? -21.453 -37.392 13.026 1.00 86.00 355 GLU A N 1
ATOM 2700 C CA . GLU A 1 355 ? -21.293 -38.830 12.769 1.00 86.00 355 GLU A CA 1
ATOM 2701 C C . GLU A 1 355 ? -22.522 -39.634 13.226 1.00 86.00 355 GLU A C 1
ATOM 2703 O O . GLU A 1 355 ? -22.983 -40.533 12.514 1.00 86.00 355 GLU A O 1
ATOM 2708 N N . ALA A 1 356 ? -23.090 -39.305 14.390 1.00 80.00 356 ALA A N 1
ATOM 2709 C CA . ALA A 1 356 ? -24.300 -39.950 14.893 1.00 80.00 356 ALA A CA 1
ATOM 2710 C C . ALA A 1 356 ? -25.509 -39.709 13.970 1.00 80.00 356 ALA A C 1
ATOM 2712 O O . ALA A 1 356 ? -26.262 -40.643 13.676 1.00 80.00 356 ALA A O 1
ATOM 2713 N N . ASP A 1 357 ? -25.665 -38.486 13.460 1.00 84.88 357 ASP A N 1
ATOM 2714 C CA . ASP A 1 357 ? -26.721 -38.143 12.506 1.00 84.88 357 ASP A CA 1
ATOM 2715 C C . ASP A 1 357 ? -26.517 -38.842 11.150 1.00 84.88 357 ASP A C 1
ATOM 2717 O O . ASP A 1 357 ? -27.479 -39.344 10.559 1.00 84.88 357 ASP A O 1
ATOM 2721 N N . LEU A 1 358 ? -25.273 -38.970 10.676 1.00 83.44 358 LEU A N 1
ATOM 2722 C CA . LEU A 1 358 ? -24.940 -39.742 9.472 1.00 83.44 358 LEU A CA 1
ATOM 2723 C C . LEU A 1 358 ? -25.264 -41.232 9.630 1.00 83.44 358 LEU A C 1
ATOM 2725 O O . LEU A 1 358 ? -25.851 -41.833 8.727 1.00 83.44 358 LEU A O 1
ATOM 2729 N N . ARG A 1 359 ? -24.950 -41.827 10.789 1.00 81.38 359 ARG A N 1
ATOM 2730 C CA . ARG A 1 359 ? -25.322 -43.218 11.105 1.00 81.38 359 ARG A CA 1
ATOM 2731 C C . ARG A 1 359 ? -26.834 -43.413 11.154 1.00 81.38 359 ARG A C 1
ATOM 2733 O O . ARG A 1 359 ? -27.322 -44.438 10.688 1.00 81.38 359 ARG A O 1
ATOM 2740 N N . ARG A 1 360 ? -27.580 -42.433 11.675 1.00 83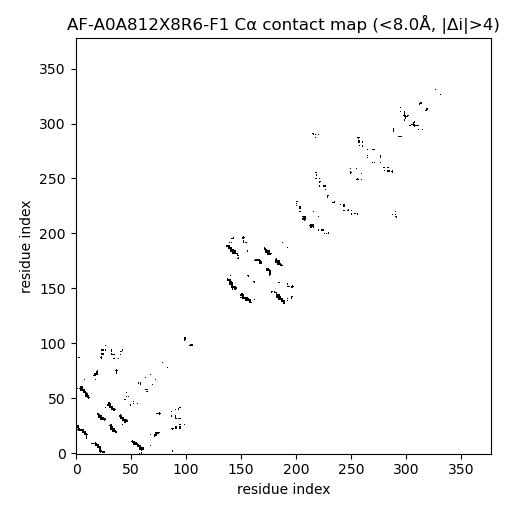.06 360 ARG A N 1
ATOM 2741 C CA . ARG A 1 360 ? -29.052 -42.452 11.663 1.00 83.06 360 ARG A CA 1
ATOM 2742 C C . ARG A 1 360 ? -29.632 -42.366 10.254 1.00 83.06 360 ARG A C 1
ATOM 2744 O O . ARG A 1 360 ? -30.647 -43.000 9.993 1.00 83.06 360 ARG A O 1
ATOM 2751 N N . ARG A 1 361 ? -29.007 -41.599 9.355 1.00 86.12 361 ARG A N 1
ATOM 2752 C CA . ARG A 1 361 ? -29.468 -41.438 7.964 1.00 86.12 361 ARG A CA 1
ATOM 2753 C C . ARG A 1 361 ? -29.145 -42.634 7.072 1.00 86.12 361 ARG A C 1
ATOM 2755 O O . ARG A 1 361 ? -29.922 -42.920 6.171 1.00 86.12 361 ARG A O 1
ATOM 2762 N N . ASN A 1 362 ? -28.049 -43.343 7.336 1.00 81.69 362 ASN A N 1
ATOM 2763 C CA . ASN A 1 362 ? -27.674 -44.570 6.632 1.00 81.69 362 ASN A CA 1
ATOM 2764 C C . ASN A 1 362 ? -27.675 -45.770 7.590 1.00 81.69 362 ASN A C 1
ATOM 2766 O O . ASN A 1 362 ? -26.603 -46.304 7.903 1.00 81.69 362 ASN A O 1
ATOM 2770 N N . PRO A 1 363 ? -28.850 -46.239 8.054 1.00 75.44 363 PRO A N 1
ATOM 2771 C CA . PRO A 1 363 ? -28.910 -47.520 8.730 1.00 75.44 363 PRO A CA 1
ATOM 2772 C C . PRO A 1 363 ? -28.455 -48.565 7.712 1.00 75.44 363 PRO A C 1
ATOM 2774 O O . PRO A 1 363 ? -29.141 -48.834 6.723 1.00 75.44 363 PRO A O 1
ATOM 2777 N N . ARG A 1 364 ? -27.246 -49.112 7.909 1.00 64.44 364 ARG A N 1
ATOM 2778 C CA . ARG A 1 364 ? -26.772 -50.256 7.129 1.00 64.44 364 ARG A CA 1
ATOM 2779 C C . ARG A 1 364 ? -27.892 -51.282 7.170 1.00 64.44 364 ARG A C 1
ATOM 2781 O O . ARG A 1 364 ? -28.288 -51.702 8.251 1.00 64.44 364 ARG A O 1
ATOM 2788 N N . LYS A 1 365 ? -28.414 -51.621 5.991 1.00 62.22 365 LYS A N 1
ATOM 2789 C CA . LYS A 1 365 ? -29.417 -52.659 5.773 1.00 62.22 365 LYS A CA 1
ATOM 2790 C C . LYS A 1 365 ? -28.802 -53.957 6.290 1.00 62.22 365 LYS A C 1
ATOM 2792 O O . LYS A 1 365 ? -28.058 -54.615 5.567 1.00 62.22 365 LYS A O 1
ATOM 2797 N N . THR A 1 366 ? -28.987 -54.233 7.581 1.00 58.84 366 THR A N 1
ATOM 2798 C CA . THR A 1 366 ? -28.437 -55.402 8.254 1.00 58.84 366 THR A CA 1
ATOM 2799 C C . THR A 1 366 ? -28.938 -56.594 7.470 1.00 58.84 366 THR A C 1
ATOM 2801 O O . THR A 1 366 ? -30.144 -56.745 7.263 1.00 58.84 366 THR A O 1
ATOM 2804 N N . GLY A 1 367 ? -27.984 -57.338 6.913 1.00 54.03 367 GLY A N 1
ATOM 2805 C CA . GLY A 1 367 ? -28.246 -58.453 6.028 1.00 54.03 367 GLY A CA 1
ATOM 2806 C C . GLY A 1 367 ? -29.291 -59.363 6.648 1.00 54.03 367 GLY A C 1
ATOM 2807 O O . GLY A 1 367 ? -29.177 -59.766 7.802 1.00 54.03 367 GLY A O 1
ATOM 2808 N N . LYS A 1 368 ? -30.320 -59.643 5.855 1.00 52.19 368 LYS A N 1
ATOM 2809 C CA . LYS A 1 368 ? -31.293 -60.701 6.073 1.00 52.19 368 LYS A CA 1
ATOM 2810 C C . LYS A 1 368 ? -30.496 -62.006 6.194 1.00 52.19 368 LYS A C 1
ATOM 2812 O O . LYS A 1 368 ? -30.120 -62.589 5.181 1.00 52.19 368 LYS A O 1
ATOM 2817 N N . ALA A 1 369 ? -30.144 -62.388 7.421 1.00 54.28 369 ALA A N 1
ATOM 2818 C CA . ALA A 1 369 ? -29.614 -63.707 7.717 1.00 54.28 369 ALA A CA 1
ATOM 2819 C C . ALA A 1 369 ? -30.705 -64.704 7.327 1.00 54.28 369 ALA A C 1
ATOM 2821 O O . ALA A 1 369 ? -31.842 -64.601 7.789 1.00 54.28 369 ALA A O 1
ATOM 2822 N N . GLY A 1 370 ? -30.374 -65.576 6.380 1.00 48.88 370 GLY A N 1
ATOM 2823 C CA . GLY A 1 370 ? -31.267 -66.614 5.904 1.00 48.88 370 GLY A CA 1
ATOM 2824 C C . GLY A 1 370 ? -31.622 -67.564 7.038 1.00 48.88 370 GLY A C 1
ATOM 2825 O O . GLY A 1 370 ? -30.761 -68.271 7.551 1.00 48.88 370 GLY A O 1
ATOM 2826 N N . GLU A 1 371 ? -32.904 -67.595 7.384 1.00 51.06 371 GLU A N 1
ATOM 2827 C CA . GLU A 1 371 ? -33.551 -68.792 7.900 1.00 51.06 371 GLU A CA 1
ATOM 2828 C C . GLU A 1 371 ? -33.663 -69.800 6.753 1.00 51.06 371 GLU A C 1
ATOM 2830 O O . GLU A 1 371 ? -34.462 -69.656 5.829 1.00 51.06 371 GLU A O 1
ATOM 2835 N N . GLY A 1 372 ? -32.834 -70.828 6.817 1.00 51.31 372 GLY A N 1
ATOM 2836 C CA . GLY A 1 372 ? -33.077 -72.129 6.213 1.00 51.31 372 GLY A CA 1
ATOM 2837 C C . GLY A 1 372 ? -32.341 -73.130 7.095 1.00 51.31 372 GLY A C 1
ATOM 2838 O O . GLY A 1 372 ? -31.178 -72.917 7.403 1.00 51.31 372 GLY A O 1
ATOM 2839 N N . GLY A 1 373 ? -32.923 -74.198 7.609 1.00 54.97 373 GLY A N 1
ATOM 2840 C CA . GLY A 1 373 ? -34.256 -74.754 7.489 1.00 54.97 373 GLY A CA 1
ATOM 2841 C C . GLY A 1 373 ? -34.170 -76.199 7.989 1.00 54.97 373 GLY A C 1
ATOM 2842 O O . GLY A 1 373 ? -33.163 -76.855 7.753 1.00 54.97 373 GLY A O 1
ATOM 2843 N N . GLY A 1 374 ? -35.233 -76.676 8.640 1.00 56.06 374 GLY A N 1
ATOM 2844 C CA . GLY A 1 374 ? -35.622 -78.092 8.661 1.00 56.06 374 GLY A CA 1
ATOM 2845 C C . GLY A 1 374 ? -34.920 -79.040 9.643 1.00 56.06 374 GLY A C 1
ATOM 2846 O O . GLY A 1 374 ? -33.700 -79.136 9.686 1.00 56.06 374 GLY A O 1
ATOM 2847 N N . GLY A 1 375 ? -35.732 -79.837 10.351 1.00 51.12 375 GLY A N 1
ATOM 2848 C CA . GLY A 1 375 ? -35.277 -81.099 10.944 1.00 51.12 375 GLY A CA 1
ATOM 2849 C C . GLY A 1 375 ? -36.104 -81.624 12.118 1.00 51.12 375 GLY A C 1
ATOM 2850 O O . GLY A 1 375 ? -35.639 -81.580 13.248 1.00 51.12 375 GLY A O 1
ATOM 2851 N N . GLN A 1 376 ? -37.317 -82.118 11.846 1.00 58.00 376 GLN A N 1
ATOM 2852 C CA . GLN A 1 376 ? -38.137 -82.948 12.747 1.00 58.00 376 GLN A CA 1
ATOM 2853 C C . GLN A 1 376 ? -37.578 -84.376 12.924 1.00 58.00 376 GLN A C 1
ATOM 2855 O O . GLN A 1 376 ? -36.990 -84.925 11.994 1.00 58.00 376 GLN A O 1
ATOM 2860 N N . GLY A 1 377 ? -37.933 -85.006 14.052 1.00 55.12 377 GLY A N 1
ATOM 2861 C CA . GLY A 1 377 ? -37.985 -86.462 14.285 1.00 55.12 377 GLY A CA 1
ATOM 2862 C C . GLY A 1 377 ? -37.379 -86.821 15.648 1.00 55.12 377 GLY A C 1
ATOM 2863 O O . GLY A 1 377 ? -36.284 -86.357 15.938 1.00 55.12 377 GLY A O 1
ATOM 2864 N N . GLN A 1 378 ? -37.992 -87.588 16.550 1.00 52.34 378 GLN A N 1
ATOM 2865 C CA . GLN A 1 378 ? -39.230 -88.378 16.614 1.00 52.34 378 GLN A CA 1
ATOM 2866 C C . GLN A 1 378 ? -39.604 -88.524 18.096 1.00 52.34 378 GLN A C 1
ATOM 2868 O O . GLN A 1 378 ? -38.671 -88.445 18.929 1.00 52.34 378 GLN A O 1
#

Nearest PDB structures (foldseek):
  3j6x-assembly1_L6  TM=3.148E-01  e=1.345E-01  Saccharomyces cerevisiae W303
  8b2l-assembly1_b3  TM=3.564E-01  e=9.134E-01  Nicotiana tabacum
  8jiv-assembly1_CE  TM=2.991E-01  e=9.680E-01  Triticum aestivum
  7qiz-assembly1_H  TM=3.075E-01  e=9.680E-01  Solanum lycopersicum
  7boz-assembly1_n  TM=2.440E-01  e=7.822E+00  Escherichia phage T7

Secondary structure (DSSP, 8-state):
--TT-EEEEEETTSTT-EEEEEEEEEEETTEEEEE-TT--EEEEE-STT-TTEEEEEEETT-PPPTTS-GGGEE-PPPPPHHHHHHHHHHHHHHHHHHHHHTT---------------------------PPPPTTPPPEEEESS-BTTB-TT-EEEETTSPPPTT-EEETTEEEEEETTEEEEEEEE-HHHHHHHH---TT-PPP-B-TTS-B---HHHHHTT---PPPTT---SSSS---HHHHHHHHHHTT--HHHHHHHHHHHS---TTSHHHHHHHHHHHHHHHHHTTHHHHHHHHH-TTS--GGGHHHHTTGGG-SS-S---HHHHHHHHHHHHHHHHHHHHHHHHHHHHHHHHHS----------------

pLDDT: mean 74.77, std 19.77, range [23.45, 98.0]

Solvent-accessible surface area (backbone atoms only — not comparable to full-atom values): 23256 Å² total; per-residue (Å²): 140,55,64,73,20,28,35,42,33,28,35,61,90,45,78,80,44,32,37,40,32,40,31,27,29,82,72,53,95,55,25,28,20,27,33,39,60,90,65,52,69,51,78,46,64,74,44,94,81,35,84,59,52,69,45,72,48,84,19,76,84,62,58,80,55,93,89,54,60,77,94,32,51,52,58,61,71,94,68,54,76,64,58,49,51,50,50,42,50,51,27,37,53,50,40,54,52,50,42,43,73,72,69,44,87,66,89,80,80,87,82,87,83,89,80,88,85,82,87,90,82,83,89,84,89,80,93,77,79,92,72,88,86,71,92,82,62,60,43,28,32,24,24,70,49,73,49,92,93,46,43,44,32,37,78,74,28,50,48,93,50,71,68,66,82,84,47,48,80,60,86,60,32,31,42,34,62,54,90,95,46,75,36,52,29,36,58,33,45,65,79,44,41,60,62,53,46,54,73,67,86,88,60,80,82,92,46,58,44,99,84,68,45,80,46,64,56,64,61,66,50,52,75,71,61,73,90,71,71,52,90,94,56,61,76,95,60,91,73,83,89,55,63,69,60,54,48,48,53,32,40,78,70,73,36,49,49,60,57,42,42,59,48,46,57,70,74,65,77,58,60,87,86,38,67,66,52,57,52,46,49,51,51,20,48,49,55,51,39,66,65,46,64,51,63,70,49,55,18,33,66,86,31,76,91,60,58,51,58,81,56,45,39,63,78,71,43,57,80,67,66,80,69,76,87,83,80,58,70,65,58,53,51,50,52,53,50,50,53,52,50,51,52,50,51,53,49,51,53,50,51,52,51,52,51,53,51,49,48,66,74,54,66,74,79,73,75,82,75,78,91,78,78,90,86,88,85,130